Protein AF-A0A958GTN1-F1 (afdb_monomer)

Sequence (452 aa):
MTQLKNGVDLETVLESHPEEADELRPLLAAFAWMQIDIPAPTRRVEGKQALMAAAVRRRREVEITQGYLNELNAGLPFETIYAQAEASMRPLLVAAWRMFSTEAPQPDPEKRAQGKQQLMALAAQKRAERQRQLAASMSPVSHLRAGFAGLLVGLRPRPSVLRRGVSGAAAMTAVLAALMLGSNGIGTAAASSLPGDAFYRVKRLGETARLAFAFDPARRAELGASFDRARLNELIDLALDGRELPDAVLADWADGQRNAYAAIRRLPIAEQQALGHALLKSFGDADAVAELLRSVPGTEGLIAWLGDSDEALPESTETARMQELLPFDLNRGPMPVERPLPPADEIAAVKLATMPPPAAAPVEPAETLLPEAAVQFVQPAAPVEDEDEDDTVRPANAAASDDQPAAEPTDDTQFVQPPMEDPTPEPVDPGASSDPTAPRPPAPSQPGDPNP

Secondary structure (DSSP, 8-state):
-HHHHTT--HHHHHHT-GGGHHHHHHHHHHHHHHTS-----HHHHHHHHHHHHHHHHHHHHHHHHHHHHHHHHTT--HHHHHHHS-TTTHHHHHHHHHHHHSPPPPPPHHHHHHHHHHHHHHHHHHHHHHHHHHHHH--GGGHHHHHHHHHHHTTSPPPP-----S-THHHHHHHHHHHHHGGGTTHHHHHSPPTTSTTHHHHHHHHHHHHHH--SHHHHHHHHHHHHHHHHHHHHHHHHTT----HHHHHHHHHHHHHHHHHHTTS-HHHHHHHHHHHHHHHSSHHHHHHHHTTSTT-HHHHHHHHHHHHH-TTHHHHHHHHHTS---TTSSPPPPPPPPPPTTSGGGS-----PPPPPPP---------------PPPPPP---------------------PPPP-------PPPPPPPPPPPP----------PPPPPPPPPPPPP--

Solvent-accessible surface area (backbone atoms only — not comparable to full-atom values): 29460 Å² total; per-residue (Å²): 108,73,55,52,75,70,69,46,53,70,65,64,57,34,68,76,37,67,95,48,30,83,73,44,46,63,60,52,48,53,51,50,60,72,59,56,75,72,72,75,66,59,69,57,56,53,52,50,51,53,50,51,54,50,52,53,52,53,48,52,53,50,54,53,51,49,50,54,51,50,44,49,74,73,66,50,59,66,68,62,53,55,72,72,44,56,82,86,49,44,66,58,50,54,52,50,50,50,63,70,70,46,77,74,80,76,74,56,66,65,60,52,52,49,52,52,51,53,52,51,53,54,54,50,51,56,48,52,51,50,50,49,51,50,60,72,67,59,52,83,79,54,56,74,63,50,60,67,59,53,68,75,60,71,83,62,91,79,85,77,95,82,87,89,85,58,76,66,62,51,50,51,50,47,49,50,44,46,59,65,57,29,64,79,74,65,27,64,69,38,68,68,34,41,93,90,41,88,44,25,64,58,44,51,51,52,51,53,50,52,49,70,70,37,80,48,69,67,60,27,35,53,51,44,50,53,52,46,41,52,48,50,51,44,50,49,50,36,51,75,71,70,43,85,80,56,66,70,57,55,51,52,46,52,51,46,51,55,50,32,53,61,49,38,74,71,48,60,71,75,57,27,54,57,52,49,51,54,50,53,62,58,57,61,55,62,65,65,46,42,60,59,42,72,78,45,87,93,37,63,72,55,45,52,48,53,55,56,48,61,73,69,48,86,63,55,68,58,60,52,51,54,58,71,69,52,94,74,74,92,83,79,78,84,76,80,78,77,77,80,78,78,68,84,79,70,74,79,75,75,83,86,79,88,80,83,82,82,82,86,77,89,84,77,86,80,81,86,79,85,80,92,75,88,79,81,83,77,78,81,79,80,84,81,81,84,90,81,83,78,90,83,87,83,83,85,87,87,79,89,88,81,88,82,84,88,80,80,87,83,79,88,81,87,78,81,77,81,86,85,81,81,87,81,82,84,85,81,89,86,80,90,78,82,85,87,89,81,87,80,82,86,80,85,82,80,84,83,82,87,81,135

Foldseek 3Di:
DVCVVVVNDPVVVLVVPVVCNVVCVVVVVVVVVVVPPPPDPVVVVVVVVVVVVVVVVVVVVVVVLVVLVVCVVVVDDLVVSLVVDDPVCNVVSVVSVCVVPPDDPDPDVVVVVVVVVVVVVVVVVVVVVVVVVVVVPDDVVCVVVVVVVVVVVVPDDDDDDPDDDDPDVVVVVVVVVCLVVVCPPVVPVLLPDAPPGPSVVVVVVSLVVVLVPPPDLLVSLVSLLVVLLSLVVSQVVCVVVVHDDDPVSVVVSLVSVVVSLVSLVVDPPVSSVVSVVVSLVSCPPLVVVLVVCVVPPPCVVVNVVNVVVVVVPPPVVVVVVVVVVDPDDVDDDDDPDDDDDDPPPPVPPPDPDDDDDDDDDDDDDDDDDDDDDDDDDDDDDDDDDDPDDDDDDDDDDDDDDDDDDDDDDDDDDDDDDDDDDDDDDDDDDDDDDDDDDDDDDDDDDDDDDDDD

Radius of gyration: 39.92 Å; Cα contacts (8 Å, |Δi|>4): 121; chains: 1; bounding box: 125×82×134 Å

Structure (mmCIF, N/CA/C/O backbone):
data_AF-A0A958GTN1-F1
#
_entry.id   AF-A0A958GTN1-F1
#
loop_
_atom_site.group_PDB
_atom_site.id
_atom_site.type_symbol
_atom_site.label_atom_id
_atom_site.label_alt_id
_atom_site.label_comp_id
_atom_site.label_asym_id
_atom_site.label_entity_id
_atom_site.label_seq_id
_atom_site.pdbx_PDB_ins_code
_atom_site.Cartn_x
_atom_site.Cartn_y
_atom_site.Cartn_z
_atom_site.occupancy
_atom_site.B_iso_or_equiv
_atom_site.auth_seq_id
_atom_site.auth_comp_id
_atom_site.auth_asym_id
_atom_site.auth_atom_id
_atom_site.pdbx_PDB_model_num
ATOM 1 N N . MET A 1 1 ? 5.095 4.809 48.242 1.00 84.69 1 MET A N 1
ATOM 2 C CA . MET A 1 1 ? 5.134 4.676 46.759 1.00 84.69 1 MET A CA 1
ATOM 3 C C . MET A 1 1 ? 5.924 5.780 46.049 1.00 84.69 1 MET A C 1
ATOM 5 O O . MET A 1 1 ? 6.774 5.435 45.243 1.00 84.69 1 MET A O 1
ATOM 9 N N . THR A 1 2 ? 5.706 7.080 46.308 1.00 90.12 2 THR A N 1
ATOM 10 C CA . THR A 1 2 ? 6.486 8.164 45.654 1.00 90.12 2 THR A CA 1
ATOM 11 C C . THR A 1 2 ? 7.990 8.077 45.935 1.00 90.12 2 THR A C 1
ATOM 13 O O . THR A 1 2 ? 8.788 8.293 45.036 1.00 90.12 2 THR A O 1
ATOM 16 N N . GLN A 1 3 ? 8.385 7.686 47.151 1.00 91.75 3 GLN A N 1
ATOM 17 C CA . GLN A 1 3 ? 9.795 7.478 47.503 1.00 91.75 3 GLN A CA 1
ATOM 18 C C . GLN A 1 3 ? 10.429 6.304 46.732 1.00 91.75 3 GLN A C 1
ATOM 20 O O . GLN A 1 3 ? 11.501 6.474 46.166 1.00 91.75 3 GLN A O 1
ATOM 25 N N . LEU A 1 4 ? 9.724 5.171 46.597 1.00 89.38 4 LEU A N 1
ATOM 26 C CA . LEU A 1 4 ? 10.150 4.052 45.736 1.00 89.38 4 LEU A CA 1
ATOM 27 C C . LEU A 1 4 ? 10.290 4.482 44.266 1.00 89.38 4 LEU A C 1
ATOM 29 O O . LEU A 1 4 ? 11.288 4.174 43.627 1.00 89.38 4 LEU A O 1
ATOM 33 N N . LYS A 1 5 ? 9.346 5.285 43.743 1.00 85.19 5 LYS A N 1
ATOM 34 C CA . LYS A 1 5 ? 9.449 5.877 42.392 1.00 85.19 5 LYS A CA 1
ATOM 35 C C . LYS A 1 5 ? 10.678 6.774 42.217 1.00 85.19 5 LYS A C 1
ATOM 37 O O . LYS A 1 5 ? 11.169 6.903 41.103 1.00 85.19 5 LYS A O 1
ATOM 42 N N . ASN A 1 6 ? 11.161 7.375 43.300 1.00 91.19 6 ASN A N 1
ATOM 43 C CA . ASN A 1 6 ? 12.358 8.210 43.309 1.00 91.19 6 ASN A CA 1
ATOM 44 C C . ASN A 1 6 ? 13.646 7.398 43.551 1.00 91.19 6 ASN A C 1
ATOM 46 O O . ASN A 1 6 ? 14.700 7.994 43.755 1.00 91.19 6 ASN A O 1
ATOM 50 N N . GLY A 1 7 ? 13.574 6.061 43.538 1.00 90.38 7 GLY A N 1
ATOM 51 C CA . GLY A 1 7 ? 14.726 5.172 43.696 1.00 90.38 7 GLY A CA 1
ATOM 52 C C . GLY A 1 7 ? 15.190 4.968 45.139 1.00 90.38 7 GLY A C 1
ATOM 53 O O . GLY A 1 7 ? 16.294 4.473 45.346 1.00 90.38 7 GLY A O 1
ATOM 54 N N . VAL A 1 8 ? 14.389 5.355 46.138 1.00 93.31 8 VAL A N 1
ATOM 55 C CA . VAL A 1 8 ? 14.676 5.036 47.546 1.00 93.31 8 VAL A CA 1
ATOM 56 C C . VAL A 1 8 ? 14.450 3.541 47.768 1.00 93.31 8 VAL A C 1
ATOM 58 O O . VAL A 1 8 ? 13.449 3.004 47.297 1.00 93.31 8 VAL A O 1
ATOM 61 N N . ASP A 1 9 ? 15.369 2.883 48.475 1.00 94.38 9 ASP A N 1
ATOM 62 C CA . ASP A 1 9 ? 15.298 1.447 48.753 1.00 94.38 9 ASP A CA 1
ATOM 63 C C . ASP A 1 9 ? 14.079 1.073 49.614 1.00 94.38 9 ASP A C 1
ATOM 65 O O . ASP A 1 9 ? 13.634 1.846 50.467 1.00 94.38 9 ASP A O 1
ATOM 69 N N . LEU A 1 10 ? 13.535 -0.127 49.386 1.00 94.31 10 LEU A N 1
ATOM 70 C CA . LEU A 1 10 ? 12.340 -0.621 50.071 1.00 94.31 10 LEU A CA 1
ATOM 71 C C . LEU A 1 10 ? 12.517 -0.658 51.591 1.00 94.31 10 LEU A C 1
ATOM 73 O O . LEU A 1 10 ? 11.609 -0.230 52.303 1.00 94.31 10 LEU A O 1
ATOM 77 N N . GLU A 1 11 ? 13.665 -1.125 52.084 1.00 96.06 11 GLU A N 1
ATOM 78 C CA . GLU A 1 11 ? 13.899 -1.234 53.526 1.00 96.06 11 GLU A CA 1
ATOM 79 C C . GLU A 1 11 ? 14.003 0.154 54.164 1.00 96.06 11 GLU A C 1
ATOM 81 O O . GLU A 1 11 ? 13.420 0.391 55.216 1.00 96.06 11 GLU A O 1
ATOM 86 N N . THR A 1 12 ? 14.603 1.129 53.472 1.00 96.12 12 THR A N 1
ATOM 87 C CA . THR A 1 12 ? 14.642 2.529 53.933 1.00 96.12 12 THR A CA 1
ATOM 88 C C . THR A 1 12 ? 13.245 3.151 54.038 1.00 96.12 12 THR A C 1
ATOM 90 O O . THR A 1 12 ? 12.981 3.942 54.944 1.00 96.12 12 THR A O 1
ATOM 93 N N . VAL A 1 13 ? 12.320 2.797 53.137 1.00 95.81 13 VAL A N 1
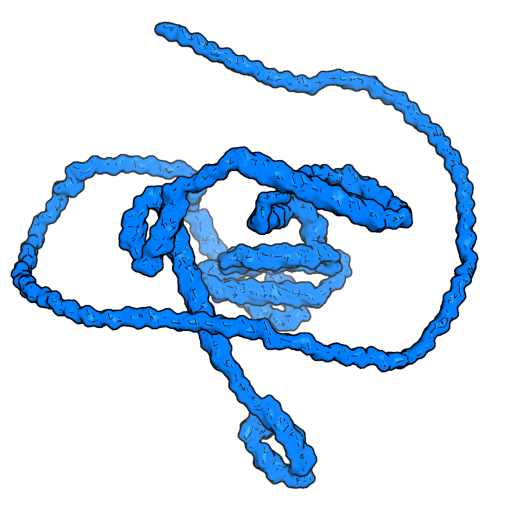ATOM 94 C CA . VAL A 1 13 ? 10.924 3.262 53.223 1.00 95.81 13 VAL A CA 1
ATOM 95 C C . VAL A 1 13 ? 10.199 2.589 54.392 1.00 95.81 13 VAL A C 1
ATOM 97 O O . VAL A 1 13 ? 9.451 3.262 55.101 1.00 95.81 13 VAL A O 1
ATOM 100 N N . LEU A 1 14 ? 10.438 1.297 54.634 1.00 96.44 14 LEU A N 1
ATOM 101 C CA . LEU A 1 14 ? 9.831 0.562 55.750 1.00 96.44 14 LEU A CA 1
ATOM 102 C C . LEU A 1 14 ? 10.360 1.033 57.117 1.00 96.44 14 LEU A C 1
ATOM 104 O O . LEU A 1 14 ? 9.583 1.149 58.059 1.00 96.44 14 LEU A O 1
ATOM 108 N N . GLU A 1 15 ? 11.642 1.387 57.217 1.00 96.69 15 GLU A N 1
ATOM 109 C CA . GLU A 1 15 ? 12.253 1.951 58.433 1.00 96.69 15 GLU A CA 1
ATOM 110 C C . GLU A 1 15 ? 11.639 3.296 58.845 1.00 96.69 15 GLU A C 1
ATOM 112 O O . GLU A 1 15 ? 11.608 3.626 60.030 1.00 96.69 15 GLU A O 1
ATOM 117 N N . SER A 1 16 ? 11.117 4.065 57.883 1.00 96.25 16 SER A N 1
ATOM 118 C CA . SER A 1 16 ? 10.428 5.332 58.162 1.00 96.25 16 SER A CA 1
ATOM 119 C C . SER A 1 16 ? 8.998 5.163 58.700 1.00 96.25 16 SER A C 1
ATOM 121 O O . SER A 1 16 ? 8.433 6.132 59.207 1.00 96.25 16 SER A O 1
ATOM 123 N N . HIS A 1 17 ? 8.446 3.943 58.635 1.00 96.38 17 HIS A N 1
ATOM 124 C CA . HIS A 1 17 ? 7.091 3.583 59.071 1.00 96.38 17 HIS A CA 1
ATOM 125 C C . HIS A 1 17 ? 7.071 2.232 59.822 1.00 96.38 17 HIS A C 1
ATOM 127 O O . HIS A 1 17 ? 6.461 1.267 59.349 1.00 96.38 17 HIS A O 1
ATOM 133 N N . PRO A 1 18 ? 7.745 2.121 60.985 1.00 96.38 18 PRO A N 1
ATOM 134 C CA . PRO A 1 18 ? 7.945 0.841 61.663 1.00 96.38 18 PRO A CA 1
ATOM 135 C C . PRO A 1 18 ? 6.642 0.224 62.191 1.00 96.38 18 PRO A C 1
ATOM 137 O O . PRO A 1 18 ? 6.516 -0.998 62.203 1.00 96.38 18 PRO A O 1
ATOM 140 N N . GLU A 1 19 ? 5.662 1.040 62.590 1.00 96.50 19 GLU A N 1
ATOM 141 C CA . GLU A 1 19 ? 4.347 0.574 63.052 1.00 96.50 19 GLU A CA 1
ATOM 142 C C . GLU A 1 19 ? 3.497 -0.104 61.964 1.00 96.50 19 GLU A C 1
ATOM 144 O O . GLU A 1 19 ? 2.673 -0.957 62.284 1.00 96.50 19 GLU A O 1
ATOM 149 N N . GLU A 1 20 ? 3.714 0.231 60.691 1.00 96.75 20 GLU A N 1
ATOM 150 C CA . GLU A 1 20 ? 2.946 -0.284 59.547 1.00 96.75 20 GLU A CA 1
ATOM 151 C C . GLU A 1 20 ? 3.779 -1.229 58.662 1.00 96.75 20 GLU A C 1
ATOM 153 O O . GLU A 1 20 ? 3.307 -1.713 57.630 1.00 96.75 20 GLU A O 1
ATOM 158 N N . ALA A 1 21 ? 5.028 -1.512 59.046 1.00 96.25 21 ALA A N 1
ATOM 159 C CA . ALA A 1 21 ? 5.987 -2.212 58.199 1.00 96.25 21 ALA A CA 1
ATOM 160 C C . ALA A 1 21 ? 5.498 -3.603 57.761 1.00 96.25 21 ALA A C 1
ATOM 162 O O . ALA A 1 21 ? 5.665 -3.971 56.597 1.00 96.25 21 ALA A O 1
ATOM 163 N N . ASP A 1 22 ? 4.850 -4.358 58.652 1.00 96.00 22 ASP A N 1
ATOM 164 C CA . ASP A 1 22 ? 4.347 -5.702 58.343 1.00 96.00 22 ASP A CA 1
ATOM 165 C C . ASP A 1 22 ? 3.156 -5.685 57.369 1.00 96.00 22 ASP A C 1
ATOM 167 O O . ASP A 1 22 ? 3.033 -6.584 56.532 1.00 96.00 22 ASP A O 1
ATOM 171 N N . GLU A 1 23 ? 2.320 -4.644 57.407 1.00 94.88 23 GLU A N 1
ATOM 172 C CA . GLU A 1 23 ? 1.180 -4.481 56.495 1.00 94.88 23 GLU A CA 1
ATOM 173 C C . GLU A 1 23 ? 1.609 -3.908 55.134 1.00 94.88 23 GLU A C 1
ATOM 175 O O . GLU A 1 23 ? 1.108 -4.321 54.083 1.00 94.88 23 GLU A O 1
ATOM 180 N N . LEU A 1 24 ? 2.578 -2.987 55.128 1.00 94.94 24 LEU A N 1
ATOM 181 C CA . LEU A 1 24 ? 3.052 -2.316 53.916 1.00 94.94 24 LEU A CA 1
ATOM 182 C C . LEU A 1 24 ? 4.045 -3.156 53.108 1.00 94.94 24 LEU A C 1
ATOM 184 O O . LEU A 1 24 ? 4.095 -3.020 51.882 1.00 94.94 24 LEU A O 1
ATOM 188 N N . ARG A 1 25 ? 4.814 -4.043 53.749 1.00 95.56 25 ARG A N 1
ATOM 189 C CA . ARG A 1 25 ? 5.830 -4.875 53.085 1.00 95.56 25 ARG A CA 1
ATOM 190 C C . ARG A 1 25 ? 5.296 -5.655 51.871 1.00 95.56 25 ARG A C 1
ATOM 192 O O . ARG A 1 25 ? 5.909 -5.526 50.811 1.00 95.56 25 ARG A O 1
ATOM 199 N N . PRO A 1 26 ? 4.175 -6.407 51.925 1.00 93.00 26 PRO A N 1
ATOM 200 C CA . PRO A 1 26 ? 3.683 -7.133 50.749 1.00 93.00 26 PRO A CA 1
ATOM 201 C C . PRO A 1 26 ? 3.224 -6.205 49.611 1.00 93.00 26 PRO A C 1
ATOM 203 O O . PRO A 1 26 ? 3.478 -6.497 48.441 1.00 93.00 26 PRO A O 1
ATOM 206 N N . LEU A 1 27 ? 2.603 -5.064 49.930 1.00 93.62 27 LEU A N 1
ATOM 207 C CA . LEU A 1 27 ? 2.130 -4.097 48.932 1.00 93.62 27 LEU A CA 1
ATOM 208 C C . LEU A 1 27 ? 3.291 -3.380 48.234 1.00 93.62 27 LEU A C 1
ATOM 210 O O . LEU A 1 27 ? 3.284 -3.209 47.013 1.00 93.62 27 LEU A O 1
ATOM 214 N N . LEU A 1 28 ? 4.308 -2.980 48.998 1.00 94.06 28 LEU A N 1
ATOM 215 C CA . LEU A 1 28 ? 5.483 -2.297 48.470 1.00 94.06 28 LEU A CA 1
ATOM 216 C C . LEU A 1 28 ? 6.430 -3.261 47.738 1.00 94.06 28 LEU A C 1
ATOM 218 O O . LEU A 1 28 ? 6.995 -2.873 46.718 1.00 94.06 28 LEU A O 1
ATOM 222 N N . ALA A 1 29 ? 6.539 -4.522 48.172 1.00 90.62 29 ALA A N 1
ATOM 223 C CA . ALA A 1 29 ? 7.280 -5.558 47.452 1.00 90.62 29 ALA A CA 1
ATOM 224 C C . ALA A 1 29 ? 6.639 -5.887 46.092 1.00 90.62 29 ALA A C 1
ATOM 226 O O . ALA A 1 29 ? 7.347 -5.990 45.090 1.00 90.62 29 ALA A O 1
ATOM 227 N N . ALA A 1 30 ? 5.305 -5.988 46.026 1.00 87.56 30 ALA A N 1
ATOM 228 C CA . ALA A 1 30 ? 4.587 -6.164 44.762 1.00 87.56 30 ALA A CA 1
ATOM 229 C C . ALA A 1 30 ? 4.792 -4.966 43.818 1.00 87.56 30 ALA A C 1
ATOM 231 O O . ALA A 1 30 ? 5.032 -5.145 42.624 1.00 87.56 30 ALA A O 1
ATOM 232 N N . PHE A 1 31 ? 4.761 -3.744 44.359 1.00 89.81 31 PHE A N 1
ATOM 233 C CA . PHE A 1 31 ? 5.042 -2.530 43.596 1.00 89.81 31 PHE A CA 1
ATOM 234 C C . PHE A 1 31 ? 6.488 -2.488 43.076 1.00 89.81 31 PHE A C 1
ATOM 236 O O . PHE A 1 31 ? 6.705 -2.166 41.910 1.00 89.81 31 PHE A O 1
ATOM 243 N N . ALA A 1 32 ? 7.469 -2.865 43.901 1.00 86.62 32 ALA A N 1
ATOM 244 C CA . ALA A 1 32 ? 8.873 -2.950 43.504 1.00 86.62 32 ALA A CA 1
ATOM 245 C C . ALA A 1 32 ? 9.093 -3.995 42.398 1.00 86.62 32 ALA A C 1
ATOM 247 O O . ALA A 1 32 ? 9.802 -3.719 41.437 1.00 86.62 32 ALA A O 1
ATOM 248 N N . TRP A 1 33 ? 8.417 -5.148 42.469 1.00 83.06 33 TRP A N 1
ATOM 249 C CA . TRP A 1 33 ? 8.433 -6.162 41.408 1.00 83.06 33 TRP A CA 1
ATOM 250 C C . TRP A 1 33 ? 7.866 -5.653 40.080 1.00 83.06 33 TRP A C 1
ATOM 252 O O . TRP A 1 33 ? 8.422 -5.950 39.026 1.00 83.06 33 TRP A O 1
ATOM 262 N N . MET A 1 34 ? 6.792 -4.859 40.113 1.00 79.19 34 MET A N 1
ATOM 263 C CA . MET A 1 34 ? 6.245 -4.217 38.909 1.00 79.19 34 MET A CA 1
ATOM 264 C C . MET A 1 34 ? 7.155 -3.110 38.352 1.00 79.19 34 MET A C 1
ATOM 266 O O . MET A 1 34 ? 7.029 -2.760 37.181 1.00 79.19 34 MET A O 1
ATOM 270 N N . GLN A 1 35 ? 8.053 -2.564 39.177 1.00 74.00 35 GLN A N 1
ATOM 271 C CA . GLN A 1 35 ? 9.047 -1.558 38.793 1.00 74.00 35 GLN A CA 1
ATOM 272 C C . GLN A 1 35 ? 10.409 -2.133 38.411 1.00 74.00 35 GLN A C 1
ATOM 274 O O . GLN A 1 35 ? 11.294 -1.360 38.046 1.00 74.00 35 GLN A O 1
ATOM 279 N N . ILE A 1 36 ? 10.597 -3.456 38.459 1.00 75.56 36 ILE A N 1
ATOM 280 C CA . ILE A 1 36 ? 11.754 -4.075 37.817 1.00 75.56 36 ILE A CA 1
ATOM 281 C C . ILE A 1 36 ? 11.604 -3.777 36.328 1.00 75.56 36 ILE A C 1
ATOM 283 O O . ILE A 1 36 ? 10.816 -4.423 35.636 1.00 75.56 36 ILE A O 1
ATOM 287 N N . ASP A 1 37 ? 12.321 -2.751 35.865 1.00 56.47 37 ASP A N 1
ATOM 288 C CA . ASP A 1 37 ? 12.431 -2.385 34.462 1.00 56.47 37 ASP A CA 1
ATOM 289 C C . ASP A 1 37 ? 12.884 -3.638 33.720 1.00 56.47 37 ASP A C 1
ATOM 291 O O . ASP A 1 37 ? 14.056 -4.012 33.745 1.00 56.47 37 ASP A O 1
ATOM 295 N N . ILE A 1 38 ? 11.934 -4.331 33.090 1.00 55.19 38 ILE A N 1
ATOM 296 C CA . ILE A 1 38 ? 12.242 -5.374 32.124 1.00 55.19 38 ILE A CA 1
ATOM 297 C C . ILE A 1 38 ? 12.958 -4.614 31.011 1.00 55.19 38 ILE A C 1
ATOM 299 O O . ILE A 1 38 ? 12.295 -3.840 30.311 1.00 55.19 38 ILE A O 1
ATOM 303 N N . PRO A 1 39 ? 14.289 -4.759 30.852 1.00 53.66 39 PRO A N 1
ATOM 304 C CA . PRO A 1 39 ? 15.010 -3.971 29.873 1.00 53.66 39 PRO A CA 1
ATOM 305 C C . PRO A 1 39 ? 14.348 -4.218 28.523 1.00 53.66 39 PRO A C 1
ATOM 307 O O . PRO A 1 39 ? 14.180 -5.372 28.108 1.00 53.66 39 PRO A O 1
ATOM 310 N N . ALA A 1 40 ? 13.909 -3.137 27.866 1.00 58.31 40 ALA A N 1
ATOM 311 C CA . ALA A 1 40 ? 13.284 -3.230 26.556 1.00 58.31 40 ALA A CA 1
ATOM 312 C C . ALA A 1 40 ? 14.185 -4.112 25.679 1.00 58.31 40 ALA A C 1
ATOM 314 O O . ALA A 1 40 ? 15.397 -3.891 25.672 1.00 58.31 40 ALA A O 1
ATOM 315 N N . PRO A 1 41 ? 13.654 -5.140 24.994 1.00 57.75 41 PRO A N 1
ATOM 316 C CA . PRO A 1 41 ? 14.479 -6.143 24.335 1.00 57.75 41 PRO A CA 1
ATOM 317 C C . PRO A 1 41 ? 15.306 -5.482 23.227 1.00 57.75 41 PRO A C 1
ATOM 319 O O . PRO A 1 41 ? 14.854 -5.354 22.090 1.00 57.75 41 PRO A O 1
ATOM 322 N N . THR A 1 42 ? 16.531 -5.065 23.545 1.00 65.19 42 THR A N 1
ATOM 323 C CA . THR A 1 42 ? 17.462 -4.361 22.647 1.00 65.19 42 THR A CA 1
ATOM 324 C C . THR A 1 42 ? 17.745 -5.187 21.395 1.00 65.19 42 THR A C 1
ATOM 326 O O . THR A 1 42 ? 17.760 -4.659 20.283 1.00 65.19 42 THR A O 1
ATOM 329 N N . ARG A 1 43 ? 17.768 -6.518 21.545 1.00 68.88 43 ARG A N 1
ATOM 330 C CA . ARG A 1 43 ? 17.854 -7.486 20.440 1.00 68.88 43 ARG A CA 1
ATOM 331 C C . ARG A 1 43 ? 16.738 -7.343 19.397 1.00 68.88 43 ARG A C 1
ATOM 333 O O . ARG A 1 43 ? 16.967 -7.636 18.226 1.00 68.88 43 ARG A O 1
ATOM 340 N N . ARG A 1 44 ? 15.533 -6.883 19.771 1.00 71.75 44 ARG A N 1
ATOM 341 C CA . ARG A 1 44 ? 14.445 -6.646 18.800 1.00 71.75 44 ARG A CA 1
ATOM 342 C C . ARG A 1 44 ? 14.707 -5.416 17.937 1.00 71.75 44 ARG A C 1
ATOM 344 O O . ARG A 1 44 ? 14.347 -5.428 16.762 1.00 71.75 44 ARG A O 1
ATOM 351 N N . VAL A 1 45 ? 15.321 -4.374 18.495 1.00 76.81 45 VAL A N 1
ATOM 352 C CA . VAL A 1 45 ? 15.625 -3.146 17.746 1.00 76.81 45 VAL A CA 1
ATOM 353 C C . VAL A 1 45 ? 16.761 -3.403 16.758 1.00 76.81 45 VAL A C 1
ATOM 355 O O . VAL A 1 45 ? 16.606 -3.099 15.576 1.00 76.81 45 VAL A O 1
ATOM 358 N N . GLU A 1 46 ? 17.838 -4.053 17.200 1.00 77.88 46 GLU A N 1
ATOM 359 C CA . GLU A 1 46 ? 18.967 -4.432 16.339 1.00 77.88 46 GLU A CA 1
ATOM 360 C C . GLU A 1 46 ? 18.538 -5.404 15.232 1.00 77.88 46 GLU A C 1
ATOM 362 O O . GLU A 1 46 ? 18.846 -5.188 14.060 1.00 77.88 46 GLU A O 1
ATOM 367 N N . GLY A 1 47 ? 17.734 -6.422 15.568 1.00 81.69 47 GLY A N 1
ATOM 368 C CA . GLY A 1 47 ? 17.188 -7.357 14.582 1.00 81.69 47 GLY A CA 1
ATOM 369 C C . GLY A 1 47 ? 16.308 -6.666 13.537 1.00 81.69 47 GLY A C 1
ATOM 370 O O . GLY A 1 47 ? 16.421 -6.944 12.342 1.00 81.69 47 GLY A O 1
ATOM 371 N N . LYS A 1 48 ? 15.477 -5.702 13.956 1.00 81.62 48 LYS A N 1
ATOM 372 C CA . LYS A 1 48 ? 14.649 -4.910 13.036 1.00 81.62 48 LYS A CA 1
ATOM 373 C C . LYS A 1 48 ? 15.503 -4.031 12.122 1.00 81.62 48 LYS A C 1
ATOM 375 O O . LYS A 1 48 ? 15.220 -3.956 10.928 1.00 81.62 48 LYS A O 1
ATOM 380 N N . GLN A 1 49 ? 16.538 -3.381 12.650 1.00 87.06 49 GLN A N 1
ATOM 381 C CA . GLN A 1 49 ? 17.447 -2.556 11.851 1.00 87.06 49 GLN A CA 1
ATOM 382 C C . GLN A 1 49 ? 18.238 -3.400 10.844 1.00 87.06 49 GLN A C 1
ATOM 384 O O . GLN A 1 49 ? 18.302 -3.039 9.668 1.00 87.06 49 GLN A O 1
ATOM 389 N N . ALA A 1 50 ? 18.760 -4.555 11.263 1.00 86.00 50 ALA A N 1
ATOM 390 C CA . ALA A 1 50 ? 19.463 -5.487 10.385 1.00 86.00 50 ALA A CA 1
ATOM 391 C C . ALA A 1 50 ? 18.556 -6.014 9.260 1.00 86.00 50 ALA A C 1
ATOM 393 O O . ALA A 1 50 ? 18.968 -6.042 8.098 1.00 86.00 50 ALA A O 1
ATOM 394 N N . LEU A 1 51 ? 17.304 -6.358 9.581 1.00 87.44 51 LEU A N 1
ATOM 395 C CA . LEU A 1 51 ? 16.308 -6.786 8.599 1.00 87.44 51 LEU A CA 1
ATOM 396 C C . LEU A 1 51 ? 15.993 -5.676 7.587 1.00 87.44 51 LEU A C 1
ATOM 398 O O . LEU A 1 51 ? 15.979 -5.928 6.384 1.00 87.44 51 LEU A O 1
ATOM 402 N N . MET A 1 52 ? 15.777 -4.443 8.053 1.00 89.38 52 MET A N 1
ATOM 403 C CA . MET A 1 52 ? 15.503 -3.302 7.171 1.00 89.38 52 MET A CA 1
ATOM 404 C C . MET A 1 52 ? 16.698 -2.994 6.265 1.00 89.38 52 MET A C 1
ATOM 406 O O . MET A 1 52 ? 16.521 -2.780 5.067 1.00 89.38 52 MET A O 1
ATOM 410 N N . ALA A 1 53 ? 17.922 -3.051 6.795 1.00 89.06 53 ALA A N 1
ATOM 411 C CA . ALA A 1 53 ? 19.134 -2.889 6.000 1.00 89.06 53 ALA A CA 1
ATOM 412 C C . ALA A 1 53 ? 19.282 -3.997 4.940 1.00 89.06 53 ALA A C 1
ATOM 414 O O . ALA A 1 53 ? 19.630 -3.710 3.793 1.00 89.06 53 ALA A O 1
ATOM 415 N N . ALA A 1 54 ? 18.975 -5.251 5.286 1.00 88.19 54 ALA A N 1
ATOM 416 C CA . ALA A 1 54 ? 18.972 -6.364 4.338 1.00 88.19 54 ALA A CA 1
ATOM 417 C C . ALA A 1 54 ? 17.901 -6.194 3.246 1.00 88.19 54 ALA A C 1
ATOM 419 O O . ALA A 1 54 ? 18.191 -6.411 2.071 1.00 88.19 54 ALA A O 1
ATOM 420 N N . ALA A 1 55 ? 16.699 -5.738 3.606 1.00 86.38 55 ALA A N 1
ATOM 421 C CA . ALA A 1 55 ? 15.626 -5.466 2.653 1.00 86.38 55 ALA A CA 1
ATOM 422 C C . ALA A 1 55 ? 15.996 -4.342 1.671 1.00 86.38 55 ALA A C 1
ATOM 424 O O . ALA A 1 55 ? 15.766 -4.475 0.470 1.00 86.38 55 ALA A O 1
ATOM 425 N N . VAL A 1 56 ? 16.625 -3.262 2.152 1.00 89.56 56 VAL A N 1
ATOM 426 C CA . VAL A 1 56 ? 17.110 -2.166 1.295 1.00 89.56 56 VAL A CA 1
ATOM 427 C C . VAL A 1 56 ? 18.202 -2.651 0.340 1.00 89.56 56 VAL A C 1
ATOM 429 O O . VAL A 1 56 ? 18.149 -2.319 -0.844 1.00 89.56 56 VAL A O 1
ATOM 432 N N . ARG A 1 57 ? 19.156 -3.470 0.811 1.00 88.25 57 ARG A N 1
ATOM 433 C CA . ARG A 1 57 ? 20.167 -4.091 -0.065 1.00 88.25 57 ARG A CA 1
ATOM 434 C C . ARG A 1 57 ? 19.512 -4.944 -1.147 1.00 88.25 57 ARG A C 1
ATOM 436 O O . ARG A 1 57 ? 19.774 -4.732 -2.326 1.00 88.25 57 ARG A O 1
ATOM 443 N N . ARG A 1 58 ? 18.582 -5.822 -0.759 1.00 86.56 58 ARG A N 1
ATOM 444 C CA . ARG A 1 58 ? 17.887 -6.704 -1.702 1.00 86.56 58 ARG A CA 1
ATOM 445 C C . ARG A 1 58 ? 17.067 -5.932 -2.734 1.00 86.56 58 ARG A C 1
ATOM 447 O O . ARG A 1 58 ? 17.024 -6.322 -3.895 1.00 86.56 58 ARG A O 1
ATOM 454 N N . ARG A 1 59 ? 16.439 -4.824 -2.336 1.00 88.19 59 ARG A N 1
ATOM 455 C CA . ARG A 1 59 ? 15.712 -3.947 -3.259 1.00 88.19 59 ARG A CA 1
ATOM 456 C C . ARG A 1 59 ? 16.642 -3.326 -4.300 1.00 88.19 59 ARG A C 1
ATOM 458 O O . ARG A 1 59 ? 16.319 -3.379 -5.480 1.00 88.19 59 ARG A O 1
ATOM 465 N N . ARG A 1 60 ? 17.794 -2.794 -3.879 1.00 91.75 60 ARG A N 1
ATOM 466 C CA . ARG A 1 60 ? 18.788 -2.225 -4.805 1.00 91.75 60 ARG A CA 1
ATOM 467 C C . ARG A 1 60 ? 19.306 -3.269 -5.790 1.00 91.75 60 ARG A C 1
ATOM 469 O O . ARG A 1 60 ? 19.402 -2.979 -6.973 1.00 91.75 60 ARG A O 1
ATOM 476 N N . GLU A 1 61 ? 19.572 -4.490 -5.327 1.00 89.38 61 GLU A N 1
ATOM 477 C CA . GLU A 1 61 ? 19.961 -5.609 -6.199 1.00 89.38 61 GLU A CA 1
ATOM 478 C C . GLU A 1 61 ? 18.904 -5.898 -7.276 1.00 89.38 61 GLU A C 1
ATOM 480 O O . GLU A 1 61 ? 19.244 -6.078 -8.446 1.00 89.38 61 GLU A O 1
ATOM 485 N N . VAL A 1 62 ? 17.620 -5.911 -6.899 1.00 87.44 62 VAL A N 1
ATOM 486 C CA . VAL A 1 62 ? 16.506 -6.122 -7.838 1.00 87.44 62 VAL A CA 1
ATOM 487 C C . VAL A 1 62 ? 16.384 -4.963 -8.825 1.00 87.44 62 VAL A C 1
ATOM 489 O O . VAL A 1 62 ? 16.228 -5.211 -10.016 1.00 87.44 62 VAL A O 1
ATOM 492 N N . GLU A 1 63 ? 16.485 -3.716 -8.363 1.00 92.00 63 GLU A N 1
ATOM 493 C CA . GLU A 1 63 ? 16.419 -2.524 -9.220 1.00 92.00 63 GLU A CA 1
ATOM 494 C C . GLU A 1 63 ? 17.569 -2.496 -10.240 1.00 92.00 63 GLU A C 1
ATOM 496 O O . GLU A 1 63 ? 17.326 -2.283 -11.427 1.00 92.00 63 GLU A O 1
ATOM 501 N N . ILE A 1 64 ? 18.799 -2.803 -9.811 1.00 93.88 64 ILE A N 1
ATOM 502 C CA . ILE A 1 64 ? 19.972 -2.906 -10.694 1.00 93.88 64 ILE A CA 1
ATOM 503 C C . ILE A 1 64 ? 19.785 -4.035 -11.714 1.00 93.88 64 ILE A C 1
ATOM 505 O O . ILE A 1 64 ? 19.979 -3.828 -12.911 1.00 93.88 64 ILE A O 1
ATOM 509 N N . THR A 1 65 ? 19.352 -5.219 -11.264 1.00 89.94 65 THR A N 1
ATOM 510 C CA . THR A 1 65 ? 19.091 -6.357 -12.161 1.00 89.94 65 THR A CA 1
ATOM 511 C C . THR A 1 65 ? 18.025 -6.001 -13.194 1.00 89.94 65 THR A C 1
ATOM 513 O O . THR A 1 65 ? 18.194 -6.281 -14.377 1.00 89.94 65 THR A O 1
ATOM 516 N N . GLN A 1 66 ? 16.944 -5.341 -12.770 1.00 92.25 66 GLN A N 1
ATOM 517 C CA . GLN A 1 66 ? 15.879 -4.900 -13.664 1.00 92.25 66 GLN A CA 1
ATOM 518 C C . GLN A 1 66 ? 16.380 -3.879 -14.694 1.00 92.25 66 GLN A C 1
ATOM 520 O O . GLN A 1 66 ? 15.962 -3.943 -15.848 1.00 92.25 66 GLN A O 1
ATOM 525 N N . GLY A 1 67 ? 17.287 -2.976 -14.304 1.00 94.56 67 GLY A N 1
ATOM 526 C CA . GLY A 1 67 ? 17.956 -2.046 -15.217 1.00 94.56 67 GLY A CA 1
ATOM 527 C C . GLY A 1 67 ? 18.670 -2.778 -16.352 1.00 94.56 67 GLY A C 1
ATOM 528 O O . GLY A 1 67 ? 18.354 -2.553 -17.519 1.00 94.56 67 GLY A O 1
ATOM 529 N N . TYR A 1 68 ? 19.525 -3.746 -16.015 1.00 95.75 68 TYR A N 1
ATOM 530 C CA . TYR A 1 68 ? 20.216 -4.559 -17.019 1.00 95.75 68 TYR A CA 1
ATOM 531 C C . TYR A 1 68 ? 19.258 -5.372 -17.899 1.00 95.75 68 TYR A C 1
ATOM 533 O O . TYR A 1 68 ? 19.482 -5.485 -19.099 1.00 95.75 68 TYR A O 1
ATOM 541 N N . LEU A 1 69 ? 18.169 -5.919 -17.343 1.00 91.69 69 LEU A N 1
ATOM 542 C CA . LEU A 1 69 ? 17.152 -6.627 -18.135 1.00 91.69 69 LEU A CA 1
ATOM 543 C C . LEU A 1 69 ? 16.439 -5.702 -19.125 1.00 91.69 69 LEU A C 1
ATOM 545 O O . LEU A 1 69 ? 16.116 -6.122 -20.236 1.00 91.69 69 LEU A O 1
ATOM 549 N N . ASN A 1 70 ? 16.187 -4.453 -18.736 1.00 93.69 70 ASN A N 1
ATOM 550 C CA . ASN A 1 70 ? 15.580 -3.465 -19.619 1.00 93.69 70 ASN A CA 1
ATOM 551 C C . ASN A 1 70 ? 16.530 -3.088 -20.766 1.00 93.69 70 ASN A C 1
ATOM 553 O O . ASN A 1 70 ? 16.076 -2.995 -21.902 1.00 93.69 70 ASN A O 1
ATOM 557 N N . GLU A 1 71 ? 17.830 -2.936 -20.499 1.00 95.19 71 GLU A N 1
ATOM 558 C CA . GLU A 1 71 ? 18.850 -2.711 -21.536 1.00 95.19 71 GLU A CA 1
ATOM 559 C C . GLU A 1 71 ? 18.951 -3.897 -22.504 1.00 95.19 71 GLU A C 1
ATOM 561 O O . GLU A 1 71 ? 19.000 -3.714 -23.721 1.00 95.19 71 GLU A O 1
ATOM 566 N N . LEU A 1 72 ? 18.896 -5.121 -21.972 1.00 93.12 72 LEU A N 1
ATOM 567 C CA . LEU A 1 72 ? 18.890 -6.351 -22.764 1.00 93.12 72 LEU A CA 1
ATOM 568 C C . LEU A 1 72 ? 17.661 -6.408 -23.686 1.00 93.12 72 LEU A C 1
ATOM 570 O O . LEU A 1 72 ? 17.786 -6.677 -24.879 1.00 93.12 72 LEU A O 1
ATOM 574 N N . ASN A 1 73 ? 16.478 -6.078 -23.158 1.00 89.94 73 ASN A N 1
ATOM 575 C CA . ASN A 1 73 ? 15.240 -5.986 -23.938 1.00 89.94 73 ASN A CA 1
ATOM 576 C C . ASN A 1 73 ? 15.249 -4.834 -24.955 1.00 89.94 73 ASN A C 1
ATOM 578 O O . ASN A 1 73 ? 14.580 -4.930 -25.982 1.00 89.94 73 ASN A O 1
ATOM 582 N N . ALA A 1 74 ? 15.998 -3.760 -24.693 1.00 93.50 74 ALA A N 1
ATOM 583 C CA . ALA A 1 74 ? 16.203 -2.661 -25.634 1.00 93.50 74 ALA A CA 1
ATOM 584 C C . ALA A 1 74 ? 17.158 -3.028 -26.789 1.00 93.50 74 ALA A C 1
ATOM 586 O O . ALA A 1 74 ? 17.350 -2.224 -27.699 1.00 93.50 74 ALA A O 1
ATOM 587 N N . GLY A 1 75 ? 17.732 -4.237 -26.777 1.00 94.12 75 GLY A N 1
ATOM 588 C CA . GLY A 1 75 ? 18.589 -4.752 -27.841 1.00 94.12 75 GLY A CA 1
ATOM 589 C C . GLY A 1 75 ? 20.069 -4.413 -27.677 1.00 94.12 75 GLY A C 1
ATOM 590 O O . GLY A 1 75 ? 20.823 -4.569 -28.638 1.00 94.12 75 GLY A O 1
ATOM 591 N N . LEU A 1 76 ? 20.511 -3.963 -26.495 1.00 96.56 76 LEU A N 1
ATOM 592 C CA . LEU A 1 76 ? 21.945 -3.824 -26.239 1.00 96.56 76 LEU A CA 1
ATOM 593 C C . LEU A 1 76 ? 22.629 -5.209 -26.279 1.00 96.56 76 LEU A C 1
ATOM 595 O O . LEU A 1 76 ? 22.075 -6.176 -25.745 1.00 96.56 76 LEU A O 1
ATOM 599 N N . PRO A 1 77 ? 23.838 -5.325 -26.869 1.00 97.12 77 PRO A N 1
ATOM 600 C CA . PRO A 1 77 ? 24.585 -6.580 -26.890 1.00 97.12 77 PRO A CA 1
ATOM 601 C C . PRO A 1 77 ? 24.853 -7.113 -25.477 1.00 97.12 77 PRO A C 1
ATOM 603 O O . PRO A 1 77 ? 25.265 -6.370 -24.580 1.00 97.12 77 PRO A O 1
ATOM 606 N N . PHE A 1 78 ? 24.652 -8.419 -25.285 1.00 96.94 78 PHE A N 1
ATOM 607 C CA . PHE A 1 78 ? 24.800 -9.079 -23.986 1.00 96.94 78 PHE A CA 1
ATOM 608 C C . PHE A 1 78 ? 26.209 -8.908 -23.408 1.00 96.94 78 PHE A C 1
ATOM 610 O O . PHE A 1 78 ? 26.374 -8.721 -22.208 1.00 96.94 78 PHE A O 1
ATOM 617 N N . GLU A 1 79 ? 27.223 -8.915 -24.264 1.00 97.50 79 GLU A N 1
ATOM 618 C CA . GLU A 1 79 ? 28.639 -8.790 -23.941 1.00 97.50 79 GLU A CA 1
ATOM 619 C C . GLU A 1 79 ? 28.948 -7.429 -23.309 1.00 97.50 79 GLU A C 1
ATOM 621 O O . GLU A 1 79 ? 29.729 -7.349 -22.360 1.00 97.50 79 GLU A O 1
ATOM 626 N N . THR A 1 80 ? 28.293 -6.366 -23.790 1.00 97.25 80 THR A N 1
ATOM 627 C CA . THR A 1 80 ? 28.430 -5.010 -23.247 1.00 97.25 80 THR A CA 1
ATOM 628 C C . THR A 1 80 ? 27.850 -4.934 -21.839 1.00 97.25 80 THR A C 1
ATOM 630 O O . THR A 1 80 ? 28.526 -4.469 -20.921 1.00 97.25 80 THR A O 1
ATOM 633 N N . ILE A 1 81 ? 26.636 -5.459 -21.651 1.00 97.25 81 ILE A N 1
ATOM 634 C CA . ILE A 1 81 ? 25.960 -5.491 -20.347 1.00 97.25 81 ILE A CA 1
ATOM 635 C C . ILE A 1 81 ? 26.744 -6.378 -19.367 1.00 97.25 81 ILE A C 1
ATOM 637 O O . ILE A 1 81 ? 26.981 -5.999 -18.223 1.00 97.25 81 ILE A O 1
ATOM 641 N N . TYR A 1 82 ? 27.212 -7.543 -19.818 1.00 97.31 82 TYR A N 1
ATOM 642 C CA . TYR A 1 82 ? 27.963 -8.497 -19.004 1.00 97.31 82 TYR A CA 1
ATOM 643 C C . TYR A 1 82 ? 29.311 -7.939 -18.525 1.00 97.31 82 TYR A C 1
ATOM 645 O O . TYR A 1 82 ? 29.712 -8.192 -17.387 1.00 97.31 82 TYR A O 1
ATOM 653 N N . ALA A 1 83 ? 30.007 -7.171 -19.371 1.00 97.38 83 ALA A N 1
ATOM 654 C CA . ALA A 1 83 ? 31.264 -6.521 -19.008 1.00 97.38 83 ALA A CA 1
ATOM 655 C C . ALA A 1 83 ? 31.071 -5.422 -17.949 1.00 97.38 83 ALA A C 1
ATOM 657 O O . ALA A 1 83 ? 31.923 -5.266 -17.074 1.00 97.38 83 ALA A O 1
ATOM 658 N N . GLN A 1 84 ? 29.951 -4.693 -18.010 1.00 97.06 84 GLN A N 1
ATOM 659 C CA . GLN A 1 84 ? 29.605 -3.637 -17.052 1.00 97.06 84 GLN A CA 1
ATOM 660 C C . GLN A 1 84 ? 29.021 -4.181 -15.743 1.00 97.06 84 GLN A C 1
ATOM 662 O O . GLN A 1 84 ? 29.131 -3.534 -14.702 1.00 97.06 84 GLN A O 1
ATOM 667 N N . ALA A 1 85 ? 28.405 -5.361 -15.782 1.00 96.62 85 ALA A N 1
ATOM 668 C CA . ALA A 1 85 ? 27.776 -5.962 -14.622 1.00 96.62 85 ALA A CA 1
ATOM 669 C C . ALA A 1 85 ? 28.786 -6.416 -13.558 1.00 96.62 85 ALA A C 1
ATOM 671 O O . ALA A 1 85 ? 29.812 -7.055 -13.841 1.00 96.62 85 ALA A O 1
ATOM 672 N N . GLU A 1 86 ? 28.431 -6.150 -12.301 1.00 96.75 86 GLU A N 1
ATOM 673 C CA . GLU A 1 86 ? 29.148 -6.643 -11.128 1.00 96.75 86 GLU A CA 1
ATOM 674 C C . GLU A 1 86 ? 29.241 -8.180 -11.145 1.00 96.75 86 GLU A C 1
ATOM 676 O O . GLU A 1 86 ? 28.326 -8.875 -11.597 1.00 96.75 86 GLU A O 1
ATOM 681 N N . ALA A 1 87 ? 30.341 -8.735 -10.624 1.00 96.56 87 ALA A N 1
ATOM 682 C CA . ALA A 1 87 ? 30.597 -10.177 -10.625 1.00 96.56 87 ALA A CA 1
ATOM 683 C C . ALA A 1 87 ? 29.459 -11.002 -9.992 1.00 96.56 87 ALA A C 1
ATOM 685 O O . ALA A 1 87 ? 29.156 -12.096 -10.469 1.00 96.56 87 ALA A O 1
ATOM 686 N N . SER A 1 88 ? 28.800 -10.455 -8.967 1.00 93.62 88 SER A N 1
ATOM 687 C CA . SER A 1 88 ? 27.657 -11.057 -8.271 1.00 93.62 88 SER A CA 1
ATOM 688 C C . SER A 1 88 ? 26.404 -11.198 -9.153 1.00 93.62 88 SER A C 1
ATOM 690 O O . SER A 1 88 ? 25.629 -12.135 -8.968 1.00 93.62 88 SER A O 1
ATOM 692 N N . MET A 1 89 ? 26.226 -10.327 -10.153 1.00 94.38 89 MET A N 1
ATOM 693 C CA . MET A 1 89 ? 25.036 -10.280 -11.018 1.00 94.38 89 MET A CA 1
ATOM 694 C C . MET A 1 89 ? 25.176 -11.097 -12.305 1.00 94.38 89 MET A C 1
ATOM 696 O O . MET A 1 89 ? 24.181 -11.476 -12.925 1.00 94.38 89 MET A O 1
ATOM 700 N N . ARG A 1 90 ? 26.408 -11.421 -12.703 1.00 96.06 90 ARG A N 1
ATOM 701 C CA . ARG A 1 90 ? 26.706 -12.164 -13.938 1.00 96.06 90 ARG A CA 1
ATOM 702 C C . ARG A 1 90 ? 25.948 -13.493 -14.076 1.00 96.06 90 ARG A C 1
ATOM 704 O O . ARG A 1 90 ? 25.431 -13.736 -15.167 1.00 96.06 90 ARG A O 1
ATOM 711 N N . PRO A 1 91 ? 25.809 -14.345 -13.037 1.00 96.19 91 PRO A N 1
ATOM 712 C CA . PRO A 1 91 ? 25.048 -15.591 -13.161 1.00 96.19 91 PRO A CA 1
ATOM 713 C C . PRO A 1 91 ? 23.564 -15.355 -13.468 1.00 96.19 91 PRO A C 1
ATOM 715 O O . PRO A 1 91 ? 22.983 -16.074 -14.281 1.00 96.19 91 PRO A O 1
ATOM 718 N N . LEU A 1 92 ? 22.962 -14.326 -12.860 1.00 92.38 92 LEU A N 1
ATOM 719 C CA . LEU A 1 92 ? 21.566 -13.957 -13.103 1.00 92.38 92 LEU A CA 1
ATOM 720 C C . LEU A 1 92 ? 21.370 -13.425 -14.522 1.00 92.38 92 LEU A C 1
ATOM 722 O O . LEU A 1 92 ? 20.416 -13.820 -15.187 1.00 92.38 92 LEU A O 1
ATOM 726 N N . LEU A 1 93 ? 22.293 -12.595 -15.013 1.00 95.31 93 LEU A N 1
ATOM 727 C CA . LEU A 1 93 ? 22.243 -12.088 -16.385 1.00 95.31 93 LEU A CA 1
ATOM 728 C C . LEU A 1 93 ? 22.395 -13.201 -17.419 1.00 95.31 93 LEU A C 1
ATOM 730 O O . LEU A 1 93 ? 21.654 -13.215 -18.395 1.00 95.31 93 LEU A O 1
ATOM 734 N N . VAL A 1 94 ? 23.288 -14.169 -17.195 1.00 96.19 94 VAL A N 1
ATOM 735 C CA . VAL A 1 94 ? 23.421 -15.345 -18.073 1.00 96.19 94 VAL A CA 1
ATOM 736 C C . VAL A 1 94 ? 22.135 -16.171 -18.077 1.00 96.19 94 VAL A C 1
ATOM 738 O O . VAL A 1 94 ? 21.695 -16.606 -19.139 1.00 96.19 94 VAL A O 1
ATOM 741 N N . ALA A 1 95 ? 21.519 -16.391 -16.912 1.00 94.19 95 ALA A N 1
ATOM 742 C CA . ALA A 1 95 ? 20.265 -17.134 -16.814 1.00 94.19 95 ALA A CA 1
ATOM 743 C C . ALA A 1 95 ? 19.117 -16.407 -17.529 1.00 94.19 95 ALA A C 1
ATOM 745 O O . ALA A 1 95 ? 18.394 -17.025 -18.310 1.00 94.19 95 ALA A O 1
ATOM 746 N N . ALA A 1 96 ? 18.987 -15.098 -17.310 1.00 90.62 96 ALA A N 1
ATOM 747 C CA . ALA A 1 96 ? 17.990 -14.279 -17.980 1.00 90.62 96 ALA A CA 1
ATOM 748 C C . ALA A 1 96 ? 18.216 -14.263 -19.493 1.00 90.62 96 ALA A C 1
ATOM 750 O O . ALA A 1 96 ? 17.296 -14.571 -20.243 1.00 90.62 96 ALA A O 1
ATOM 751 N N . TRP A 1 97 ? 19.443 -14.002 -19.945 1.00 94.81 97 TRP A N 1
ATOM 752 C CA . TRP A 1 97 ? 19.786 -14.024 -21.362 1.00 94.81 97 TRP A CA 1
ATOM 753 C C . TRP A 1 97 ? 19.469 -15.372 -22.002 1.00 94.81 97 TRP A C 1
ATOM 755 O O . TRP A 1 97 ? 18.823 -15.395 -23.040 1.00 94.81 97 TRP A O 1
ATOM 765 N N . ARG A 1 98 ? 19.823 -16.496 -21.360 1.00 94.69 98 ARG A N 1
ATOM 766 C CA . ARG A 1 98 ? 19.444 -17.839 -21.834 1.00 94.69 98 ARG A CA 1
ATOM 767 C C . ARG A 1 98 ? 17.932 -18.007 -21.927 1.00 94.69 98 ARG A C 1
ATOM 769 O O . ARG A 1 98 ? 17.450 -18.588 -22.889 1.00 94.69 98 ARG A O 1
ATOM 776 N N . MET A 1 99 ? 17.177 -17.502 -20.958 1.00 88.94 99 MET A N 1
ATOM 777 C CA . MET A 1 99 ? 15.715 -17.562 -20.987 1.00 88.94 99 MET A CA 1
ATOM 778 C C . MET A 1 99 ? 15.116 -16.715 -22.124 1.00 88.94 99 MET A C 1
ATOM 780 O O . MET A 1 99 ? 14.093 -17.100 -22.676 1.00 88.94 99 MET A O 1
ATOM 784 N N . PHE A 1 100 ? 15.748 -15.595 -22.487 1.00 87.38 100 PHE A N 1
ATOM 785 C CA . PHE A 1 100 ? 15.313 -14.734 -23.593 1.00 87.38 100 PHE A CA 1
ATOM 786 C C . PHE A 1 100 ? 15.778 -15.222 -24.972 1.00 87.38 100 PHE A C 1
ATOM 788 O O . PHE A 1 100 ? 15.076 -15.005 -25.956 1.00 87.38 100 PHE A O 1
ATOM 795 N N . SER A 1 101 ? 16.946 -15.862 -25.059 1.00 90.38 101 SER A N 1
ATOM 796 C CA . SER A 1 101 ? 17.531 -16.330 -26.321 1.00 90.38 101 SER A CA 1
ATOM 797 C C . SER A 1 101 ? 17.111 -17.747 -26.698 1.00 90.38 101 SER A C 1
ATOM 799 O O . SER A 1 101 ? 17.166 -18.109 -27.872 1.00 90.38 101 SER A O 1
ATOM 801 N N . THR A 1 102 ? 16.677 -18.557 -25.730 1.00 91.69 102 THR A N 1
ATOM 802 C CA . THR A 1 102 ? 16.062 -19.850 -26.034 1.00 91.69 102 THR A CA 1
ATOM 803 C C . THR A 1 102 ? 14.680 -19.620 -26.630 1.00 91.69 102 THR A C 1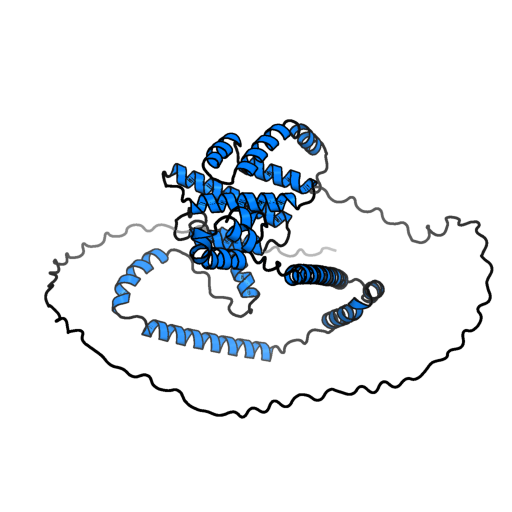
ATOM 805 O O . THR A 1 102 ? 13.819 -18.990 -26.017 1.00 91.69 102 THR A O 1
ATOM 808 N N . GLU A 1 103 ? 14.456 -20.127 -27.844 1.00 90.69 103 GLU A N 1
ATOM 809 C CA . GLU A 1 103 ? 13.121 -20.124 -28.435 1.00 90.69 103 GLU A CA 1
ATOM 810 C C . GLU A 1 103 ? 12.156 -20.821 -27.476 1.00 90.69 103 GLU A C 1
ATOM 812 O O . GLU A 1 103 ? 12.353 -21.982 -27.099 1.00 90.69 103 GLU A O 1
ATOM 817 N N . ALA A 1 104 ? 11.115 -20.099 -27.055 1.00 88.44 104 ALA A N 1
ATOM 818 C CA . ALA A 1 104 ? 10.100 -20.671 -26.190 1.00 88.44 104 ALA A CA 1
ATOM 819 C C . ALA A 1 104 ? 9.521 -21.916 -26.884 1.00 88.44 104 ALA A C 1
ATOM 821 O O . ALA A 1 104 ? 9.110 -21.814 -28.046 1.00 88.44 104 ALA A O 1
ATOM 822 N N . PRO A 1 105 ? 9.472 -23.083 -26.211 1.00 90.94 105 PRO A N 1
ATOM 823 C CA . PRO A 1 105 ? 8.968 -24.300 -26.825 1.00 90.94 105 PRO A CA 1
ATOM 824 C C . PRO A 1 105 ? 7.554 -24.031 -27.328 1.00 90.94 105 PRO A C 1
ATOM 826 O O . PRO A 1 105 ? 6.663 -23.699 -26.539 1.00 90.94 105 PRO A O 1
ATOM 829 N N . GLN A 1 106 ? 7.354 -24.121 -28.645 1.00 91.75 106 GLN A N 1
ATOM 830 C CA . GLN A 1 106 ? 6.044 -23.865 -29.222 1.00 91.75 106 GLN A CA 1
ATOM 831 C C . GLN A 1 106 ? 5.082 -24.941 -28.708 1.00 91.75 106 GLN A C 1
ATOM 833 O O . GLN A 1 106 ? 5.304 -26.131 -28.941 1.00 91.75 106 GLN A O 1
ATOM 838 N N . PRO A 1 107 ? 4.033 -24.562 -27.963 1.00 88.75 107 PRO A N 1
ATOM 839 C CA . PRO A 1 107 ? 3.097 -25.536 -27.439 1.00 88.75 107 PRO A CA 1
ATOM 840 C C . PRO A 1 107 ? 2.345 -26.180 -28.602 1.00 88.75 107 PRO A C 1
ATOM 842 O O . PRO A 1 107 ? 1.710 -25.479 -29.390 1.00 88.75 107 PRO A O 1
ATOM 845 N N . ASP A 1 108 ? 2.399 -27.509 -28.660 1.00 96.38 108 ASP A N 1
ATOM 846 C CA . ASP A 1 108 ? 1.694 -28.333 -29.640 1.00 96.38 108 ASP A CA 1
ATOM 847 C C . ASP A 1 108 ? 0.217 -27.888 -29.757 1.00 96.38 108 ASP A C 1
ATOM 849 O O . ASP A 1 108 ? -0.516 -27.906 -28.751 1.00 96.38 108 ASP A O 1
ATOM 853 N N . PRO A 1 109 ? -0.228 -27.432 -30.947 1.00 95.62 109 PRO A N 1
ATOM 854 C CA . PRO A 1 109 ? -1.566 -26.881 -31.133 1.00 95.62 109 PRO A CA 1
ATOM 855 C C . PRO A 1 109 ? -2.660 -27.895 -30.786 1.00 95.62 109 PRO A C 1
ATOM 857 O O . PRO A 1 109 ? -3.706 -27.499 -30.261 1.00 95.62 109 PRO A O 1
ATOM 860 N N . GLU A 1 110 ? -2.411 -29.190 -30.992 1.00 96.75 110 GLU A N 1
ATOM 861 C CA . GLU A 1 110 ? -3.363 -30.247 -30.658 1.00 96.75 110 GLU A CA 1
ATOM 862 C C . GLU A 1 110 ? -3.515 -30.390 -29.145 1.00 96.75 110 GLU A C 1
ATOM 864 O O . GLU A 1 110 ? -4.636 -30.376 -28.631 1.00 96.75 110 GLU A O 1
ATOM 869 N N . LYS A 1 111 ? -2.405 -30.410 -28.395 1.00 95.38 111 LYS A N 1
ATOM 870 C CA . LYS A 1 111 ? -2.442 -30.452 -26.921 1.00 95.38 111 LYS A CA 1
ATOM 871 C C . LYS A 1 111 ? -3.121 -29.220 -26.331 1.00 95.38 111 LYS A C 1
ATOM 873 O O . LYS A 1 111 ? -3.860 -29.336 -25.352 1.00 95.38 111 LYS A O 1
ATOM 878 N N . ARG A 1 112 ? -2.940 -28.037 -26.934 1.00 96.50 112 ARG A N 1
ATOM 879 C CA . ARG A 1 112 ? -3.671 -26.822 -26.522 1.00 96.50 112 ARG A CA 1
ATOM 880 C C . ARG A 1 112 ? -5.171 -26.952 -26.768 1.00 96.50 112 ARG A C 1
ATOM 882 O O . ARG A 1 112 ? -5.960 -26.566 -25.903 1.00 96.50 112 ARG A O 1
ATOM 889 N N . ALA A 1 113 ? -5.572 -27.486 -27.922 1.00 95.75 113 ALA A N 1
ATOM 890 C CA . ALA A 1 113 ? -6.977 -27.713 -28.244 1.00 95.75 113 ALA A CA 1
ATOM 891 C C . ALA A 1 113 ? -7.613 -28.735 -27.286 1.00 95.75 113 ALA A C 1
ATOM 893 O O . ALA A 1 113 ? -8.678 -28.461 -26.728 1.00 95.75 113 ALA A O 1
ATOM 894 N N . GLN A 1 114 ? -6.924 -29.847 -27.014 1.00 97.31 114 GLN A N 1
ATOM 895 C CA . GLN A 1 114 ? -7.352 -30.870 -26.056 1.00 97.31 114 GLN A CA 1
ATOM 896 C C . GLN A 1 114 ? -7.475 -30.303 -24.637 1.00 97.31 114 GLN A C 1
ATOM 898 O O . GLN A 1 114 ? -8.525 -30.438 -24.009 1.00 97.31 114 GLN A O 1
ATOM 903 N N . GLY A 1 115 ? -6.457 -29.590 -24.146 1.00 95.62 115 GLY A N 1
ATOM 904 C CA . GLY A 1 115 ? -6.494 -28.961 -22.823 1.00 95.62 115 GLY A CA 1
ATOM 905 C C . GLY A 1 115 ? -7.632 -27.943 -22.691 1.00 95.62 115 GLY A C 1
ATOM 906 O O . GLY A 1 115 ? -8.327 -27.900 -21.674 1.00 95.62 115 GLY A O 1
ATOM 907 N N . LYS A 1 116 ? -7.904 -27.166 -23.748 1.00 96.12 116 LYS A N 1
ATOM 908 C CA . LYS A 1 116 ? -9.047 -26.243 -23.794 1.00 96.12 116 LYS A CA 1
ATOM 909 C C . LYS A 1 116 ? -10.384 -26.987 -23.721 1.00 96.12 116 LYS A C 1
ATOM 911 O O . LYS A 1 116 ? -11.274 -26.542 -22.998 1.00 96.12 116 LYS A O 1
ATOM 916 N N . GLN A 1 117 ? -10.534 -28.097 -24.443 1.00 97.50 117 GLN A N 1
ATOM 917 C CA . GLN A 1 117 ? -11.745 -28.924 -24.397 1.00 97.50 117 GLN A CA 1
ATOM 918 C C . GLN A 1 117 ? -11.958 -29.541 -23.008 1.00 97.50 117 GLN A C 1
ATOM 920 O O . GLN A 1 117 ? -13.059 -29.437 -22.467 1.00 97.50 117 GLN A O 1
ATOM 925 N N . GLN A 1 118 ? -10.909 -30.091 -22.388 1.00 97.12 118 GLN A N 1
ATOM 926 C CA . GLN A 1 118 ? -10.965 -30.636 -21.026 1.00 97.12 118 GLN A CA 1
ATOM 927 C C . GLN A 1 118 ? -11.385 -29.573 -20.002 1.00 97.12 118 GLN A C 1
ATOM 929 O O . GLN A 1 118 ? -12.269 -29.807 -19.177 1.00 97.12 118 GLN A O 1
ATOM 934 N N . LEU A 1 119 ? -10.815 -28.368 -20.095 1.00 97.06 119 LEU A N 1
ATOM 935 C CA . LEU A 1 119 ? -11.162 -27.263 -19.203 1.00 97.06 119 LEU A CA 1
ATOM 936 C C . LEU A 1 119 ? -12.618 -26.805 -19.392 1.00 97.06 119 LEU A C 1
ATOM 938 O O . LEU A 1 119 ? -13.301 -26.506 -18.410 1.00 97.06 119 LEU A O 1
ATOM 942 N N . MET A 1 120 ? -13.125 -26.790 -20.630 1.00 96.94 120 MET A N 1
ATOM 943 C CA . MET A 1 120 ? -14.534 -26.479 -20.906 1.00 96.94 120 MET A CA 1
ATOM 944 C C . MET A 1 120 ? -15.485 -27.558 -20.379 1.00 96.94 120 MET A C 1
ATOM 946 O O . MET A 1 120 ? -16.534 -27.214 -19.832 1.00 96.94 120 MET A O 1
ATOM 950 N N . ALA A 1 121 ? -15.109 -28.836 -20.475 1.00 97.62 121 ALA A N 1
ATOM 951 C CA . ALA A 1 121 ? -15.881 -29.943 -19.917 1.00 97.62 121 ALA A CA 1
ATOM 952 C C . ALA A 1 121 ? -15.967 -29.858 -18.382 1.00 97.62 121 ALA A C 1
ATOM 954 O O . ALA A 1 121 ? -17.065 -29.904 -17.828 1.00 97.62 121 ALA A O 1
ATOM 955 N N . LEU A 1 122 ? -14.842 -29.619 -17.697 1.00 97.25 122 LEU A N 1
ATOM 956 C CA . LEU A 1 122 ? -14.811 -29.407 -16.242 1.00 97.25 122 LEU A CA 1
ATOM 957 C C . LEU A 1 122 ? -15.638 -28.185 -15.819 1.00 97.25 122 LEU A C 1
ATOM 959 O O 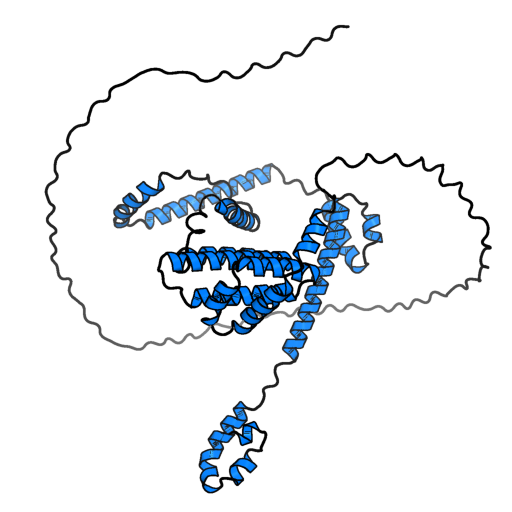. LEU A 1 122 ? -16.389 -28.231 -14.843 1.00 97.25 122 LEU A O 1
ATOM 963 N N . ALA A 1 123 ? -15.547 -27.082 -16.569 1.00 95.19 123 ALA A N 1
ATOM 964 C CA . ALA A 1 123 ? -16.354 -25.896 -16.304 1.00 95.19 123 ALA A CA 1
ATOM 965 C C . ALA A 1 123 ? -17.860 -26.163 -16.484 1.00 95.19 123 ALA A C 1
ATOM 967 O O . ALA A 1 123 ? -18.665 -25.621 -15.724 1.00 95.19 123 ALA A O 1
ATOM 968 N N . ALA A 1 124 ? -18.251 -26.983 -17.464 1.00 96.69 124 ALA A N 1
ATOM 969 C CA . ALA A 1 124 ? -19.638 -27.391 -17.678 1.00 96.69 124 ALA A CA 1
ATOM 970 C C . ALA A 1 124 ? -20.151 -28.285 -16.539 1.00 96.69 124 ALA A C 1
ATOM 972 O O . ALA A 1 124 ? -21.225 -28.015 -16.000 1.00 96.69 124 ALA A O 1
ATOM 973 N N . GLN A 1 125 ? -19.353 -29.265 -16.103 1.00 97.06 125 GLN A N 1
ATOM 974 C CA . GLN A 1 125 ? -19.678 -30.127 -14.960 1.00 97.06 125 GLN A CA 1
ATOM 975 C C . GLN A 1 125 ? -19.897 -29.305 -13.682 1.00 97.06 125 GLN A C 1
ATOM 977 O O . GLN A 1 125 ? -20.959 -29.384 -13.067 1.00 97.06 125 GLN A O 1
ATOM 982 N N . LYS A 1 126 ? -18.964 -28.404 -13.348 1.00 95.31 126 LYS A N 1
ATOM 983 C CA . LYS A 1 126 ? -19.067 -27.550 -12.153 1.00 95.31 126 LYS A CA 1
ATOM 984 C C . LYS A 1 126 ? -20.267 -26.592 -12.192 1.00 95.31 126 LYS A C 1
ATOM 986 O O . LYS A 1 126 ? -20.830 -26.252 -11.150 1.00 95.31 126 LYS A O 1
ATOM 991 N N . ARG A 1 127 ? -20.679 -26.131 -13.382 1.00 94.50 127 ARG A N 1
ATOM 992 C CA . ARG A 1 127 ? -21.918 -25.345 -13.545 1.00 94.50 127 ARG A CA 1
ATOM 993 C C . ARG A 1 127 ? -23.159 -26.200 -13.291 1.00 94.50 127 ARG A C 1
ATOM 995 O O . ARG A 1 127 ? -24.052 -25.729 -12.593 1.00 94.50 127 ARG A O 1
ATOM 1002 N N . ALA A 1 128 ? -23.197 -27.428 -13.807 1.00 95.88 128 ALA A N 1
ATOM 1003 C CA . ALA A 1 128 ? -24.309 -28.352 -13.590 1.00 95.88 128 ALA A CA 1
ATOM 1004 C C . ALA A 1 128 ? -24.468 -28.719 -12.103 1.00 95.88 128 ALA A C 1
ATOM 1006 O O . ALA A 1 128 ? -25.581 -28.694 -11.583 1.00 95.88 128 ALA A O 1
ATOM 1007 N N . GLU A 1 129 ? -23.367 -28.973 -11.391 1.00 95.69 129 GLU A N 1
ATOM 1008 C CA . GLU A 1 129 ? -23.376 -29.213 -9.940 1.00 95.69 129 GLU A CA 1
ATOM 1009 C C . GLU A 1 129 ? -23.932 -28.023 -9.161 1.00 95.69 129 GLU A C 1
ATOM 1011 O O . GLU A 1 129 ? -24.837 -28.185 -8.344 1.00 95.69 129 GLU A O 1
ATOM 1016 N N . ARG A 1 130 ? -23.447 -26.808 -9.450 1.00 94.06 130 ARG A N 1
ATOM 1017 C CA . ARG A 1 130 ? -23.949 -25.594 -8.797 1.00 94.06 130 ARG A CA 1
ATOM 1018 C C . ARG A 1 130 ? -25.436 -25.381 -9.080 1.00 94.06 130 ARG A C 1
ATOM 1020 O O . ARG A 1 130 ? -26.163 -24.965 -8.187 1.00 94.06 130 ARG A O 1
ATOM 1027 N N . GLN A 1 131 ? -25.900 -25.670 -10.295 1.00 93.38 131 GLN A N 1
ATOM 1028 C CA . GLN A 1 131 ? -27.317 -25.555 -10.642 1.00 93.38 131 GLN A CA 1
ATOM 1029 C C . GLN A 1 131 ? -28.175 -26.581 -9.888 1.00 93.38 131 GLN A C 1
ATOM 1031 O O . GLN A 1 131 ? -29.252 -26.226 -9.418 1.00 93.38 131 GLN A O 1
ATOM 1036 N N . ARG A 1 132 ? -27.681 -27.812 -9.694 1.00 92.69 132 ARG A N 1
ATOM 1037 C CA . ARG A 1 132 ? -28.339 -28.826 -8.850 1.00 92.69 132 ARG A CA 1
ATOM 1038 C C . ARG A 1 132 ? -28.375 -28.415 -7.378 1.00 92.69 132 ARG A C 1
ATOM 1040 O O . ARG A 1 132 ? -29.415 -28.553 -6.749 1.00 92.69 132 ARG A O 1
ATOM 1047 N N . GLN A 1 133 ? -27.281 -27.869 -6.846 1.00 91.44 133 GLN A N 1
ATOM 1048 C CA . GLN A 1 133 ? -27.232 -27.351 -5.472 1.00 91.44 133 GLN A CA 1
ATOM 1049 C C . GLN A 1 133 ? -28.213 -26.193 -5.271 1.00 91.44 133 GLN A C 1
ATOM 1051 O O . GLN A 1 133 ? -28.943 -26.174 -4.286 1.00 91.44 133 GLN A O 1
ATOM 1056 N N . LEU A 1 134 ? -28.275 -25.260 -6.226 1.00 88.88 134 LEU A N 1
ATOM 1057 C CA . LEU A 1 134 ? -29.233 -24.157 -6.182 1.00 88.88 134 LEU A CA 1
ATOM 1058 C C . LEU A 1 134 ? -30.675 -24.673 -6.240 1.00 88.88 134 LEU A C 1
ATOM 1060 O O . LEU A 1 134 ? -31.478 -24.274 -5.403 1.00 88.88 134 LEU A O 1
ATOM 1064 N N . ALA A 1 135 ? -30.978 -25.607 -7.146 1.00 87.81 135 ALA A N 1
ATOM 1065 C CA . ALA A 1 135 ? -32.298 -26.230 -7.237 1.00 87.81 135 ALA A CA 1
ATOM 1066 C C . ALA A 1 135 ? -32.691 -26.984 -5.953 1.00 87.81 135 ALA A C 1
ATOM 1068 O O . ALA A 1 135 ? -33.840 -26.908 -5.539 1.00 87.81 135 ALA A O 1
ATOM 1069 N N . ALA A 1 136 ? -31.743 -27.654 -5.289 1.00 86.94 136 ALA A N 1
ATOM 1070 C CA . ALA A 1 136 ? -31.982 -28.324 -4.010 1.00 86.94 136 ALA A CA 1
ATOM 1071 C C . ALA A 1 136 ? -32.158 -27.340 -2.837 1.00 86.94 136 ALA A C 1
ATOM 1073 O O . ALA A 1 136 ? -32.880 -27.633 -1.890 1.00 86.94 136 ALA A O 1
ATOM 1074 N N . SER A 1 137 ? -31.509 -26.171 -2.891 1.00 81.75 137 SER A N 1
ATOM 1075 C CA . SER A 1 137 ? -31.600 -25.132 -1.852 1.00 81.75 137 SER A CA 1
ATOM 1076 C C . SER A 1 137 ? -32.839 -24.235 -1.964 1.00 81.75 137 SER A C 1
ATOM 1078 O O . SER A 1 137 ? -33.194 -23.552 -1.002 1.00 81.75 137 SER A O 1
ATOM 1080 N N . MET A 1 138 ? -33.513 -24.224 -3.117 1.00 67.69 138 MET A N 1
ATOM 1081 C CA . MET A 1 138 ? -34.742 -23.459 -3.313 1.00 67.69 138 MET A CA 1
ATOM 1082 C C . MET A 1 138 ? -35.930 -24.199 -2.691 1.00 67.69 138 MET A C 1
ATOM 1084 O O . MET A 1 138 ? -36.643 -24.953 -3.344 1.00 67.69 138 MET A O 1
ATOM 1088 N N . SER A 1 139 ? -36.140 -23.961 -1.394 1.00 69.19 139 SER A N 1
ATOM 1089 C CA . SER A 1 139 ? -37.393 -24.283 -0.708 1.00 69.19 139 SER A CA 1
ATOM 1090 C C . SER A 1 139 ? -38.564 -23.555 -1.396 1.00 69.19 139 SER A C 1
ATOM 1092 O O . SER A 1 139 ? -38.426 -22.361 -1.701 1.00 69.19 139 SER A O 1
ATOM 1094 N N . PRO A 1 140 ? -39.724 -24.215 -1.599 1.00 68.56 140 PRO A N 1
ATOM 1095 C CA . PRO A 1 140 ? -40.881 -23.646 -2.297 1.00 68.56 140 PRO A CA 1
ATOM 1096 C C . PRO A 1 140 ? -41.383 -22.318 -1.700 1.00 68.56 140 PRO A C 1
ATOM 1098 O O . PRO A 1 140 ? -41.966 -21.501 -2.409 1.00 68.56 140 PRO A O 1
ATOM 1101 N N . VAL A 1 141 ? -41.076 -22.038 -0.429 1.00 63.53 141 VAL A N 1
ATOM 1102 C CA . VAL A 1 141 ? -41.468 -20.803 0.275 1.00 63.53 141 VAL A CA 1
ATOM 1103 C C . VAL A 1 141 ? -40.653 -19.574 -0.179 1.00 63.53 141 VAL A C 1
ATOM 1105 O O . VAL A 1 141 ? -41.085 -18.435 -0.017 1.00 63.53 141 VAL A O 1
ATOM 1108 N N . SER A 1 142 ? -39.493 -19.765 -0.817 1.00 58.81 142 SER A N 1
ATOM 1109 C CA . SER A 1 142 ? -38.620 -18.666 -1.270 1.00 58.81 142 SER A CA 1
ATOM 1110 C C . SER A 1 142 ? -39.004 -18.050 -2.628 1.00 58.81 142 SER A C 1
ATOM 1112 O O . SER A 1 142 ? -38.574 -16.934 -2.939 1.00 58.81 142 SER A O 1
ATOM 1114 N N . HIS A 1 143 ? -39.867 -18.707 -3.416 1.00 54.72 143 HIS A N 1
ATOM 1115 C CA . HIS A 1 143 ? -40.293 -18.205 -4.731 1.00 54.72 143 HIS A CA 1
ATOM 1116 C C . HIS A 1 143 ? -41.164 -16.940 -4.652 1.00 54.72 143 HIS A C 1
ATOM 1118 O O . HIS A 1 143 ? -41.084 -16.092 -5.541 1.00 54.72 143 HIS A O 1
ATOM 1124 N N . LEU A 1 144 ? -41.913 -16.750 -3.560 1.00 59.12 144 LEU A N 1
ATOM 1125 C CA . LEU A 1 144 ? -42.766 -15.570 -3.366 1.00 59.12 144 LEU A CA 1
ATOM 1126 C C . LEU A 1 144 ? -41.969 -14.281 -3.104 1.00 59.12 144 LEU A C 1
ATOM 1128 O O . LEU A 1 144 ? -42.366 -13.212 -3.558 1.00 59.12 144 LEU A O 1
ATOM 1132 N N . ARG A 1 145 ? -40.806 -14.362 -2.442 1.00 56.19 145 ARG A N 1
ATOM 1133 C CA . ARG A 1 145 ? -39.943 -13.186 -2.204 1.00 56.19 145 ARG A CA 1
ATOM 1134 C C . ARG A 1 145 ? -39.013 -12.868 -3.379 1.00 56.19 145 ARG A C 1
ATOM 1136 O O . ARG A 1 145 ? -38.711 -11.700 -3.611 1.00 56.19 145 ARG A O 1
ATOM 1143 N N . ALA A 1 146 ? -38.588 -13.871 -4.150 1.00 55.78 146 ALA A N 1
ATOM 1144 C CA . ALA A 1 146 ? -37.706 -13.666 -5.302 1.00 55.78 146 ALA A CA 1
ATOM 1145 C C . ALA A 1 146 ? -38.419 -13.036 -6.518 1.00 55.78 146 ALA A C 1
ATOM 1147 O O . ALA A 1 146 ? -37.784 -12.299 -7.276 1.00 55.78 146 ALA A O 1
ATOM 1148 N N . GLY A 1 147 ? -39.731 -13.262 -6.678 1.00 57.88 147 GLY A N 1
ATOM 1149 C CA . GLY A 1 147 ? -40.529 -12.668 -7.761 1.00 57.88 147 GLY A CA 1
ATOM 1150 C C . GLY A 1 147 ? -40.566 -11.135 -7.732 1.00 57.88 147 GLY A C 1
ATOM 1151 O O . GLY A 1 147 ? -40.481 -10.500 -8.780 1.00 57.88 147 GLY A O 1
ATOM 1152 N N . PHE A 1 148 ? -40.579 -10.528 -6.541 1.00 57.50 148 PHE A N 1
ATOM 1153 C CA . PHE A 1 148 ? -40.598 -9.067 -6.39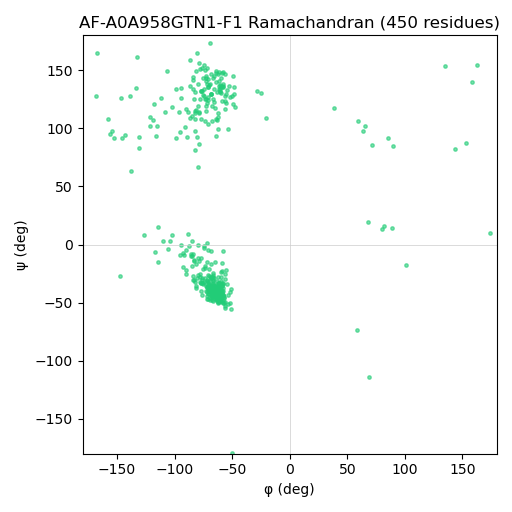4 1.00 57.50 148 PHE A CA 1
ATOM 1154 C C . PHE A 1 148 ? -39.225 -8.410 -6.616 1.00 57.50 148 PHE A C 1
ATOM 1156 O O . PHE A 1 148 ? -39.145 -7.306 -7.151 1.00 57.50 148 PHE A O 1
ATOM 1163 N N . ALA A 1 149 ? -38.127 -9.091 -6.274 1.00 56.53 149 ALA A N 1
ATOM 1164 C CA . ALA A 1 149 ? -36.776 -8.562 -6.481 1.00 56.53 149 ALA A CA 1
ATOM 1165 C C . ALA A 1 149 ? -36.300 -8.671 -7.947 1.00 56.53 149 ALA A C 1
ATOM 1167 O O . ALA A 1 149 ? -35.505 -7.850 -8.406 1.00 56.53 149 ALA A O 1
ATOM 1168 N N . GLY A 1 150 ? -36.794 -9.661 -8.703 1.00 53.72 150 GLY A N 1
ATOM 1169 C CA . GLY A 1 150 ? -36.421 -9.877 -10.107 1.00 53.72 150 GLY A CA 1
ATOM 1170 C C . GLY A 1 150 ? -36.951 -8.816 -11.080 1.00 53.72 150 GLY A C 1
ATOM 1171 O O . GLY A 1 150 ? -36.302 -8.549 -12.092 1.00 53.72 150 GLY A O 1
ATOM 1172 N N . LEU A 1 151 ? -38.078 -8.172 -10.756 1.00 56.69 151 LEU A N 1
ATOM 1173 C CA . LEU A 1 151 ? -38.711 -7.161 -11.609 1.00 56.69 151 LEU A CA 1
ATOM 1174 C C . LEU A 1 151 ? -37.907 -5.846 -11.662 1.00 56.69 151 LEU A C 1
ATOM 1176 O O . LEU A 1 151 ? -37.831 -5.213 -12.709 1.00 56.69 151 LEU A O 1
ATOM 1180 N N . LEU A 1 152 ? -37.236 -5.462 -10.569 1.00 55.16 152 LEU A N 1
ATOM 1181 C CA . LEU A 1 152 ? -36.462 -4.211 -10.505 1.00 55.16 152 LEU A CA 1
ATOM 1182 C C . LEU A 1 152 ? -35.028 -4.334 -11.053 1.00 55.16 152 LEU A C 1
ATOM 1184 O O . LEU A 1 152 ? -34.414 -3.334 -11.415 1.00 55.16 152 LEU A O 1
ATOM 1188 N N . VAL A 1 153 ? -34.484 -5.550 -11.171 1.00 53.50 153 VAL A N 1
ATOM 1189 C CA . VAL A 1 153 ? -33.107 -5.782 -11.661 1.00 53.50 153 VAL A CA 1
ATOM 1190 C C . VAL A 1 153 ? -33.055 -6.028 -13.184 1.00 53.50 153 VAL A C 1
ATOM 1192 O O . VAL A 1 153 ? -31.977 -6.035 -13.779 1.00 53.50 153 VAL A O 1
ATOM 1195 N N . GLY A 1 154 ? -34.209 -6.158 -13.852 1.00 51.03 154 GLY A N 1
ATOM 1196 C CA . GLY A 1 154 ? -34.335 -6.435 -15.292 1.00 51.03 154 GLY A CA 1
ATOM 1197 C C . GLY A 1 154 ? -33.890 -5.321 -16.254 1.00 51.03 154 GLY A C 1
ATOM 1198 O O . GLY A 1 154 ? -33.839 -5.557 -17.456 1.00 51.03 154 GLY A O 1
ATOM 1199 N N . LEU A 1 155 ? -33.523 -4.136 -15.755 1.00 50.72 155 LEU A N 1
ATOM 1200 C CA . LEU A 1 155 ? -33.169 -2.965 -16.574 1.00 50.72 155 LEU A CA 1
ATOM 1201 C C . LEU A 1 155 ? -31.659 -2.683 -16.690 1.00 50.72 155 LEU A C 1
ATOM 1203 O O . LEU A 1 155 ? -31.276 -1.651 -17.236 1.00 50.72 155 LEU A O 1
ATOM 1207 N N . ARG A 1 156 ? -30.771 -3.572 -16.217 1.00 47.31 156 ARG A N 1
ATOM 1208 C CA . ARG A 1 156 ? -29.313 -3.401 -16.398 1.00 47.31 156 ARG A CA 1
ATOM 1209 C C . ARG A 1 156 ? -28.715 -4.453 -17.348 1.00 47.31 156 ARG A C 1
ATOM 1211 O O . ARG A 1 156 ? -28.896 -5.650 -17.110 1.00 47.31 156 ARG A O 1
ATOM 1218 N N . PRO A 1 157 ? -27.984 -4.044 -18.408 1.00 46.91 157 PRO A N 1
ATOM 1219 C CA . PRO A 1 157 ? -27.388 -4.967 -19.370 1.00 46.91 157 PRO A CA 1
ATOM 1220 C C . PRO A 1 157 ? -26.353 -5.872 -18.689 1.00 46.91 157 PRO A C 1
ATOM 1222 O O . PRO A 1 157 ? -25.482 -5.419 -17.947 1.00 46.91 157 PRO A O 1
ATOM 1225 N N . ARG A 1 158 ? -26.470 -7.180 -18.937 1.00 44.06 158 ARG A N 1
ATOM 1226 C CA . ARG A 1 158 ? -25.609 -8.231 -18.377 1.00 44.06 158 ARG A CA 1
ATOM 1227 C C . ARG A 1 158 ? -24.276 -8.302 -19.143 1.00 44.06 158 ARG A C 1
ATOM 1229 O O . ARG A 1 158 ? -24.311 -8.638 -20.326 1.00 44.06 158 ARG A O 1
ATOM 1236 N N . PRO A 1 159 ? -23.102 -8.085 -18.516 1.00 49.38 159 PRO A N 1
ATOM 1237 C CA . PRO A 1 159 ? -21.827 -8.372 -19.164 1.00 49.38 159 PRO A CA 1
ATOM 1238 C C . PRO A 1 159 ? -21.589 -9.890 -19.228 1.00 49.38 159 PRO A C 1
ATOM 1240 O O . PRO A 1 159 ? -21.656 -10.609 -18.229 1.00 49.38 159 PRO A O 1
ATOM 1243 N N . SER A 1 160 ? -21.346 -10.375 -20.445 1.00 56.06 160 SER A N 1
ATOM 1244 C CA . SER A 1 160 ? -21.170 -11.779 -20.813 1.00 56.06 160 SER A CA 1
ATOM 1245 C C . SER A 1 160 ? -19.911 -12.424 -20.221 1.00 56.06 160 SER A C 1
ATOM 1247 O O . SER A 1 160 ? -18.836 -11.833 -20.141 1.00 56.06 160 SER A O 1
ATOM 1249 N N . VAL A 1 161 ? -20.066 -13.697 -19.865 1.00 48.47 161 VAL A N 1
ATOM 1250 C CA . VAL A 1 161 ? -19.193 -14.543 -19.043 1.00 48.47 161 VAL A CA 1
ATOM 1251 C C . VAL A 1 161 ? -17.987 -15.087 -19.829 1.00 48.47 161 VAL A C 1
ATOM 1253 O O . VAL A 1 161 ? -17.863 -16.293 -20.044 1.00 48.47 161 VAL A O 1
ATOM 1256 N N . LEU A 1 162 ? -17.069 -14.208 -20.237 1.00 50.44 162 LEU A N 1
ATOM 1257 C CA . LEU A 1 162 ? -15.791 -14.588 -20.847 1.00 50.44 162 LEU A CA 1
ATOM 1258 C C . LEU A 1 162 ? -14.622 -14.137 -19.954 1.00 50.44 162 LEU A C 1
ATOM 1260 O O . LEU A 1 162 ? -14.191 -12.996 -20.052 1.00 50.44 162 LEU A O 1
ATOM 1264 N N . ARG A 1 163 ? -14.144 -15.034 -19.070 1.00 47.62 163 ARG A N 1
ATOM 1265 C CA . ARG A 1 163 ? -12.768 -15.147 -18.503 1.00 47.62 163 ARG A CA 1
ATOM 1266 C C . ARG A 1 163 ? -12.790 -15.818 -17.119 1.00 47.62 163 ARG A C 1
ATOM 1268 O O . ARG A 1 163 ? -12.806 -15.170 -16.080 1.00 47.62 163 ARG A O 1
ATOM 1275 N N . ARG A 1 164 ? -12.724 -17.150 -17.098 1.00 50.06 164 ARG A N 1
ATOM 1276 C CA . ARG A 1 164 ? -12.189 -17.920 -15.960 1.00 50.06 164 ARG A CA 1
ATOM 1277 C C . ARG A 1 164 ? -11.190 -18.919 -16.520 1.00 50.06 164 ARG A C 1
ATOM 1279 O O . ARG A 1 164 ? -11.577 -19.980 -16.988 1.00 50.06 164 ARG A O 1
ATOM 1286 N N . GLY A 1 165 ? -9.927 -18.512 -16.549 1.00 52.81 165 GLY A N 1
ATOM 1287 C CA . GLY A 1 165 ? -8.835 -19.328 -17.080 1.00 52.81 165 GLY A CA 1
ATOM 1288 C C . GLY A 1 165 ? -7.475 -18.635 -17.154 1.00 52.81 165 GLY A C 1
ATOM 1289 O O . GLY A 1 165 ? -6.571 -19.192 -17.756 1.00 52.81 165 GLY A O 1
ATOM 1290 N N . VAL A 1 166 ? -7.304 -17.448 -16.561 1.00 46.16 166 VAL A N 1
ATOM 1291 C CA . VAL A 1 166 ? -5.974 -16.869 -16.334 1.00 46.16 166 VAL A CA 1
ATOM 1292 C C . VAL A 1 166 ? -5.849 -16.645 -14.827 1.00 46.16 166 VAL A C 1
ATOM 1294 O O . VAL A 1 166 ? -6.601 -15.888 -14.215 1.00 46.16 166 VAL A O 1
ATOM 1297 N N . SER A 1 167 ? -4.990 -17.466 -14.241 1.00 58.16 167 SER A N 1
ATOM 1298 C CA . SER A 1 167 ? -4.734 -17.711 -12.826 1.00 58.16 167 SER A CA 1
ATOM 1299 C C . SER A 1 167 ? -4.240 -16.470 -12.097 1.00 58.16 167 SER A C 1
ATOM 1301 O O . SER A 1 167 ? -3.324 -15.822 -12.591 1.00 58.16 167 SER A O 1
ATOM 1303 N N . GLY A 1 168 ? -4.809 -16.181 -10.921 1.00 57.09 168 GLY A N 1
ATOM 1304 C CA . GLY A 1 168 ? -4.274 -15.264 -9.902 1.00 57.09 168 GLY A CA 1
ATOM 1305 C C . GLY A 1 168 ? -4.048 -13.828 -10.371 1.00 57.09 168 GLY A C 1
ATOM 1306 O O . GLY A 1 168 ? -4.845 -12.952 -10.059 1.00 57.09 168 GLY A O 1
ATOM 1307 N N . ALA A 1 169 ? -3.006 -13.610 -11.172 1.00 55.03 169 ALA A N 1
ATOM 1308 C CA . ALA A 1 169 ? -2.664 -12.352 -11.811 1.00 55.03 169 ALA A CA 1
ATOM 1309 C C . ALA A 1 169 ? -3.855 -11.753 -12.557 1.00 55.03 169 ALA A C 1
ATOM 1311 O O . ALA A 1 169 ? -4.261 -10.667 -12.195 1.00 55.03 169 ALA A O 1
ATOM 1312 N N . ALA A 1 170 ? -4.509 -12.456 -13.489 1.00 55.34 170 ALA A N 1
ATOM 1313 C CA . ALA A 1 170 ? -5.638 -11.864 -14.218 1.00 55.34 170 ALA A CA 1
ATOM 1314 C C . ALA A 1 170 ? -6.921 -11.734 -13.390 1.00 55.34 170 ALA A C 1
ATOM 1316 O O . ALA A 1 170 ? -7.764 -10.920 -13.744 1.00 55.34 170 ALA A O 1
ATOM 1317 N N . ALA A 1 171 ? -7.086 -12.487 -12.297 1.00 61.00 171 ALA A N 1
ATOM 1318 C CA . ALA A 1 171 ? -8.155 -12.222 -11.334 1.00 61.00 171 ALA A CA 1
ATOM 1319 C C . ALA A 1 171 ? -7.852 -10.942 -10.547 1.00 61.00 171 ALA A C 1
ATOM 1321 O O . ALA A 1 171 ? -8.744 -10.131 -10.348 1.00 61.00 171 ALA A O 1
ATOM 1322 N N . MET A 1 172 ? -6.590 -10.710 -10.190 1.00 67.50 172 MET A N 1
ATOM 1323 C CA . MET A 1 172 ? -6.135 -9.484 -9.545 1.00 67.50 172 MET A CA 1
ATOM 1324 C C . MET A 1 172 ? -6.178 -8.296 -10.511 1.00 67.50 172 MET A C 1
ATOM 1326 O O . MET A 1 172 ? -6.672 -7.245 -10.132 1.00 67.50 172 MET A O 1
ATOM 1330 N N . THR A 1 173 ? -5.795 -8.471 -11.781 1.00 65.88 173 THR A N 1
ATOM 1331 C CA . THR A 1 173 ? -5.953 -7.475 -12.847 1.00 65.88 173 THR A CA 1
ATOM 1332 C C . THR A 1 173 ? -7.421 -7.255 -13.178 1.00 65.88 173 THR A C 1
ATOM 1334 O O . THR A 1 173 ? -7.780 -6.136 -13.486 1.00 65.88 173 THR A O 1
ATOM 1337 N N . ALA A 1 174 ? -8.289 -8.268 -13.099 1.00 62.62 174 ALA A N 1
ATOM 1338 C CA . ALA A 1 174 ? -9.728 -8.106 -13.303 1.00 62.62 174 ALA A CA 1
ATOM 1339 C C . ALA A 1 174 ? -10.418 -7.472 -12.094 1.00 62.62 174 ALA A C 1
ATOM 1341 O O . ALA A 1 174 ? -11.381 -6.752 -12.292 1.00 62.62 174 ALA A O 1
ATOM 1342 N N . VAL A 1 175 ? -9.938 -7.688 -10.867 1.00 69.56 175 VAL A N 1
ATOM 1343 C CA . VAL A 1 175 ? -10.401 -6.975 -9.667 1.00 69.56 175 VAL A CA 1
ATOM 1344 C C . VAL A 1 175 ? -9.901 -5.534 -9.698 1.00 69.56 175 VAL A C 1
ATOM 1346 O O . VAL A 1 175 ? -10.698 -4.633 -9.492 1.00 69.56 175 VAL A O 1
ATOM 1349 N N . LEU A 1 176 ? -8.636 -5.291 -10.050 1.00 67.75 176 LEU A N 1
ATOM 1350 C CA . LEU A 1 176 ? -8.086 -3.950 -10.274 1.00 67.75 176 LEU A CA 1
ATOM 1351 C C . LEU A 1 176 ? -8.790 -3.245 -11.433 1.00 67.75 176 LEU A C 1
ATOM 1353 O O . LEU A 1 176 ? -9.170 -2.094 -11.285 1.00 67.75 176 LEU A O 1
ATOM 1357 N N . ALA A 1 177 ? -9.036 -3.930 -12.549 1.00 63.31 177 ALA A N 1
ATOM 1358 C CA . ALA A 1 177 ? -9.786 -3.399 -13.681 1.00 63.31 177 ALA A CA 1
ATOM 1359 C C . ALA A 1 177 ? -11.268 -3.230 -13.336 1.00 63.31 177 ALA A C 1
ATOM 1361 O O . ALA A 1 177 ? -11.857 -2.256 -13.758 1.00 63.31 177 ALA A O 1
ATOM 1362 N N . ALA A 1 178 ? -11.886 -4.089 -12.526 1.00 59.41 178 ALA A N 1
ATOM 1363 C CA . ALA A 1 178 ? -13.255 -3.886 -12.050 1.00 59.41 178 ALA A CA 1
ATOM 1364 C C . ALA A 1 178 ? -13.346 -2.755 -11.014 1.00 59.41 178 ALA A C 1
ATOM 1366 O O . ALA A 1 178 ? -14.347 -2.050 -10.997 1.00 59.41 178 ALA A O 1
ATOM 1367 N N . LEU A 1 179 ? -12.310 -2.516 -10.204 1.00 59.66 179 LEU A N 1
ATOM 1368 C CA . LEU A 1 179 ? -12.193 -1.326 -9.352 1.00 59.66 179 LEU A CA 1
ATOM 1369 C C . LEU A 1 179 ? -11.928 -0.056 -10.179 1.00 59.66 179 LEU A C 1
ATOM 1371 O O . LEU A 1 179 ? -12.429 1.009 -9.827 1.00 59.66 179 LEU A O 1
ATOM 1375 N N . MET A 1 180 ? -11.158 -0.160 -11.267 1.00 60.78 180 MET A N 1
ATOM 1376 C CA . MET A 1 180 ? -10.786 0.955 -12.151 1.00 60.78 180 MET A CA 1
ATOM 1377 C C . MET A 1 180 ? -11.853 1.289 -13.201 1.00 60.78 180 MET A C 1
ATOM 1379 O O . MET A 1 180 ? -11.968 2.450 -13.563 1.00 60.78 180 MET A O 1
ATOM 1383 N N . LEU A 1 181 ? -12.638 0.316 -13.676 1.00 54.22 181 LEU A N 1
ATOM 1384 C CA . LEU A 1 181 ? -13.811 0.511 -14.543 1.00 54.22 181 LEU A CA 1
ATOM 1385 C C . LEU A 1 181 ? -15.099 0.702 -13.725 1.00 54.22 181 LEU A C 1
ATOM 1387 O O . LEU A 1 181 ? -16.047 1.324 -14.197 1.00 54.22 181 LEU A O 1
ATOM 1391 N N . GLY A 1 182 ? -15.150 0.192 -12.490 1.00 47.00 182 GLY A N 1
ATOM 1392 C CA . GLY A 1 182 ? -16.279 0.359 -11.570 1.00 47.00 182 GLY A CA 1
ATOM 1393 C C . GLY A 1 182 ? -16.455 1.788 -11.061 1.00 47.00 182 GLY A C 1
ATOM 1394 O O . GLY A 1 182 ? -17.553 2.131 -10.621 1.00 47.00 182 GLY A O 1
ATOM 1395 N N . SER A 1 183 ? -15.431 2.632 -11.205 1.00 52.88 183 SER A N 1
ATOM 1396 C CA . SER A 1 183 ? -15.496 4.083 -10.990 1.00 52.88 183 SER A CA 1
ATOM 1397 C C . SER A 1 183 ? -16.576 4.768 -11.839 1.00 52.88 183 SER A C 1
ATOM 1399 O O . SER A 1 183 ? -17.119 5.771 -11.394 1.00 52.88 183 SER A O 1
ATOM 1401 N N . ASN A 1 184 ? -16.966 4.194 -12.987 1.00 45.25 184 ASN A N 1
ATOM 1402 C CA . ASN A 1 184 ? -17.893 4.843 -13.920 1.00 45.25 184 ASN A CA 1
ATOM 1403 C C . ASN A 1 184 ? -19.330 4.276 -13.942 1.00 45.25 184 ASN A C 1
ATOM 1405 O O . ASN A 1 184 ? -20.161 4.830 -14.653 1.00 45.25 184 ASN A O 1
ATOM 1409 N N . GLY A 1 185 ? -19.673 3.203 -13.208 1.00 44.09 185 GLY A N 1
ATOM 1410 C CA . GLY A 1 185 ? -21.012 2.580 -13.364 1.00 44.09 185 GLY A CA 1
ATOM 1411 C C . GLY A 1 185 ? -21.673 1.941 -12.138 1.00 44.09 185 GLY A C 1
ATOM 1412 O O . GLY A 1 185 ? -22.898 1.898 -12.061 1.00 44.09 185 GLY A O 1
ATOM 1413 N N . ILE A 1 186 ? -20.898 1.463 -11.163 1.00 47.69 186 ILE A N 1
ATOM 1414 C CA . ILE A 1 186 ? -21.410 0.984 -9.856 1.00 47.69 186 ILE A CA 1
ATOM 1415 C C . ILE A 1 186 ? -20.912 1.900 -8.725 1.00 47.69 186 ILE A C 1
ATOM 1417 O O . ILE A 1 186 ? -21.477 1.928 -7.634 1.00 47.69 186 ILE A O 1
ATOM 1421 N N . GLY A 1 187 ? -19.903 2.722 -9.020 1.00 49.12 187 GLY A N 1
ATOM 1422 C CA . GLY A 1 187 ? -19.314 3.687 -8.113 1.00 49.12 187 GLY A CA 1
ATOM 1423 C C . GLY A 1 187 ? -20.236 4.815 -7.677 1.00 49.12 187 GLY A C 1
ATOM 1424 O O . GLY A 1 187 ? -19.902 5.430 -6.687 1.00 49.12 187 GLY A O 1
ATOM 1425 N N . THR A 1 188 ? -21.386 5.090 -8.299 1.00 57.00 188 THR A N 1
ATOM 1426 C CA . THR A 1 188 ? -22.181 6.262 -7.882 1.00 57.00 188 THR A CA 1
ATOM 1427 C C . THR A 1 188 ? -22.777 6.097 -6.484 1.00 57.00 188 THR A C 1
ATOM 1429 O O . THR A 1 188 ? -22.610 6.989 -5.664 1.00 57.00 188 THR A O 1
ATOM 1432 N N . ALA A 1 189 ? -23.361 4.937 -6.165 1.00 59.34 189 ALA A N 1
ATOM 1433 C CA . ALA A 1 189 ? -23.979 4.707 -4.853 1.00 59.34 189 ALA A CA 1
ATOM 1434 C C . ALA A 1 189 ? -22.956 4.498 -3.720 1.00 59.34 189 ALA A C 1
ATOM 1436 O O . ALA A 1 189 ? -23.213 4.860 -2.578 1.00 59.34 189 ALA A O 1
ATOM 1437 N N . ALA A 1 190 ? -21.795 3.906 -4.024 1.00 63.06 190 ALA A N 1
ATOM 1438 C CA . ALA A 1 190 ? -20.715 3.743 -3.047 1.00 63.06 190 ALA A CA 1
ATOM 1439 C C . ALA A 1 190 ? -19.826 4.994 -2.936 1.00 63.06 190 ALA A C 1
ATOM 1441 O O . ALA A 1 190 ? -19.234 5.227 -1.891 1.00 63.06 190 ALA A O 1
ATOM 1442 N N . ALA A 1 191 ? -19.713 5.812 -3.987 1.00 73.50 191 ALA A N 1
ATOM 1443 C CA . ALA A 1 191 ? -19.000 7.087 -3.913 1.00 73.50 191 ALA A CA 1
ATOM 1444 C C . ALA A 1 191 ? -19.793 8.105 -3.094 1.00 73.50 191 ALA A C 1
ATOM 1446 O O . ALA A 1 191 ? -19.177 8.844 -2.328 1.00 73.50 191 ALA A O 1
ATOM 1447 N N . SER A 1 192 ? -21.126 8.086 -3.210 1.00 83.12 192 SER A N 1
ATOM 1448 C CA . SER A 1 192 ? -22.034 8.936 -2.438 1.00 83.12 192 SER A CA 1
ATOM 1449 C C . SER A 1 192 ? -22.397 8.375 -1.061 1.00 83.12 192 SER A C 1
ATOM 1451 O O . SER A 1 192 ? -23.242 8.959 -0.394 1.00 83.12 192 SER A O 1
ATOM 1453 N N . SER A 1 193 ? -21.846 7.229 -0.640 1.00 89.56 193 SER A N 1
ATOM 1454 C CA . SER A 1 193 ? -22.126 6.716 0.704 1.00 89.56 193 SER A CA 1
ATOM 1455 C C . SER A 1 193 ? -21.407 7.577 1.734 1.00 89.56 193 SER A C 1
ATOM 1457 O O . SER A 1 193 ? -20.180 7.720 1.650 1.00 89.56 193 SER A O 1
ATOM 1459 N N . LEU A 1 194 ? -22.159 8.095 2.698 1.00 92.81 194 LEU A N 1
ATOM 1460 C CA . LEU A 1 194 ? -21.644 8.895 3.797 1.00 92.81 194 LEU A CA 1
ATOM 1461 C C . LEU A 1 194 ? -21.193 7.998 4.959 1.00 92.81 194 LEU A C 1
ATOM 1463 O O . LEU A 1 194 ? -21.618 6.838 5.070 1.00 92.81 194 LEU A O 1
ATOM 1467 N N . PRO A 1 195 ? -20.325 8.504 5.848 1.00 91.38 195 PRO A N 1
ATOM 1468 C CA . PRO A 1 195 ? -19.979 7.801 7.071 1.00 91.38 195 PRO A CA 1
ATOM 1469 C C . PRO A 1 195 ? -21.227 7.379 7.866 1.00 91.38 195 PRO A C 1
ATOM 1471 O O . PRO A 1 195 ? -22.116 8.177 8.148 1.00 91.38 195 PRO A O 1
ATOM 1474 N N . GLY A 1 196 ? -21.301 6.089 8.208 1.00 87.69 196 GLY A N 1
ATOM 1475 C CA . GLY A 1 196 ? -22.474 5.462 8.835 1.00 87.69 196 GLY A CA 1
ATOM 1476 C C . GLY A 1 196 ? -23.352 4.655 7.871 1.00 87.69 196 GLY A C 1
ATOM 1477 O O . GLY A 1 196 ? -24.090 3.777 8.317 1.00 87.69 196 GLY A O 1
ATOM 1478 N N . ASP A 1 197 ? -23.221 4.859 6.560 1.00 91.12 197 ASP A N 1
ATOM 1479 C CA . ASP A 1 197 ? -23.961 4.086 5.563 1.00 91.12 197 ASP A CA 1
ATOM 1480 C C . ASP A 1 197 ? -23.342 2.688 5.354 1.00 91.12 197 ASP A C 1
ATOM 1482 O O . ASP A 1 197 ? -22.130 2.482 5.473 1.00 91.12 197 ASP A O 1
ATOM 1486 N N . ALA A 1 198 ? -24.162 1.700 4.972 1.00 86.00 198 ALA A N 1
ATOM 1487 C CA . ALA A 1 198 ? -23.731 0.301 4.831 1.00 86.00 198 ALA A CA 1
ATOM 1488 C C . ALA A 1 198 ? -22.564 0.107 3.838 1.00 86.00 198 ALA A C 1
ATOM 1490 O O . ALA A 1 198 ? -21.702 -0.752 4.039 1.00 86.00 198 ALA A O 1
ATOM 1491 N N . PHE A 1 199 ? -22.512 0.921 2.779 1.00 88.69 199 PHE A N 1
ATOM 1492 C CA . PHE A 1 199 ? -21.472 0.848 1.749 1.00 88.69 199 PHE A CA 1
ATOM 1493 C C . PHE A 1 199 ? -20.200 1.635 2.090 1.00 88.69 199 PHE A C 1
ATOM 1495 O O . PHE A 1 199 ? -19.180 1.447 1.423 1.00 88.69 199 PHE A O 1
ATOM 1502 N N . TYR A 1 200 ? -20.197 2.425 3.168 1.00 88.94 200 TYR A N 1
ATOM 1503 C CA . TYR A 1 200 ? -19.041 3.238 3.547 1.00 88.94 200 TYR A CA 1
ATOM 1504 C C . TYR A 1 200 ? -17.804 2.385 3.868 1.00 88.94 200 TYR A C 1
ATOM 1506 O O . TYR A 1 200 ? -16.686 2.700 3.461 1.00 88.94 200 TYR A O 1
ATOM 1514 N N . ARG A 1 201 ? -17.991 1.215 4.498 1.00 87.62 201 ARG A N 1
ATOM 1515 C CA . ARG A 1 201 ? -16.890 0.261 4.748 1.00 87.62 201 ARG A CA 1
ATOM 1516 C C . ARG A 1 201 ? -16.213 -0.205 3.455 1.00 87.62 201 ARG A C 1
ATOM 1518 O O . ARG A 1 201 ? -15.004 -0.422 3.439 1.00 87.62 201 ARG A O 1
ATOM 1525 N N . VAL A 1 202 ? -16.978 -0.347 2.371 1.00 86.56 202 VAL A N 1
ATOM 1526 C CA . VAL A 1 202 ? -16.454 -0.760 1.060 1.00 86.56 202 VAL A CA 1
ATOM 1527 C C . VAL A 1 202 ? -15.636 0.368 0.430 1.00 86.56 202 VAL A C 1
ATOM 1529 O O . VAL A 1 202 ? -14.551 0.105 -0.091 1.00 86.56 202 VAL A O 1
ATOM 1532 N N . LYS A 1 203 ? -16.103 1.620 0.537 1.00 90.50 203 LYS A N 1
ATOM 1533 C CA . LYS A 1 203 ? -15.354 2.815 0.114 1.00 90.50 203 LYS A CA 1
ATOM 1534 C C . LYS A 1 203 ? -13.994 2.885 0.814 1.00 90.50 203 LYS A C 1
ATOM 1536 O O . LYS A 1 203 ? -12.961 2.928 0.147 1.00 90.50 203 LYS A O 1
ATOM 1541 N N . ARG A 1 204 ? -13.987 2.731 2.142 1.00 92.56 204 ARG A N 1
ATOM 1542 C CA . ARG A 1 204 ? -12.766 2.706 2.963 1.00 92.56 204 ARG A CA 1
ATOM 1543 C C . ARG A 1 204 ? -11.804 1.585 2.586 1.00 92.56 204 ARG A C 1
ATOM 1545 O O . ARG A 1 204 ? -10.610 1.833 2.459 1.00 92.56 204 ARG A O 1
ATOM 1552 N N . LEU A 1 205 ? -12.305 0.375 2.332 1.00 88.31 205 LEU A N 1
ATOM 1553 C CA . LEU A 1 205 ? -11.470 -0.734 1.861 1.00 88.31 205 LEU A CA 1
ATOM 1554 C C . LEU A 1 205 ? -10.775 -0.393 0.529 1.00 88.31 205 LEU A C 1
ATOM 1556 O O . LEU A 1 205 ? -9.598 -0.703 0.341 1.00 88.31 205 LEU A O 1
ATOM 1560 N N . GLY A 1 206 ? -11.494 0.267 -0.386 1.00 90.06 206 GLY A N 1
ATOM 1561 C CA . GLY A 1 206 ? -10.955 0.730 -1.665 1.00 90.06 206 GLY A CA 1
ATOM 1562 C C . GLY A 1 206 ? -9.851 1.777 -1.504 1.00 90.06 206 GLY A C 1
ATOM 1563 O O . GLY A 1 206 ? -8.821 1.691 -2.175 1.00 90.06 206 GLY A O 1
ATOM 1564 N N . GLU A 1 207 ? -10.028 2.729 -0.590 1.00 92.69 207 GLU A N 1
ATOM 1565 C CA . GLU A 1 207 ? -9.014 3.733 -0.244 1.00 92.69 207 GLU A CA 1
ATOM 1566 C C . GLU A 1 207 ? -7.757 3.089 0.355 1.00 92.69 207 GLU A C 1
ATOM 1568 O O . GLU A 1 207 ? -6.647 3.339 -0.120 1.00 92.69 207 GLU A O 1
ATOM 1573 N N . THR A 1 208 ? -7.918 2.195 1.337 1.00 91.50 208 THR A N 1
ATOM 1574 C CA . THR A 1 208 ? -6.800 1.465 1.956 1.00 91.50 208 THR A CA 1
ATOM 1575 C C . THR A 1 208 ? -6.037 0.633 0.929 1.00 91.50 208 THR A C 1
ATOM 1577 O O . THR A 1 208 ? -4.807 0.650 0.922 1.00 91.50 208 THR A O 1
ATOM 1580 N N . ALA A 1 209 ? -6.739 -0.052 0.020 1.00 89.31 209 ALA A N 1
ATOM 1581 C CA . ALA A 1 209 ? -6.099 -0.799 -1.057 1.00 89.31 209 ALA A CA 1
ATOM 1582 C C . ALA A 1 209 ? -5.283 0.126 -1.974 1.00 89.31 209 ALA A C 1
ATOM 1584 O O . ALA A 1 209 ? -4.127 -0.170 -2.271 1.00 89.31 209 ALA A O 1
ATOM 1585 N N . ARG A 1 210 ? -5.837 1.277 -2.381 1.00 90.81 210 ARG A N 1
ATOM 1586 C CA . ARG A 1 210 ? -5.118 2.261 -3.211 1.00 90.81 210 ARG A CA 1
ATOM 1587 C C . ARG A 1 210 ? -3.864 2.794 -2.515 1.00 90.81 210 ARG A C 1
ATOM 1589 O O . ARG A 1 210 ? -2.820 2.863 -3.156 1.00 90.81 210 ARG A O 1
ATOM 1596 N N . LEU A 1 211 ? -3.933 3.101 -1.218 1.00 92.12 211 LEU A N 1
ATOM 1597 C CA . LEU A 1 211 ? -2.758 3.508 -0.436 1.00 92.12 211 LEU A CA 1
ATOM 1598 C C . LEU A 1 211 ? -1.707 2.395 -0.339 1.00 92.12 211 LEU A C 1
ATOM 1600 O O . LEU A 1 211 ? -0.510 2.669 -0.458 1.00 92.12 211 LEU A O 1
ATOM 1604 N N . ALA A 1 212 ? -2.139 1.144 -0.157 1.00 89.12 212 ALA A N 1
ATOM 1605 C CA . ALA A 1 212 ? -1.246 -0.009 -0.073 1.00 89.12 212 ALA A CA 1
ATOM 1606 C C . ALA A 1 212 ? -0.488 -0.259 -1.389 1.00 89.12 212 ALA A C 1
ATOM 1608 O O . ALA A 1 212 ? 0.698 -0.583 -1.357 1.00 89.12 212 ALA A O 1
ATOM 1609 N N . PHE A 1 213 ? -1.145 -0.055 -2.536 1.00 92.31 213 PHE A N 1
ATOM 1610 C CA . PHE A 1 213 ? -0.532 -0.194 -3.863 1.00 92.31 213 PHE A CA 1
ATOM 1611 C C . PHE A 1 213 ? 0.229 1.054 -4.343 1.00 92.31 213 PHE A C 1
ATOM 1613 O O . PHE A 1 213 ? 0.928 0.989 -5.353 1.00 92.31 213 PHE A O 1
ATOM 1620 N N . ALA A 1 214 ? 0.140 2.184 -3.639 1.00 92.12 214 ALA A N 1
ATOM 1621 C CA . ALA A 1 214 ? 0.963 3.357 -3.915 1.00 92.12 214 ALA A CA 1
ATOM 1622 C C . ALA A 1 214 ? 2.352 3.164 -3.293 1.00 92.12 214 ALA A C 1
ATOM 1624 O O . ALA A 1 214 ? 2.547 3.430 -2.109 1.00 92.12 214 ALA A O 1
ATOM 1625 N N . PHE A 1 215 ? 3.301 2.626 -4.061 1.00 90.44 215 PHE A N 1
ATOM 1626 C CA . PHE A 1 215 ? 4.653 2.315 -3.572 1.00 90.44 215 PHE A CA 1
ATOM 1627 C C . PHE A 1 215 ? 5.566 3.539 -3.455 1.00 90.44 215 PHE A C 1
ATOM 1629 O O . PHE A 1 215 ? 6.502 3.524 -2.656 1.00 90.44 215 PHE A O 1
ATOM 1636 N N . ASP A 1 216 ? 5.289 4.577 -4.239 1.00 89.19 216 ASP A N 1
ATOM 1637 C CA . ASP A 1 216 ? 6.001 5.847 -4.183 1.00 89.19 216 ASP A CA 1
ATOM 1638 C C . ASP A 1 216 ? 5.517 6.693 -2.983 1.00 89.19 216 ASP A C 1
ATOM 1640 O O . ASP A 1 216 ? 4.306 6.911 -2.851 1.00 89.19 216 ASP A O 1
ATOM 1644 N N . PRO A 1 217 ? 6.417 7.153 -2.089 1.00 84.88 217 PRO A N 1
ATOM 1645 C CA . PRO A 1 217 ? 6.047 7.964 -0.932 1.00 84.88 217 PRO A CA 1
ATOM 1646 C C . PRO A 1 217 ? 5.312 9.257 -1.291 1.00 84.88 217 PRO A C 1
ATOM 1648 O O . PRO A 1 217 ? 4.337 9.584 -0.612 1.00 84.88 217 PRO A O 1
ATOM 1651 N N . ALA A 1 218 ? 5.729 9.954 -2.354 1.00 84.50 218 ALA A N 1
ATOM 1652 C CA . ALA A 1 218 ? 5.090 11.195 -2.786 1.00 84.50 218 ALA A CA 1
ATOM 1653 C C . ALA A 1 218 ? 3.664 10.919 -3.284 1.00 84.50 218 ALA A C 1
ATOM 1655 O O . ALA A 1 218 ? 2.703 11.515 -2.792 1.00 84.50 218 ALA A O 1
ATOM 1656 N N . ARG A 1 219 ? 3.489 9.914 -4.153 1.00 88.50 219 ARG A N 1
ATOM 1657 C CA . ARG A 1 219 ? 2.166 9.484 -4.624 1.00 88.50 219 ARG A CA 1
ATOM 1658 C C . ARG A 1 219 ? 1.257 8.991 -3.500 1.00 88.50 219 ARG A C 1
ATOM 1660 O O . ARG A 1 219 ? 0.047 9.213 -3.541 1.00 88.50 219 ARG A O 1
ATOM 1667 N N . ARG A 1 220 ? 1.805 8.299 -2.497 1.00 90.88 220 ARG A N 1
ATOM 1668 C CA . ARG A 1 220 ? 1.037 7.854 -1.325 1.00 90.88 220 ARG A CA 1
ATOM 1669 C C . ARG A 1 220 ? 0.579 9.041 -0.478 1.00 90.88 220 ARG A C 1
ATOM 1671 O O . ARG A 1 220 ? -0.568 9.033 -0.038 1.00 90.88 220 ARG A O 1
ATOM 1678 N N . ALA A 1 221 ? 1.438 10.040 -0.270 1.00 85.19 221 ALA A N 1
ATOM 1679 C CA . ALA A 1 221 ? 1.080 11.270 0.436 1.00 85.19 221 ALA A CA 1
ATOM 1680 C C . ALA A 1 221 ? -0.013 12.051 -0.313 1.00 85.19 221 ALA A C 1
ATOM 1682 O O . ALA A 1 221 ? -1.000 12.453 0.297 1.00 85.19 221 ALA A O 1
ATOM 1683 N N . GLU A 1 222 ? 0.106 12.175 -1.638 1.00 86.25 222 GLU A N 1
ATOM 1684 C CA . GLU A 1 222 ? -0.905 12.804 -2.497 1.00 86.25 222 GLU A CA 1
ATOM 1685 C C . GLU A 1 222 ? -2.262 12.082 -2.415 1.00 86.25 222 GLU A C 1
ATOM 1687 O O . GLU A 1 222 ? -3.299 12.715 -2.215 1.00 86.25 222 GLU A O 1
ATOM 1692 N N . LEU A 1 223 ? -2.267 10.745 -2.514 1.00 91.81 223 LEU A N 1
ATOM 1693 C CA . LEU A 1 223 ? -3.488 9.948 -2.365 1.00 91.81 223 LEU A CA 1
ATOM 1694 C C . LEU A 1 223 ? -4.105 10.102 -0.972 1.00 91.81 223 LEU A C 1
ATOM 1696 O O . LEU A 1 223 ? -5.320 10.260 -0.877 1.00 91.81 223 LEU A O 1
ATOM 1700 N N . GLY A 1 224 ? -3.285 10.096 0.083 1.00 89.50 224 GLY A N 1
ATOM 1701 C CA . GLY A 1 224 ? -3.728 10.352 1.455 1.00 89.50 224 GLY A CA 1
ATOM 1702 C C . GLY A 1 224 ? -4.442 11.697 1.569 1.00 89.50 224 GLY A C 1
ATOM 1703 O O . GLY A 1 224 ? -5.618 11.729 1.920 1.00 89.50 224 GLY A O 1
ATOM 1704 N N . ALA A 1 225 ? -3.788 12.776 1.129 1.00 85.88 225 ALA A N 1
ATOM 1705 C CA . ALA A 1 225 ? -4.367 14.119 1.121 1.00 85.88 225 ALA A CA 1
ATOM 1706 C C . ALA A 1 225 ? -5.676 14.194 0.308 1.00 85.88 225 ALA A C 1
ATOM 1708 O O . ALA A 1 225 ? -6.622 14.873 0.706 1.00 85.88 225 ALA A O 1
ATOM 1709 N N . SER A 1 226 ? -5.770 13.469 -0.815 1.00 88.44 226 SER A N 1
ATOM 1710 C CA . SER A 1 226 ? -7.001 13.410 -1.614 1.00 88.44 226 SER A CA 1
ATOM 1711 C C . SER A 1 226 ? -8.158 12.709 -0.889 1.00 88.44 226 SER A C 1
ATOM 1713 O O . SER A 1 226 ? -9.296 13.171 -0.976 1.00 88.44 226 SER A O 1
ATOM 1715 N N . PHE A 1 227 ? -7.882 11.629 -0.147 1.00 92.44 227 PHE A N 1
ATOM 1716 C CA . PHE A 1 227 ? -8.892 10.916 0.638 1.00 92.44 227 PHE A CA 1
ATOM 1717 C C . PHE A 1 227 ? -9.322 11.714 1.864 1.00 92.44 227 PHE A C 1
ATOM 1719 O O . PHE A 1 227 ? -10.508 11.738 2.183 1.00 92.44 227 PHE A O 1
ATOM 1726 N N . ASP A 1 228 ? -8.400 12.423 2.507 1.00 88.25 228 ASP A N 1
ATOM 1727 C CA . ASP A 1 228 ? -8.744 13.262 3.651 1.00 88.25 228 ASP A CA 1
ATOM 1728 C C . ASP A 1 228 ? -9.566 14.492 3.237 1.00 88.25 228 ASP A C 1
ATOM 1730 O O . ASP A 1 228 ? -10.499 14.866 3.948 1.00 88.25 228 ASP A O 1
ATOM 1734 N N . ARG A 1 229 ? -9.308 15.063 2.049 1.00 86.50 229 ARG A N 1
ATOM 1735 C CA . ARG A 1 229 ? -10.175 16.094 1.452 1.00 86.50 229 ARG A CA 1
ATOM 1736 C C . ARG A 1 229 ? -11.574 15.554 1.150 1.00 86.50 229 ARG A C 1
ATOM 1738 O O . ARG A 1 229 ? -12.558 16.220 1.449 1.00 86.50 229 ARG A O 1
A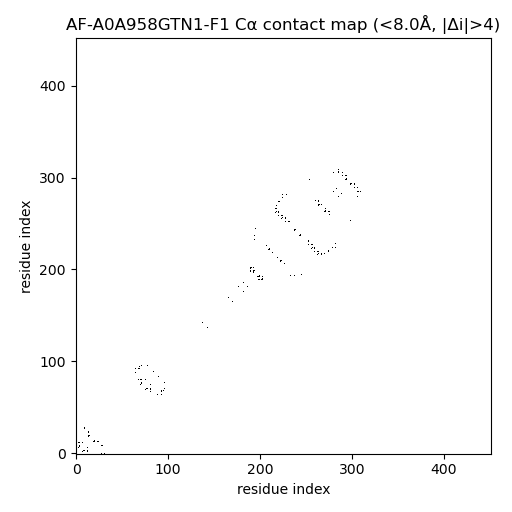TOM 1745 N N . ALA A 1 230 ? -11.674 14.354 0.572 1.00 90.50 230 ALA A N 1
ATOM 1746 C CA . ALA A 1 230 ? -12.969 13.723 0.314 1.00 90.50 230 ALA A CA 1
ATOM 1747 C C . ALA A 1 230 ? -13.757 13.502 1.617 1.00 90.50 230 ALA A C 1
ATOM 1749 O O . ALA A 1 230 ? -14.929 13.852 1.680 1.00 90.50 230 ALA A O 1
ATOM 1750 N N . ARG A 1 231 ? -13.095 13.035 2.684 1.00 91.44 231 ARG A N 1
ATOM 1751 C CA . ARG A 1 231 ? -13.713 12.870 4.010 1.00 91.44 231 ARG A CA 1
ATOM 1752 C C . ARG A 1 231 ? -14.147 14.182 4.640 1.00 91.44 231 ARG A C 1
ATOM 1754 O O . ARG A 1 231 ? -15.200 14.210 5.260 1.00 91.44 231 ARG A O 1
ATOM 1761 N N . LEU A 1 232 ? -13.367 15.253 4.493 1.00 87.94 232 LEU A N 1
ATOM 1762 C CA . LEU A 1 232 ? -13.783 16.574 4.965 1.00 87.94 232 LEU A CA 1
ATOM 1763 C C . LEU A 1 232 ? -15.084 17.003 4.278 1.00 87.94 232 LEU A C 1
ATOM 1765 O O . LEU A 1 232 ? -16.016 17.418 4.957 1.00 87.94 232 LEU A O 1
ATOM 1769 N N . ASN A 1 233 ? -15.177 16.825 2.958 1.00 88.31 233 ASN A N 1
ATOM 1770 C CA . ASN A 1 233 ? -16.411 17.109 2.225 1.00 88.31 233 ASN A CA 1
ATOM 1771 C C . ASN A 1 233 ? -17.572 16.224 2.702 1.00 88.31 233 ASN A C 1
ATOM 1773 O O . ASN A 1 233 ? -18.662 16.730 2.911 1.00 88.31 233 ASN A O 1
ATOM 1777 N N . GLU A 1 234 ? -17.338 14.935 2.961 1.00 90.50 234 GLU A N 1
ATOM 1778 C CA . GLU A 1 234 ? -18.368 14.030 3.494 1.00 90.50 234 GLU A CA 1
ATOM 1779 C C . GLU A 1 234 ? -18.837 14.416 4.905 1.00 90.50 234 GLU A C 1
ATOM 1781 O O . GLU A 1 234 ? -20.008 14.247 5.235 1.00 90.50 234 GLU A O 1
ATOM 1786 N N . LEU A 1 235 ? -17.936 14.926 5.748 1.00 89.31 235 LEU A N 1
ATOM 1787 C CA . LEU A 1 235 ? -18.277 15.468 7.065 1.00 89.31 235 LEU A CA 1
ATOM 1788 C C . LEU A 1 235 ? -19.102 16.755 6.931 1.00 89.31 235 LEU A C 1
ATOM 1790 O O . LEU A 1 235 ? -20.072 16.931 7.662 1.00 89.31 235 LEU A O 1
ATOM 1794 N N . ILE A 1 236 ? -18.754 17.629 5.982 1.00 85.69 236 ILE A N 1
ATOM 1795 C CA . ILE A 1 236 ? -19.542 18.827 5.667 1.00 85.69 236 ILE A CA 1
ATOM 1796 C C . ILE A 1 236 ? -20.935 18.426 5.166 1.00 85.69 236 ILE A C 1
ATOM 1798 O O . ILE A 1 236 ? -21.920 18.967 5.657 1.00 85.69 236 ILE A O 1
ATOM 1802 N N . ASP A 1 237 ? -21.031 17.450 4.262 1.00 87.94 237 ASP A N 1
ATOM 1803 C CA . ASP A 1 237 ? -22.306 16.944 3.743 1.00 87.94 237 ASP A CA 1
ATOM 1804 C C . ASP A 1 237 ? -23.176 16.370 4.875 1.00 87.94 237 ASP A C 1
ATOM 1806 O O . ASP A 1 237 ? -24.350 16.715 4.983 1.00 87.94 237 ASP A O 1
ATOM 1810 N N . LEU A 1 238 ? -22.596 15.578 5.788 1.00 89.00 238 LEU A N 1
ATOM 1811 C CA . LEU A 1 238 ? -23.299 15.089 6.983 1.00 89.00 238 LEU A CA 1
ATOM 1812 C C . LEU A 1 238 ? -23.827 16.234 7.858 1.00 89.00 238 LEU A C 1
ATOM 1814 O O . LEU A 1 238 ? -24.966 16.170 8.325 1.00 89.00 238 LEU A O 1
ATOM 1818 N N . ALA A 1 239 ? -23.014 17.270 8.072 1.00 84.00 239 ALA A N 1
ATOM 1819 C CA . ALA A 1 239 ? -23.404 18.428 8.867 1.00 84.00 239 ALA A CA 1
ATOM 1820 C C . ALA A 1 239 ? -24.527 19.237 8.192 1.00 84.00 239 ALA A C 1
ATOM 1822 O O . ALA A 1 239 ? -25.468 19.655 8.867 1.00 84.00 239 ALA A O 1
ATOM 1823 N N . LEU A 1 240 ? -24.463 19.424 6.869 1.00 82.50 240 LEU A N 1
ATOM 1824 C CA . LEU A 1 240 ? -25.502 20.097 6.081 1.00 82.50 240 LEU A CA 1
ATOM 1825 C C . LEU A 1 240 ? -26.817 19.307 6.062 1.00 82.50 240 LEU A C 1
ATOM 1827 O O . LEU A 1 240 ? -27.889 19.908 6.126 1.00 82.50 240 LEU A O 1
ATOM 1831 N N . ASP A 1 241 ? -26.739 17.976 6.057 1.00 90.62 241 ASP A N 1
ATOM 1832 C CA . ASP A 1 241 ? -27.889 17.073 6.170 1.00 90.62 241 ASP A CA 1
ATOM 1833 C C . ASP A 1 241 ? -28.469 17.007 7.600 1.00 90.62 241 ASP A C 1
ATOM 1835 O O . ASP A 1 241 ? -29.450 16.299 7.846 1.00 90.62 241 ASP A O 1
ATOM 1839 N N . GLY A 1 242 ? -27.874 17.720 8.565 1.00 90.94 242 GLY A N 1
ATOM 1840 C CA . GLY A 1 242 ? -28.297 17.722 9.967 1.00 90.94 242 GLY A CA 1
ATOM 1841 C C . GLY A 1 242 ? -28.060 16.389 10.682 1.00 90.94 242 GLY A C 1
ATOM 1842 O O . GLY A 1 242 ? -28.697 16.115 11.701 1.00 90.94 242 GLY A O 1
ATOM 1843 N N . ARG A 1 243 ? -27.176 15.537 10.149 1.00 92.06 243 ARG A N 1
ATOM 1844 C CA . ARG A 1 243 ? -26.780 14.273 10.776 1.00 92.06 243 ARG A CA 1
ATOM 1845 C C . ARG A 1 243 ? -25.669 14.531 11.793 1.00 92.06 243 ARG A C 1
ATOM 1847 O O . ARG A 1 243 ? -24.764 15.327 11.557 1.00 92.06 243 ARG A O 1
ATOM 1854 N N . GLU A 1 244 ? -25.716 13.823 12.920 1.00 88.00 244 GLU A N 1
ATOM 1855 C CA . GLU A 1 244 ? -24.626 13.853 13.898 1.00 88.00 244 GLU A CA 1
ATOM 1856 C C . GLU A 1 244 ? -23.329 13.327 13.270 1.00 88.00 244 GLU A C 1
ATOM 1858 O O . GLU A 1 244 ? -23.329 12.309 12.572 1.00 88.00 244 GLU A O 1
ATOM 1863 N N . LEU A 1 245 ? -22.221 14.025 13.534 1.00 86.81 245 LEU A N 1
ATOM 1864 C CA . LEU A 1 245 ? -20.885 13.628 13.102 1.00 86.81 245 LEU A CA 1
ATOM 1865 C C . LEU A 1 245 ? -20.379 12.527 14.040 1.00 86.81 245 LEU A C 1
ATOM 1867 O O . LEU A 1 245 ? -20.146 12.808 15.214 1.00 86.81 245 LEU A O 1
ATOM 1871 N N . PRO A 1 246 ? -20.192 11.279 13.576 1.00 88.38 246 PRO A N 1
ATOM 1872 C CA . PRO A 1 246 ? -19.744 10.225 14.473 1.00 88.38 246 PRO A CA 1
ATOM 1873 C C . PRO A 1 246 ? -18.295 10.479 14.910 1.00 88.38 246 PRO A C 1
ATOM 1875 O O . PRO A 1 246 ? -17.418 10.626 14.055 1.00 88.38 246 PRO A O 1
ATOM 1878 N N . ASP A 1 247 ? -18.022 10.438 16.217 1.00 83.06 247 ASP A N 1
ATOM 1879 C CA . ASP A 1 247 ? -16.684 10.674 16.794 1.00 83.06 247 ASP A CA 1
ATOM 1880 C C . ASP A 1 247 ? -15.588 9.834 16.127 1.00 83.06 247 ASP A C 1
ATOM 1882 O O . ASP A 1 247 ? -14.486 10.310 15.865 1.00 83.06 247 ASP A O 1
ATOM 1886 N N . ALA A 1 248 ? -15.905 8.581 15.788 1.00 81.88 248 ALA A N 1
ATOM 1887 C CA . ALA A 1 248 ? -14.976 7.680 15.114 1.00 81.88 248 ALA A CA 1
ATOM 1888 C C . ALA A 1 248 ? -14.529 8.205 13.738 1.00 81.88 248 ALA A C 1
ATOM 1890 O O . ALA A 1 248 ? -13.397 7.973 13.333 1.00 81.88 248 ALA A O 1
ATOM 1891 N N . VAL A 1 249 ? -15.399 8.914 13.014 1.00 85.31 249 VAL A N 1
ATOM 1892 C CA . VAL A 1 249 ? -15.098 9.455 11.681 1.00 85.31 249 VAL A CA 1
ATOM 1893 C C . VAL A 1 249 ? -14.229 10.704 11.800 1.00 85.31 249 VAL A C 1
ATOM 1895 O O . VAL A 1 249 ? -13.283 10.859 11.029 1.00 85.31 249 VAL A O 1
ATOM 1898 N N . LEU A 1 250 ? -14.515 11.557 12.788 1.00 84.25 250 LEU A N 1
ATOM 1899 C CA . LEU A 1 250 ? -13.684 12.714 13.118 1.00 84.25 250 LEU A CA 1
ATOM 1900 C C . LEU A 1 250 ? -12.282 12.280 13.562 1.00 84.25 250 LEU A C 1
ATOM 1902 O O . LEU A 1 250 ? -11.291 12.817 13.066 1.00 84.25 250 LEU A O 1
ATOM 1906 N N . ALA A 1 251 ? -12.192 11.267 14.428 1.00 82.50 251 ALA A N 1
ATOM 1907 C CA . ALA A 1 251 ? -10.924 10.684 14.859 1.00 82.50 251 ALA A CA 1
ATOM 1908 C C . ALA A 1 251 ? -10.140 10.086 13.678 1.00 82.50 251 ALA A C 1
ATOM 1910 O O . ALA A 1 251 ? -8.963 10.400 13.507 1.00 82.50 251 ALA A O 1
ATOM 1911 N N . ASP A 1 252 ? -10.802 9.306 12.817 1.00 84.25 252 ASP A N 1
ATOM 1912 C CA . ASP A 1 252 ? -10.207 8.727 11.606 1.00 84.25 252 ASP A CA 1
ATOM 1913 C C . ASP A 1 252 ? -9.655 9.793 10.650 1.00 84.25 252 ASP A C 1
ATOM 1915 O O . ASP A 1 252 ? -8.586 9.616 10.059 1.00 84.25 252 ASP A O 1
ATOM 1919 N N . TRP A 1 253 ? -10.395 10.887 10.452 1.00 88.62 253 TRP A N 1
ATOM 1920 C CA . TRP A 1 253 ? -9.953 12.001 9.617 1.00 88.62 253 TRP A CA 1
ATOM 1921 C C . TRP A 1 253 ? -8.760 12.726 10.249 1.00 88.62 253 TRP A C 1
ATOM 1923 O O . TRP A 1 253 ? -7.761 12.952 9.567 1.00 88.62 253 TRP A O 1
ATOM 1933 N N . ALA A 1 254 ? -8.802 13.003 11.556 1.00 84.38 254 ALA A N 1
ATOM 1934 C CA . ALA A 1 254 ? -7.687 13.611 12.279 1.00 84.38 254 ALA A CA 1
ATOM 1935 C C . ALA A 1 254 ? -6.419 12.733 12.233 1.00 84.38 254 ALA A C 1
ATOM 1937 O O . ALA A 1 254 ? -5.312 13.237 12.028 1.00 84.38 254 ALA A O 1
ATOM 1938 N N . ASP A 1 255 ? -6.565 11.411 12.356 1.00 84.31 255 ASP A N 1
ATOM 1939 C CA . ASP A 1 255 ? -5.471 10.453 12.178 1.00 84.31 255 ASP A CA 1
ATOM 1940 C C . ASP A 1 255 ? -4.932 10.440 10.745 1.00 84.31 255 ASP A C 1
ATOM 1942 O O . ASP A 1 255 ? -3.715 10.376 10.547 1.00 84.31 255 ASP A O 1
ATOM 1946 N N . GLY A 1 256 ? -5.811 10.534 9.744 1.00 86.00 256 GLY A N 1
ATOM 1947 C CA . GLY A 1 256 ? -5.434 10.720 8.340 1.00 86.00 256 GLY A CA 1
ATOM 1948 C C . GLY A 1 256 ? -4.506 11.921 8.162 1.00 86.00 256 GLY A C 1
ATOM 1949 O O . GLY A 1 256 ? -3.383 11.762 7.678 1.00 86.00 256 GLY A O 1
ATOM 1950 N N . GLN A 1 257 ? -4.903 13.075 8.704 1.00 83.38 257 GLN A N 1
ATOM 1951 C CA . GLN A 1 257 ? -4.125 14.315 8.643 1.00 83.38 257 GLN A CA 1
ATOM 1952 C C . GLN A 1 257 ? -2.767 14.200 9.341 1.00 83.38 257 GLN A C 1
ATOM 1954 O O . GLN A 1 257 ? -1.737 14.576 8.772 1.00 83.38 257 GLN A O 1
ATOM 1959 N N . ARG A 1 258 ? -2.725 13.617 10.549 1.00 82.88 258 ARG A N 1
ATOM 1960 C CA . ARG A 1 258 ? -1.463 13.362 11.268 1.00 82.88 258 ARG A CA 1
ATOM 1961 C C . ARG A 1 258 ? -0.515 12.490 10.445 1.00 82.88 258 ARG A C 1
ATOM 1963 O O . ARG A 1 258 ? 0.680 12.778 10.356 1.00 82.88 258 ARG A O 1
ATOM 1970 N N . ASN A 1 259 ? -1.045 11.442 9.819 1.00 84.06 259 ASN A N 1
ATOM 1971 C CA . ASN A 1 259 ? -0.268 10.536 8.979 1.00 84.06 259 ASN A CA 1
ATOM 1972 C C . ASN A 1 259 ? 0.213 11.210 7.687 1.00 84.06 259 ASN A C 1
ATOM 1974 O O . ASN A 1 259 ? 1.372 11.023 7.310 1.00 84.06 259 ASN A O 1
ATOM 1978 N N . ALA A 1 260 ? -0.637 12.006 7.033 1.00 82.81 260 ALA A N 1
ATOM 1979 C CA . ALA A 1 260 ? -0.284 12.769 5.841 1.00 82.81 260 ALA A CA 1
ATOM 1980 C C . ALA A 1 260 ? 0.844 13.763 6.146 1.00 82.81 260 ALA A C 1
ATOM 1982 O O . ALA A 1 260 ? 1.870 13.761 5.466 1.00 82.81 260 ALA A O 1
ATOM 1983 N N . TYR A 1 261 ? 0.725 14.525 7.234 1.00 82.75 261 TYR A N 1
ATOM 1984 C CA . TYR A 1 261 ? 1.759 15.454 7.688 1.00 82.75 261 TYR A CA 1
ATOM 1985 C C . TYR A 1 261 ? 3.084 14.745 8.010 1.00 82.75 261 TYR A C 1
ATOM 1987 O O . TYR A 1 261 ? 4.153 15.149 7.544 1.00 82.75 261 TYR A O 1
ATOM 1995 N N . ALA A 1 262 ? 3.028 13.636 8.756 1.00 84.19 262 ALA A N 1
ATOM 1996 C CA . ALA A 1 262 ? 4.210 12.836 9.068 1.00 84.19 262 ALA A CA 1
ATOM 1997 C C . ALA A 1 262 ? 4.871 12.245 7.810 1.00 84.19 262 ALA A C 1
ATOM 1999 O O . ALA A 1 262 ? 6.094 12.087 7.780 1.00 84.19 262 ALA A O 1
ATOM 2000 N N . ALA A 1 263 ? 4.087 11.913 6.779 1.00 84.88 263 ALA A N 1
ATOM 2001 C CA . ALA A 1 263 ? 4.598 11.461 5.491 1.00 84.88 263 ALA A CA 1
ATOM 2002 C C . ALA A 1 263 ? 5.266 12.606 4.719 1.00 84.88 263 ALA A C 1
ATOM 2004 O O . ALA A 1 263 ? 6.396 12.431 4.268 1.00 84.88 263 ALA A O 1
ATOM 2005 N N . ILE A 1 264 ? 4.622 13.776 4.641 1.00 84.88 264 ILE A N 1
ATOM 2006 C CA . ILE A 1 264 ? 5.161 14.965 3.968 1.00 84.88 264 ILE A CA 1
ATOM 2007 C C . ILE A 1 264 ? 6.506 15.349 4.586 1.00 84.88 264 ILE A C 1
ATOM 2009 O O . ILE A 1 264 ? 7.484 15.454 3.858 1.00 84.88 264 ILE A O 1
ATOM 2013 N N . ARG A 1 265 ? 6.630 15.419 5.919 1.00 87.25 265 ARG A N 1
ATOM 2014 C CA . ARG A 1 265 ? 7.899 15.761 6.601 1.00 87.25 265 ARG A CA 1
ATOM 2015 C C . ARG A 1 265 ? 9.083 14.838 6.299 1.00 87.25 265 ARG A C 1
ATOM 2017 O O . ARG A 1 265 ? 10.215 15.184 6.630 1.00 87.25 265 ARG A O 1
ATOM 2024 N N . ARG A 1 266 ? 8.844 13.654 5.731 1.00 88.31 266 ARG A N 1
ATOM 2025 C CA . ARG A 1 266 ? 9.899 12.703 5.345 1.00 88.31 266 ARG A CA 1
ATOM 2026 C C . ARG A 1 266 ? 10.368 12.882 3.898 1.00 88.31 266 ARG A C 1
ATOM 2028 O O . ARG A 1 266 ? 11.344 12.239 3.521 1.00 88.31 266 ARG A O 1
ATOM 2035 N N . LEU A 1 267 ? 9.687 13.703 3.099 1.00 89.06 267 LEU A N 1
ATOM 2036 C CA . LEU A 1 267 ? 10.024 13.961 1.697 1.00 89.06 267 LEU A CA 1
ATOM 2037 C C . LEU A 1 267 ? 11.163 14.991 1.563 1.00 89.06 267 LEU A C 1
ATOM 2039 O O . LEU A 1 267 ? 11.471 15.687 2.531 1.00 89.06 267 LEU A O 1
ATOM 2043 N N . PRO A 1 268 ? 11.811 15.123 0.394 1.00 91.38 268 PRO A N 1
ATOM 2044 C CA . PRO A 1 268 ? 12.733 16.225 0.110 1.00 91.38 268 PRO A CA 1
ATOM 2045 C C . PRO A 1 268 ? 12.060 17.601 0.253 1.00 91.38 268 PRO A C 1
ATOM 2047 O O . PRO A 1 268 ? 10.880 17.743 -0.050 1.00 91.38 268 PRO A O 1
ATOM 2050 N N . ILE A 1 269 ? 12.810 18.636 0.659 1.00 87.38 269 ILE A N 1
ATOM 2051 C CA . ILE A 1 269 ? 12.273 19.981 0.979 1.00 87.38 269 ILE A CA 1
ATOM 2052 C C . ILE A 1 269 ? 11.401 20.563 -0.150 1.00 87.38 269 ILE A C 1
ATOM 2054 O O . ILE A 1 269 ? 10.337 21.112 0.124 1.00 87.38 269 ILE A O 1
ATOM 2058 N N . ALA A 1 270 ? 11.806 20.399 -1.413 1.00 82.50 270 ALA A N 1
ATOM 2059 C CA . ALA A 1 270 ? 11.034 20.887 -2.558 1.00 82.50 270 ALA A CA 1
ATOM 2060 C C . ALA A 1 270 ? 9.639 20.230 -2.660 1.00 82.50 270 ALA A C 1
ATOM 2062 O O . ALA A 1 270 ? 8.647 20.900 -2.938 1.00 82.50 270 ALA A O 1
ATOM 2063 N N . GLU A 1 271 ? 9.540 18.927 -2.376 1.00 86.69 271 GLU A N 1
ATOM 2064 C CA . GLU A 1 271 ? 8.268 18.193 -2.361 1.00 86.69 271 GLU A CA 1
ATOM 2065 C C . GLU A 1 271 ? 7.444 18.503 -1.107 1.00 86.69 271 GLU A C 1
ATOM 2067 O O . GLU A 1 271 ? 6.216 18.570 -1.182 1.00 86.69 271 GLU A O 1
ATOM 2072 N N . GLN A 1 272 ? 8.108 18.745 0.032 1.00 88.19 272 GLN A N 1
ATOM 2073 C CA . GLN A 1 272 ? 7.445 19.173 1.267 1.00 88.19 272 GLN A CA 1
ATOM 2074 C C . GLN A 1 272 ? 6.644 20.454 1.056 1.00 88.19 272 GLN A C 1
ATOM 2076 O O . GLN A 1 272 ? 5.494 20.526 1.478 1.00 88.19 272 GLN A O 1
ATOM 2081 N N . GLN A 1 273 ? 7.237 21.448 0.388 1.00 86.56 273 GLN A N 1
ATOM 2082 C CA . GLN A 1 273 ? 6.583 22.729 0.120 1.00 86.56 273 GLN A CA 1
ATOM 2083 C C . GLN A 1 273 ? 5.375 22.558 -0.807 1.00 86.56 273 GLN A C 1
ATOM 2085 O O . GLN A 1 273 ? 4.288 23.046 -0.497 1.00 86.56 273 GLN A O 1
ATOM 2090 N N . ALA A 1 274 ? 5.531 21.807 -1.903 1.00 83.19 274 ALA A N 1
ATOM 2091 C CA . ALA A 1 274 ? 4.451 21.574 -2.860 1.00 83.19 274 ALA A CA 1
ATOM 2092 C C . ALA A 1 274 ? 3.260 20.826 -2.232 1.00 83.19 274 ALA A C 1
ATOM 2094 O O . ALA A 1 274 ? 2.108 21.247 -2.369 1.00 83.19 274 ALA A O 1
ATOM 2095 N N . LEU A 1 275 ? 3.523 19.733 -1.507 1.00 82.75 275 LEU A N 1
ATOM 2096 C CA . LEU A 1 275 ? 2.472 18.926 -0.880 1.00 82.75 275 LEU A CA 1
ATOM 2097 C C . LEU A 1 275 ? 1.909 19.572 0.388 1.00 82.75 275 LEU A C 1
ATOM 2099 O O . LEU A 1 275 ? 0.712 19.456 0.637 1.00 82.75 275 LEU A O 1
ATOM 2103 N N . GLY A 1 276 ? 2.731 20.291 1.153 1.00 81.38 276 GLY A N 1
ATOM 2104 C CA . GLY A 1 276 ? 2.288 21.091 2.294 1.00 81.38 276 GLY A CA 1
ATOM 2105 C C . GLY A 1 276 ? 1.309 22.181 1.865 1.00 81.38 276 GLY A C 1
ATOM 2106 O O . GLY A 1 276 ? 0.232 22.296 2.444 1.00 81.38 276 GLY A O 1
ATOM 2107 N N . HIS A 1 277 ? 1.610 22.901 0.779 1.00 80.06 277 HIS A N 1
ATOM 2108 C CA . HIS A 1 277 ? 0.689 23.888 0.217 1.00 80.06 277 HIS A CA 1
ATOM 2109 C C . HIS A 1 277 ? -0.608 23.244 -0.304 1.00 80.06 277 HIS A C 1
ATOM 2111 O O . HIS A 1 277 ? -1.700 23.761 -0.068 1.00 80.06 277 HIS A O 1
ATOM 2117 N N . ALA A 1 278 ? -0.524 22.080 -0.958 1.00 79.25 278 ALA A N 1
ATOM 2118 C CA . ALA A 1 278 ? -1.708 21.344 -1.406 1.00 79.25 278 ALA A CA 1
ATOM 2119 C C . ALA A 1 278 ? -2.593 20.853 -0.241 1.00 79.25 278 ALA A C 1
ATOM 2121 O O . ALA A 1 278 ? -3.823 20.822 -0.381 1.00 79.25 278 ALA A O 1
ATOM 2122 N N . LEU A 1 279 ? -1.978 20.485 0.890 1.00 80.31 279 LEU A N 1
ATOM 2123 C CA . LEU A 1 279 ? -2.660 20.109 2.127 1.00 80.31 279 LEU A CA 1
ATOM 2124 C C . LEU A 1 279 ? -3.339 21.324 2.767 1.00 80.31 279 LEU A C 1
ATOM 2126 O O . LEU A 1 279 ? -4.528 21.256 3.053 1.00 80.31 279 LEU A O 1
ATOM 2130 N N . LEU A 1 280 ? -2.644 22.457 2.889 1.00 79.31 280 LEU A N 1
ATOM 2131 C CA . LEU A 1 280 ? -3.219 23.715 3.389 1.00 79.31 280 LEU A CA 1
ATOM 2132 C C . LEU A 1 280 ? -4.424 24.149 2.559 1.00 79.31 280 LEU A C 1
ATOM 2134 O O . LEU A 1 280 ? -5.520 24.326 3.079 1.00 79.31 280 LEU A O 1
ATOM 2138 N N . LYS A 1 281 ? -4.263 24.171 1.235 1.00 78.94 281 LYS A N 1
ATOM 2139 C CA . LYS A 1 281 ? -5.348 24.477 0.298 1.00 78.94 281 LYS A CA 1
ATOM 2140 C C . LYS A 1 281 ? -6.522 23.496 0.400 1.00 78.94 281 LYS A C 1
ATOM 2142 O O . LYS A 1 281 ? -7.630 23.835 -0.003 1.00 78.94 281 LYS A O 1
ATOM 2147 N N . SER A 1 282 ? -6.303 22.274 0.902 1.00 74.88 282 SER A N 1
ATOM 2148 C CA . SER A 1 282 ? -7.378 21.292 1.098 1.00 74.88 282 SER A CA 1
ATOM 2149 C C . SER A 1 282 ? -8.328 21.646 2.237 1.00 74.88 282 SER A C 1
ATOM 2151 O O . SER A 1 282 ? -9.483 21.237 2.177 1.00 74.88 282 SER A O 1
ATOM 2153 N N . PHE A 1 283 ? -7.856 22.411 3.221 1.00 73.06 283 PHE A N 1
ATOM 2154 C CA . PHE A 1 283 ? -8.661 22.875 4.345 1.00 73.06 283 PHE A CA 1
ATOM 2155 C C . PHE A 1 283 ? -9.550 24.070 3.973 1.00 73.06 283 PHE A C 1
ATOM 2157 O O . PHE A 1 283 ? -10.506 24.359 4.681 1.00 73.06 283 PHE A O 1
ATOM 2164 N N . GLY A 1 284 ? -9.300 24.717 2.829 1.00 79.25 284 GLY A N 1
ATOM 2165 C CA . GLY A 1 284 ? -10.049 25.899 2.416 1.00 79.25 284 GLY A CA 1
ATOM 2166 C C . GLY A 1 284 ? -9.726 27.077 3.328 1.00 79.25 284 GLY A C 1
ATOM 2167 O O . GLY A 1 284 ? -8.594 27.552 3.318 1.00 79.25 284 GLY A O 1
ATOM 2168 N N . ASP A 1 285 ? -10.719 27.536 4.086 1.00 77.81 285 ASP A N 1
ATOM 2169 C CA . ASP A 1 285 ? -10.553 28.572 5.105 1.00 77.81 285 ASP A CA 1
ATOM 2170 C C . ASP A 1 285 ? -9.908 27.964 6.363 1.00 77.81 285 ASP A C 1
ATOM 2172 O O . ASP A 1 285 ? -10.528 27.176 7.086 1.00 77.81 285 ASP A O 1
ATOM 2176 N N . ALA A 1 286 ? -8.637 28.301 6.589 1.00 70.75 286 ALA A N 1
ATOM 2177 C CA . ALA A 1 286 ? -7.852 27.784 7.703 1.00 70.75 286 ALA A CA 1
ATOM 2178 C C . ALA A 1 286 ? -8.482 28.127 9.064 1.00 70.75 286 ALA A C 1
ATOM 2180 O O . ALA A 1 286 ? -8.427 27.296 9.974 1.00 70.75 286 ALA A O 1
ATOM 2181 N N . ASP A 1 287 ? -9.148 29.281 9.185 1.00 75.12 287 ASP A N 1
ATOM 2182 C CA . ASP A 1 287 ? -9.792 29.715 10.426 1.00 75.12 287 ASP A CA 1
ATOM 2183 C C . ASP A 1 287 ? -11.029 28.870 10.740 1.00 75.12 287 ASP A C 1
ATOM 2185 O O . ASP A 1 287 ? -11.217 28.423 11.876 1.00 75.12 287 ASP A O 1
ATOM 2189 N N . ALA A 1 288 ? -11.841 28.573 9.721 1.00 72.00 288 ALA A N 1
ATOM 2190 C CA . ALA A 1 288 ? -13.019 27.721 9.865 1.00 72.00 288 ALA A CA 1
ATOM 2191 C C . ALA A 1 288 ? -12.639 26.294 10.297 1.00 72.00 288 ALA A C 1
ATOM 2193 O O . ALA A 1 288 ? -13.299 25.688 11.146 1.00 72.00 288 ALA A O 1
ATOM 2194 N N . VAL A 1 289 ? -11.542 25.760 9.752 1.00 71.06 289 VAL A N 1
ATOM 2195 C CA . VAL A 1 289 ? -11.031 24.439 10.135 1.00 71.06 289 VAL A CA 1
ATOM 2196 C C . VAL A 1 289 ? -10.393 24.460 11.520 1.00 71.06 289 VAL A C 1
ATOM 2198 O O . VAL A 1 289 ? -10.603 23.524 12.292 1.00 71.06 289 VAL A O 1
ATOM 2201 N N . ALA A 1 290 ? -9.651 25.510 11.872 1.00 75.81 290 ALA A N 1
ATOM 2202 C CA . ALA A 1 290 ? -9.082 25.658 13.206 1.00 75.81 290 ALA A CA 1
ATOM 2203 C C . ALA A 1 290 ? -10.177 25.724 14.283 1.00 75.81 290 ALA A C 1
ATOM 2205 O O . ALA A 1 290 ? -10.032 25.101 15.334 1.00 75.81 290 ALA A O 1
ATOM 2206 N N . GLU A 1 291 ? -11.288 26.418 14.020 1.00 77.44 291 GLU A N 1
ATOM 2207 C CA . GLU A 1 291 ? -12.457 26.447 14.909 1.00 77.44 291 GLU A CA 1
ATOM 2208 C C . GLU A 1 291 ? -13.058 25.047 15.102 1.00 77.44 291 GLU A C 1
ATOM 2210 O O . GLU A 1 291 ? -13.296 24.624 16.233 1.00 77.44 291 GLU A O 1
ATOM 2215 N N . LEU A 1 292 ? -13.230 24.290 14.013 1.00 69.81 292 LEU A N 1
ATOM 2216 C CA . LEU A 1 292 ? -13.751 22.923 14.065 1.00 69.81 292 LEU A CA 1
ATOM 2217 C C . LEU A 1 292 ? -12.810 21.988 14.848 1.00 69.81 292 LEU A C 1
ATOM 2219 O O . LEU A 1 292 ? -13.254 21.220 15.705 1.00 69.81 292 LEU A O 1
ATOM 2223 N N . LEU A 1 293 ? -11.500 22.090 14.602 1.00 73.50 293 LEU A N 1
ATOM 2224 C CA . LEU A 1 293 ? -10.469 21.272 15.243 1.00 73.50 293 LEU A CA 1
ATOM 2225 C C . LEU A 1 293 ? -10.306 21.557 16.737 1.00 73.50 293 LEU A C 1
ATOM 2227 O O . LEU A 1 293 ? -9.959 20.637 17.472 1.00 73.50 293 LEU A O 1
ATOM 2231 N N . ARG A 1 294 ? -10.602 22.772 17.223 1.00 81.31 294 ARG A N 1
ATOM 2232 C CA . ARG A 1 294 ? -10.527 23.089 18.665 1.00 81.31 294 ARG A CA 1
ATOM 2233 C C . ARG A 1 294 ? -11.437 22.214 19.526 1.00 81.31 294 ARG A C 1
ATOM 2235 O O . ARG A 1 294 ? -11.171 22.054 20.715 1.00 81.31 294 ARG A O 1
ATOM 2242 N N . SER A 1 295 ? -12.483 21.633 18.939 1.00 73.88 295 SER A N 1
ATOM 2243 C CA . SER A 1 295 ? -13.361 20.680 19.624 1.00 73.88 295 SER A CA 1
ATOM 2244 C C . SER A 1 295 ? -12.790 19.253 19.707 1.00 73.88 295 SER A C 1
ATOM 2246 O O . SER A 1 295 ? -13.306 18.434 20.465 1.00 73.88 295 SER A O 1
ATOM 2248 N N . VAL A 1 296 ? -11.713 18.949 18.969 1.00 70.94 296 VAL A N 1
ATOM 2249 C CA . VAL A 1 296 ? -11.129 17.607 18.838 1.00 70.94 296 VAL A CA 1
ATOM 2250 C C . VAL A 1 296 ? -9.789 17.530 19.592 1.00 70.94 296 VAL A C 1
ATOM 2252 O O . VAL A 1 296 ? -8.819 18.166 19.173 1.00 70.94 296 VAL A O 1
ATOM 2255 N N . PRO A 1 297 ? -9.678 16.726 20.668 1.00 72.38 297 PRO A N 1
ATOM 2256 C CA . PRO A 1 297 ? -8.442 16.588 21.442 1.00 72.38 297 PRO A CA 1
ATOM 2257 C C . PRO A 1 297 ? -7.256 16.077 20.607 1.00 72.38 297 PRO A C 1
ATOM 2259 O O . PRO A 1 297 ? -7.415 15.185 19.767 1.00 72.38 297 PRO A O 1
ATOM 2262 N N . GLY A 1 298 ? -6.041 16.573 20.871 1.00 68.88 298 GLY A N 1
ATOM 2263 C CA . GLY A 1 298 ? -4.825 16.077 20.212 1.00 68.88 298 GLY A CA 1
ATOM 2264 C C . GLY A 1 298 ? -4.567 16.664 18.817 1.00 68.88 298 GLY A C 1
ATOM 2265 O O . GLY A 1 298 ? -3.810 16.082 18.029 1.00 68.88 298 GLY A O 1
ATOM 2266 N N . THR A 1 299 ? -5.234 17.768 18.473 1.00 70.56 299 THR A N 1
ATOM 2267 C CA . THR A 1 299 ? -5.088 18.499 17.200 1.00 70.56 299 THR A CA 1
ATOM 2268 C C . THR A 1 299 ? -4.283 19.793 17.346 1.00 70.56 299 THR A C 1
ATOM 2270 O O . THR A 1 299 ? -4.066 20.503 16.367 1.00 70.56 299 THR A O 1
ATOM 2273 N N . GLU A 1 300 ? -3.758 20.079 18.537 1.00 81.44 300 GLU A N 1
ATOM 2274 C CA . GLU A 1 300 ? -3.123 21.351 18.894 1.00 81.44 300 GLU A CA 1
ATOM 2275 C C . GLU A 1 300 ? -1.895 21.637 18.021 1.00 81.44 300 GLU A C 1
ATOM 2277 O O . GLU A 1 300 ? -1.695 22.760 17.566 1.00 81.44 300 GLU A O 1
ATOM 2282 N N . GLY A 1 301 ? -1.102 20.604 17.719 1.00 71.06 301 GLY A N 1
ATOM 2283 C CA . GLY A 1 301 ? 0.060 20.726 16.834 1.00 71.06 301 GLY A CA 1
ATOM 2284 C C . GLY A 1 301 ? -0.302 20.994 15.369 1.00 71.06 301 GLY A C 1
ATOM 2285 O O . GLY A 1 301 ? 0.468 21.637 14.661 1.00 71.06 301 GLY A O 1
ATOM 2286 N N . LEU A 1 302 ? -1.473 20.531 14.916 1.00 67.19 302 LEU A N 1
ATOM 2287 C CA . LEU A 1 302 ? -1.982 20.830 13.577 1.00 67.19 302 LEU A CA 1
ATOM 2288 C C . LEU A 1 302 ? -2.522 22.262 13.520 1.00 67.19 302 LEU A C 1
ATOM 2290 O O . LEU A 1 302 ? -2.209 22.973 12.575 1.00 67.19 302 LEU A O 1
ATOM 2294 N N . ILE A 1 303 ? -3.265 22.696 14.544 1.00 74.50 303 ILE A N 1
ATOM 2295 C CA . ILE A 1 303 ? -3.764 24.076 14.664 1.00 74.50 303 ILE A CA 1
ATOM 2296 C C . ILE A 1 303 ? -2.594 25.069 14.693 1.00 74.50 303 ILE A C 1
ATOM 2298 O O . ILE A 1 303 ? -2.615 26.048 13.954 1.00 74.50 303 ILE A O 1
ATOM 2302 N N . ALA A 1 304 ? -1.551 24.794 15.484 1.00 76.44 304 ALA A N 1
ATOM 2303 C CA . ALA A 1 304 ? -0.349 25.627 15.524 1.00 76.44 304 ALA A CA 1
ATOM 2304 C C . ALA A 1 304 ? 0.331 25.716 14.147 1.00 76.44 304 ALA A C 1
ATOM 2306 O O . ALA A 1 304 ? 0.679 26.800 13.698 1.00 76.44 304 ALA A O 1
ATOM 2307 N N . TRP A 1 305 ? 0.452 24.589 13.437 1.00 69.12 305 TRP A N 1
ATOM 2308 C CA . TRP A 1 305 ? 1.028 24.573 12.093 1.00 69.12 305 TRP A CA 1
ATOM 2309 C C . TRP A 1 305 ? 0.172 25.310 11.054 1.00 69.12 305 TRP A C 1
ATOM 2311 O O . TRP A 1 305 ? 0.733 25.961 10.176 1.00 69.12 305 TRP A O 1
ATOM 2321 N N . LEU A 1 306 ? -1.161 25.212 11.133 1.00 69.25 306 LEU A N 1
ATOM 2322 C CA . LEU A 1 306 ? -2.072 25.968 10.268 1.00 69.25 306 LEU A CA 1
ATOM 2323 C C . LEU A 1 306 ? -1.879 27.478 10.471 1.00 69.25 306 LEU A C 1
ATOM 2325 O O . LEU A 1 306 ? -1.758 28.194 9.482 1.00 69.25 306 LEU A O 1
ATOM 2329 N N . GLY A 1 307 ? -1.759 27.928 11.726 1.00 74.94 307 GLY A N 1
ATOM 2330 C CA . GLY A 1 307 ? -1.454 29.323 12.061 1.00 74.94 307 GLY A CA 1
ATOM 2331 C C . GLY A 1 307 ? -0.089 29.783 11.537 1.00 74.94 307 GLY A C 1
ATOM 2332 O O . GLY A 1 307 ? -0.014 30.782 10.827 1.00 74.94 307 GLY A O 1
ATOM 2333 N N . ASP A 1 308 ? 0.974 29.012 11.797 1.00 72.56 308 ASP A N 1
ATOM 2334 C CA . ASP A 1 308 ? 2.336 29.326 11.326 1.00 72.56 308 ASP A CA 1
ATOM 2335 C C . ASP A 1 308 ? 2.432 29.357 9.788 1.00 72.56 308 ASP A C 1
ATOM 2337 O O . ASP A 1 308 ? 3.226 30.100 9.209 1.00 72.56 308 ASP A O 1
ATOM 2341 N N . SER A 1 309 ? 1.652 28.515 9.105 1.00 62.47 309 SER A N 1
ATOM 2342 C CA . SER A 1 309 ? 1.696 28.402 7.646 1.00 62.47 309 SER A CA 1
ATOM 2343 C C . SER A 1 309 ? 0.986 29.552 6.940 1.00 62.47 309 SER A C 1
ATOM 2345 O O . SER A 1 309 ? 1.428 29.939 5.860 1.00 62.47 309 SER A O 1
ATOM 2347 N N . ASP A 1 310 ? -0.087 30.092 7.522 1.00 63.47 310 ASP A N 1
ATOM 2348 C CA . ASP A 1 310 ? -0.789 31.255 6.969 1.00 63.47 310 ASP A CA 1
ATOM 2349 C C . ASP A 1 310 ? 0.085 32.517 7.065 1.00 63.47 310 ASP A C 1
ATOM 2351 O O . ASP A 1 310 ? 0.228 33.268 6.099 1.00 63.47 310 ASP A O 1
ATOM 2355 N N . GLU A 1 311 ? 0.808 32.669 8.180 1.00 65.12 311 GLU A N 1
ATOM 2356 C CA . GLU A 1 311 ? 1.764 33.763 8.383 1.00 65.12 311 GLU A CA 1
ATOM 2357 C C . GLU A 1 311 ? 3.000 33.653 7.465 1.00 65.12 311 GLU A C 1
ATOM 2359 O O . GLU A 1 311 ? 3.578 34.664 7.062 1.00 65.12 311 GLU A O 1
ATOM 2364 N N . ALA A 1 312 ? 3.383 32.434 7.063 1.00 55.81 312 ALA A N 1
ATOM 2365 C CA . ALA A 1 312 ? 4.512 32.174 6.164 1.00 55.81 312 ALA A CA 1
ATOM 2366 C C . ALA A 1 312 ? 4.179 32.280 4.659 1.00 55.81 312 ALA A C 1
ATOM 2368 O O . ALA A 1 312 ? 5.091 32.259 3.826 1.00 55.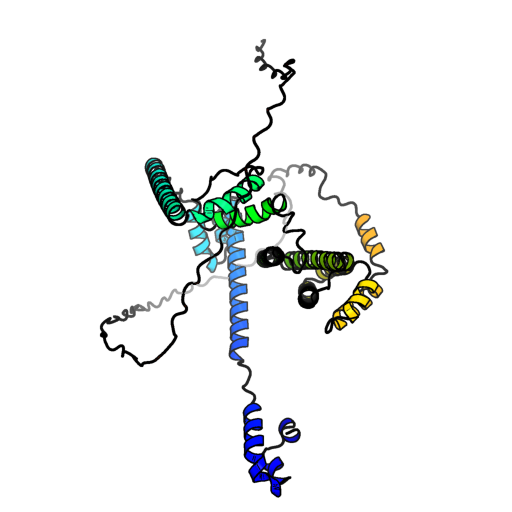81 312 ALA A O 1
ATOM 2369 N N . LEU A 1 313 ? 2.900 32.393 4.277 1.00 51.50 313 LEU A N 1
ATOM 2370 C CA . LEU A 1 313 ? 2.459 32.412 2.876 1.00 51.50 313 LEU A CA 1
ATOM 2371 C C . LEU A 1 313 ? 2.351 33.775 2.143 1.00 51.50 313 LEU A C 1
ATOM 2373 O O . LEU A 1 313 ? 2.127 33.713 0.925 1.00 51.50 313 LEU A O 1
ATOM 2377 N N . PRO A 1 314 ? 2.556 34.981 2.726 1.00 48.69 314 PRO A N 1
ATOM 2378 C CA . PRO A 1 314 ? 2.234 36.228 2.023 1.00 48.69 314 PRO A CA 1
ATOM 2379 C C . PRO A 1 314 ? 3.147 36.609 0.833 1.00 48.69 314 PRO A C 1
ATOM 2381 O O . PRO A 1 314 ? 2.815 37.549 0.118 1.00 48.69 314 PRO A O 1
ATOM 2384 N N . GLU A 1 315 ? 4.233 35.881 0.529 1.00 50.19 315 GLU A N 1
ATOM 2385 C CA . GLU A 1 315 ? 5.139 36.208 -0.603 1.00 50.19 315 GLU A CA 1
ATOM 2386 C C . GLU A 1 315 ? 5.221 35.150 -1.727 1.00 50.19 315 GLU A C 1
ATOM 2388 O O . GLU A 1 315 ? 5.802 35.394 -2.788 1.00 50.19 315 GLU A O 1
ATOM 2393 N N . SER A 1 316 ? 4.596 33.979 -1.576 1.00 50.12 316 SER A N 1
ATOM 2394 C CA . SER A 1 316 ? 4.734 32.884 -2.562 1.00 50.12 316 SER A CA 1
ATOM 2395 C C . SER A 1 316 ? 4.019 33.129 -3.904 1.00 50.12 316 SER A C 1
ATOM 2397 O O . SER A 1 316 ? 4.320 32.484 -4.913 1.00 50.12 316 SER A O 1
ATOM 2399 N N . THR A 1 317 ? 3.116 34.114 -3.972 1.00 52.12 317 THR A N 1
ATOM 2400 C CA . THR A 1 317 ? 2.479 34.541 -5.229 1.00 52.12 317 THR A CA 1
ATOM 2401 C C . THR A 1 317 ? 3.454 35.180 -6.217 1.00 52.12 317 THR A C 1
ATOM 2403 O O . THR A 1 317 ? 3.200 35.139 -7.421 1.00 52.12 317 THR A O 1
ATOM 2406 N N . GLU A 1 318 ? 4.572 35.748 -5.756 1.00 50.06 318 GLU A N 1
ATOM 2407 C CA . GLU A 1 318 ? 5.566 36.362 -6.645 1.00 50.06 318 GLU A CA 1
ATOM 2408 C C . GLU A 1 318 ? 6.497 35.308 -7.264 1.00 50.06 318 GLU A C 1
ATOM 2410 O O . GLU A 1 318 ? 6.791 35.360 -8.458 1.00 50.06 318 GLU A O 1
ATOM 2415 N N . THR A 1 319 ? 6.844 34.262 -6.509 1.00 51.69 319 THR A N 1
ATOM 2416 C CA . THR A 1 319 ? 7.594 33.101 -7.015 1.00 51.69 319 THR A CA 1
ATOM 2417 C C . THR A 1 319 ? 6.757 32.251 -7.975 1.00 51.69 319 THR A C 1
ATOM 2419 O O . THR A 1 319 ? 7.269 31.836 -9.015 1.00 51.69 319 THR A O 1
ATOM 2422 N N . ALA A 1 320 ? 5.458 32.066 -7.706 1.00 49.19 320 ALA A N 1
ATOM 2423 C CA . ALA A 1 320 ? 4.539 31.410 -8.640 1.00 49.19 320 ALA A CA 1
ATOM 2424 C C . ALA A 1 320 ? 4.336 32.225 -9.937 1.00 49.19 320 ALA A C 1
ATOM 2426 O O . ALA A 1 320 ? 4.355 31.654 -11.027 1.00 49.19 320 ALA A O 1
ATOM 2427 N N . ARG A 1 321 ? 4.242 33.564 -9.849 1.00 53.81 321 ARG A N 1
ATOM 2428 C CA . ARG A 1 321 ? 4.213 34.455 -11.029 1.00 53.81 321 ARG A CA 1
ATOM 2429 C C . ARG A 1 321 ? 5.519 34.440 -11.823 1.00 53.81 321 ARG A C 1
ATOM 2431 O O . ARG A 1 321 ? 5.476 34.491 -13.049 1.00 53.81 321 ARG A O 1
ATOM 2438 N N . MET A 1 322 ? 6.677 34.338 -11.168 1.00 45.66 322 MET A N 1
ATOM 2439 C CA . MET A 1 322 ? 7.960 34.175 -11.866 1.00 45.66 322 MET A CA 1
ATOM 2440 C C . MET A 1 322 ? 8.060 32.831 -12.597 1.00 45.66 322 MET A C 1
ATOM 2442 O O . MET A 1 322 ? 8.692 32.758 -13.648 1.00 45.66 322 MET A O 1
ATOM 2446 N N . GLN A 1 323 ? 7.412 31.784 -12.085 1.00 51.44 323 GLN A N 1
ATOM 2447 C CA . GLN A 1 323 ? 7.372 30.470 -12.727 1.00 51.44 323 GLN A CA 1
ATOM 2448 C C . GLN A 1 323 ? 6.409 30.434 -13.928 1.00 51.44 323 GLN A C 1
ATOM 2450 O O . GLN A 1 323 ? 6.672 29.728 -14.897 1.00 51.44 323 GLN A O 1
ATOM 2455 N N . GLU A 1 324 ? 5.354 31.254 -13.908 1.00 45.91 324 GLU A N 1
ATOM 2456 C CA . GLU A 1 324 ? 4.429 31.466 -15.033 1.00 45.91 324 GLU A CA 1
ATOM 2457 C C . GLU A 1 324 ? 5.030 32.357 -16.147 1.00 45.91 324 GLU A C 1
ATOM 2459 O O . GLU A 1 324 ? 4.617 32.283 -17.303 1.00 45.91 324 GLU A O 1
ATOM 2464 N N . LEU A 1 325 ? 6.051 33.163 -15.825 1.00 46.16 325 LEU A N 1
ATOM 2465 C CA . LEU A 1 325 ? 6.792 34.013 -16.770 1.00 46.16 325 LEU A CA 1
ATOM 2466 C C . LEU A 1 325 ? 7.982 33.314 -17.457 1.00 46.16 325 LEU A C 1
ATOM 2468 O O . LEU A 1 325 ? 8.640 33.930 -18.299 1.00 46.16 325 LEU A O 1
ATOM 2472 N N . LEU A 1 326 ? 8.266 32.045 -17.145 1.00 46.69 326 LEU A N 1
ATOM 2473 C CA . LEU A 1 326 ? 9.265 31.247 -17.862 1.00 46.69 326 LEU A CA 1
ATOM 2474 C C . LEU A 1 326 ? 8.609 30.529 -19.059 1.00 46.69 326 LEU A C 1
ATOM 2476 O O . LEU A 1 326 ? 7.791 29.632 -18.859 1.00 46.69 326 LEU A O 1
ATOM 2480 N N . PRO A 1 327 ? 8.967 30.860 -20.316 1.00 38.69 327 PRO A N 1
ATOM 2481 C CA . PRO A 1 327 ? 8.382 30.229 -21.489 1.00 38.69 327 PRO A CA 1
ATOM 2482 C C . PRO A 1 327 ? 9.094 28.897 -21.747 1.00 38.69 327 PRO A C 1
ATOM 2484 O O . PRO A 1 327 ? 10.008 28.819 -22.565 1.00 38.69 327 PRO A O 1
ATOM 2487 N N . PHE A 1 328 ? 8.712 27.841 -21.035 1.00 44.31 328 PHE A N 1
ATOM 2488 C CA . PHE A 1 328 ? 9.152 26.484 -21.364 1.00 44.31 328 PHE A CA 1
ATOM 2489 C C . PHE A 1 328 ? 7.952 25.535 -21.399 1.00 44.31 328 PHE A C 1
ATOM 2491 O O . PHE A 1 328 ? 7.626 24.847 -20.435 1.00 44.31 328 PHE A O 1
ATOM 2498 N N . ASP A 1 329 ? 7.275 25.524 -22.547 1.00 38.56 329 ASP A N 1
ATOM 2499 C CA . ASP A 1 329 ? 6.255 24.536 -22.890 1.00 38.56 329 ASP A CA 1
ATOM 2500 C C . ASP A 1 329 ? 6.956 23.269 -23.415 1.00 38.56 329 ASP A C 1
ATOM 2502 O O . ASP A 1 329 ? 7.370 23.200 -24.572 1.00 38.56 329 ASP A O 1
ATOM 2506 N N . LEU A 1 330 ? 7.133 22.263 -22.550 1.00 48.84 330 LEU A N 1
ATOM 2507 C CA . LEU A 1 330 ? 7.743 20.970 -22.904 1.00 48.84 330 LEU A CA 1
ATOM 2508 C C . LEU A 1 330 ? 6.838 20.078 -23.777 1.00 48.84 330 LEU A C 1
ATOM 2510 O O . LEU A 1 330 ? 7.235 18.957 -24.087 1.00 48.84 330 LEU A O 1
ATOM 2514 N N . ASN A 1 331 ? 5.634 20.523 -24.168 1.00 45.75 331 ASN A N 1
ATOM 2515 C CA . ASN A 1 331 ? 4.634 19.633 -24.767 1.00 45.75 331 ASN A CA 1
ATOM 2516 C C . ASN A 1 331 ? 4.053 20.061 -26.123 1.00 45.75 331 ASN A C 1
ATOM 2518 O O . ASN A 1 331 ? 3.149 19.383 -26.621 1.00 45.75 331 ASN A O 1
ATOM 2522 N N . ARG A 1 332 ? 4.563 21.110 -26.787 1.00 41.03 332 ARG A N 1
ATOM 2523 C CA . ARG A 1 332 ? 4.120 21.464 -28.153 1.00 41.03 332 ARG A CA 1
ATOM 2524 C C . ARG A 1 332 ? 5.238 21.990 -29.062 1.00 41.03 332 ARG A C 1
ATOM 2526 O O . ARG A 1 332 ? 5.471 23.188 -29.147 1.00 41.03 332 ARG A O 1
ATOM 2533 N N . GLY A 1 333 ? 5.841 21.095 -29.848 1.00 39.97 333 GLY A N 1
ATOM 2534 C CA . GLY A 1 333 ? 6.615 21.442 -31.051 1.00 39.97 333 GLY A CA 1
ATOM 2535 C C . GLY A 1 333 ? 7.612 20.349 -31.458 1.00 39.97 333 GLY A C 1
ATOM 2536 O O . GLY A 1 333 ? 8.215 19.746 -30.573 1.00 39.97 333 GLY A O 1
ATOM 2537 N N . PRO A 1 334 ? 7.782 20.042 -32.761 1.00 40.31 334 PRO A N 1
ATOM 2538 C CA . PRO A 1 334 ? 8.684 18.984 -33.201 1.00 40.31 334 PRO A CA 1
ATOM 2539 C C . PRO A 1 334 ? 10.130 19.363 -32.873 1.00 40.31 334 PRO A C 1
ATOM 2541 O O . PRO A 1 334 ? 10.562 20.487 -33.133 1.00 40.31 334 PRO A O 1
ATOM 2544 N N . MET A 1 335 ? 10.865 18.408 -32.301 1.00 42.53 335 MET A N 1
ATOM 2545 C CA . MET A 1 335 ? 12.300 18.513 -32.041 1.00 42.53 335 MET A CA 1
ATOM 2546 C C . MET A 1 335 ? 13.028 19.012 -33.302 1.00 42.53 335 MET A C 1
ATOM 2548 O O . MET A 1 335 ? 12.729 18.523 -34.398 1.00 42.53 335 MET A O 1
ATOM 2552 N N . PRO A 1 336 ? 13.973 19.964 -33.188 1.00 41.81 336 PRO A N 1
ATOM 2553 C CA . PRO A 1 336 ? 14.790 20.357 -34.323 1.00 41.81 336 PRO A CA 1
ATOM 2554 C C . PRO A 1 336 ? 15.538 19.125 -34.832 1.00 41.81 336 PRO A C 1
ATOM 2556 O O . PRO A 1 336 ? 16.246 18.459 -34.079 1.00 41.81 336 PRO A O 1
ATOM 2559 N N . VAL A 1 337 ? 15.333 18.823 -36.114 1.00 46.84 337 VAL A N 1
ATOM 2560 C CA . VAL A 1 337 ? 16.030 17.769 -36.851 1.00 46.84 337 VAL A CA 1
ATOM 2561 C C . VAL A 1 337 ? 17.530 17.925 -36.616 1.00 46.84 337 VAL A C 1
ATOM 2563 O O . VAL A 1 337 ? 18.106 18.981 -36.893 1.00 46.84 337 VAL A O 1
ATOM 2566 N N . GLU A 1 338 ? 18.135 16.873 -36.072 1.00 42.97 338 GLU A N 1
ATOM 2567 C CA . GLU A 1 338 ? 19.571 16.756 -35.861 1.00 42.97 338 GLU A CA 1
ATOM 2568 C C . GLU A 1 338 ? 20.314 17.101 -37.157 1.00 42.97 338 GLU A C 1
ATOM 2570 O O . GLU A 1 338 ? 20.036 16.560 -38.230 1.00 42.97 338 GLU A O 1
ATOM 2575 N N . ARG A 1 339 ? 21.278 18.022 -37.066 1.00 54.19 339 ARG A N 1
ATOM 2576 C CA . ARG A 1 339 ? 22.278 18.173 -38.125 1.00 54.19 339 ARG A CA 1
ATOM 2577 C C . ARG A 1 339 ? 23.037 16.846 -38.240 1.00 54.19 339 ARG A C 1
ATOM 2579 O O . ARG A 1 339 ? 23.463 16.332 -37.206 1.00 54.19 339 ARG A O 1
ATOM 2586 N N . PRO A 1 340 ? 23.249 16.313 -39.454 1.00 50.00 340 PRO A N 1
ATOM 2587 C CA . PRO A 1 340 ? 24.036 15.104 -39.627 1.00 50.00 340 PRO A CA 1
ATOM 2588 C C . PRO A 1 340 ? 25.457 15.336 -39.105 1.00 50.00 340 PRO A C 1
ATOM 2590 O O . PRO A 1 340 ? 26.094 16.343 -39.425 1.00 50.00 340 PRO A O 1
ATOM 2593 N N . LEU A 1 341 ? 25.925 14.399 -38.279 1.00 58.44 341 LEU A N 1
ATOM 2594 C CA . LEU A 1 341 ? 27.317 14.299 -37.851 1.00 58.44 341 LEU A CA 1
ATOM 2595 C C . LEU A 1 341 ? 28.235 14.292 -39.089 1.00 58.44 341 LEU A C 1
ATOM 2597 O O . LEU A 1 341 ? 27.920 13.599 -40.062 1.00 58.44 341 LEU A O 1
ATOM 2601 N N . PRO A 1 342 ? 29.354 15.039 -39.081 1.00 65.25 342 PRO A N 1
ATOM 2602 C CA . PRO A 1 342 ? 30.339 14.942 -40.149 1.00 65.25 342 PRO A CA 1
ATOM 2603 C C . PRO A 1 342 ? 30.914 13.514 -40.212 1.00 65.25 342 PRO A C 1
ATOM 2605 O O . PRO A 1 342 ? 30.990 12.834 -39.183 1.00 65.25 342 PRO A O 1
ATOM 2608 N N . PRO A 1 343 ? 31.301 13.034 -41.408 1.00 60.31 343 PRO A N 1
ATOM 2609 C CA . PRO A 1 343 ? 31.901 11.715 -41.571 1.00 60.31 343 PRO A CA 1
ATOM 2610 C C . PRO A 1 343 ? 33.185 11.585 -40.738 1.00 60.31 343 PRO A C 1
ATOM 2612 O O . PRO A 1 343 ? 33.921 12.552 -40.538 1.00 60.31 343 PRO A O 1
ATOM 2615 N N . ALA A 1 344 ? 33.447 10.364 -40.267 1.00 50.84 344 ALA A N 1
ATOM 2616 C CA . ALA A 1 344 ? 34.496 10.007 -39.305 1.00 50.84 344 ALA A CA 1
ATOM 2617 C C . ALA A 1 344 ? 35.941 10.361 -39.727 1.00 50.84 344 ALA A C 1
ATOM 2619 O O . ALA A 1 344 ? 36.864 10.236 -38.922 1.00 50.84 344 ALA A O 1
ATOM 2620 N N . ASP A 1 345 ? 36.141 10.850 -40.947 1.00 50.69 345 ASP A N 1
ATOM 2621 C CA . ASP A 1 345 ? 37.455 11.128 -41.520 1.00 50.69 345 ASP A CA 1
ATOM 2622 C C . ASP A 1 345 ? 38.016 12.503 -41.098 1.00 50.69 345 ASP A C 1
ATOM 2624 O O . ASP A 1 345 ? 39.212 12.755 -41.237 1.00 50.69 345 ASP A O 1
ATOM 2628 N N . GLU A 1 346 ? 37.192 13.387 -40.519 1.00 47.41 346 GLU A N 1
ATOM 2629 C CA . GLU A 1 346 ? 37.591 14.765 -40.174 1.00 47.41 346 GLU A CA 1
ATOM 2630 C C . GLU A 1 346 ? 38.072 14.952 -38.718 1.00 47.41 346 GLU A C 1
ATOM 2632 O O . GLU A 1 346 ? 38.641 15.988 -38.374 1.00 47.41 346 GLU A O 1
ATOM 2637 N N . ILE A 1 347 ? 37.929 13.936 -37.856 1.00 48.09 347 ILE A N 1
ATOM 2638 C CA . ILE A 1 347 ? 38.378 13.993 -36.446 1.00 48.09 347 ILE A CA 1
ATOM 2639 C C . ILE A 1 347 ? 39.868 13.604 -36.303 1.00 48.09 347 ILE A C 1
ATOM 2641 O O . ILE A 1 347 ? 40.492 13.855 -35.272 1.00 48.09 347 ILE A O 1
ATOM 2645 N N . ALA A 1 348 ? 40.501 13.081 -37.358 1.00 47.91 348 ALA A N 1
ATOM 2646 C CA . ALA A 1 348 ? 41.890 12.615 -37.314 1.00 47.91 348 ALA A CA 1
ATOM 2647 C C . ALA A 1 348 ? 42.967 13.722 -37.418 1.00 47.91 348 ALA A C 1
ATOM 2649 O O . ALA A 1 348 ? 44.157 13.414 -37.361 1.00 47.91 348 ALA A O 1
ATOM 2650 N N . ALA A 1 349 ? 42.602 15.004 -37.551 1.00 50.09 349 ALA A N 1
ATOM 2651 C CA . ALA A 1 349 ? 43.562 16.077 -37.855 1.00 50.09 349 ALA A CA 1
ATOM 2652 C C . ALA A 1 349 ? 43.759 17.141 -36.755 1.00 50.09 349 ALA A C 1
ATOM 2654 O O . ALA A 1 349 ? 44.366 18.184 -37.013 1.00 50.09 349 ALA A O 1
ATOM 2655 N N . VAL A 1 350 ? 43.325 16.898 -35.513 1.00 43.09 350 VAL A N 1
ATOM 2656 C CA . VAL A 1 350 ? 43.658 17.788 -34.385 1.00 43.09 350 VAL A CA 1
ATOM 2657 C C . VAL A 1 350 ? 44.884 17.257 -33.639 1.00 43.09 350 VAL A C 1
ATOM 2659 O O . VAL A 1 350 ? 44.810 16.374 -32.792 1.00 43.09 350 VAL A O 1
ATOM 2662 N N . LYS A 1 351 ? 46.034 17.830 -34.015 1.00 45.00 351 LYS A N 1
ATOM 2663 C CA . LYS A 1 351 ? 47.357 17.790 -33.370 1.00 45.00 351 LYS A CA 1
ATOM 2664 C C . LYS A 1 351 ? 47.342 17.427 -31.872 1.00 45.00 351 LYS A C 1
ATOM 2666 O O . LYS A 1 351 ? 47.089 18.289 -31.034 1.00 45.00 351 LYS A O 1
ATOM 2671 N N . LEU A 1 352 ? 47.819 16.225 -31.541 1.00 40.41 352 LEU A N 1
ATOM 2672 C CA . LEU A 1 352 ? 48.542 15.974 -30.291 1.00 40.41 352 LEU A CA 1
ATOM 2673 C C . LEU A 1 352 ? 50.044 15.993 -30.600 1.00 40.41 352 LEU A C 1
ATOM 2675 O O . LEU A 1 352 ? 50.638 14.994 -30.999 1.00 40.41 352 LEU A O 1
ATOM 2679 N N . ALA A 1 353 ? 50.653 17.168 -30.466 1.00 45.19 353 ALA A N 1
ATOM 2680 C CA . ALA A 1 353 ? 52.099 17.297 -30.409 1.00 45.19 353 ALA A CA 1
ATOM 2681 C C . ALA A 1 353 ? 52.544 17.312 -28.939 1.00 45.19 353 ALA A C 1
ATOM 2683 O O . ALA A 1 353 ? 51.998 18.051 -28.123 1.00 45.19 353 ALA A O 1
ATOM 2684 N N . THR A 1 354 ? 53.592 16.529 -28.665 1.00 49.22 354 THR A N 1
ATOM 2685 C CA . THR A 1 354 ? 54.507 16.578 -27.508 1.00 49.22 354 THR A CA 1
ATOM 2686 C C . THR A 1 354 ? 53.996 16.133 -26.130 1.00 49.22 354 THR A C 1
ATOM 2688 O O . THR A 1 354 ? 53.721 16.950 -25.261 1.00 49.22 354 THR A O 1
ATOM 2691 N N . MET A 1 355 ? 54.080 14.822 -25.870 1.00 45.78 355 MET A N 1
ATOM 2692 C CA . MET A 1 355 ? 54.564 14.298 -24.583 1.00 45.78 355 MET A CA 1
ATOM 2693 C C . MET A 1 355 ? 55.586 13.173 -24.838 1.00 45.78 355 MET A C 1
ATOM 2695 O O . MET A 1 355 ? 55.344 12.338 -25.712 1.00 45.78 355 MET A O 1
ATOM 2699 N N . PRO A 1 356 ? 56.737 13.150 -24.139 1.00 58.88 356 PRO A N 1
ATOM 2700 C CA . PRO A 1 356 ? 57.731 12.090 -24.279 1.00 58.88 356 PRO A CA 1
ATOM 2701 C C . PRO A 1 356 ? 57.283 10.803 -23.556 1.00 58.88 356 PRO A C 1
ATOM 2703 O O . PRO A 1 356 ? 56.553 10.883 -22.564 1.00 58.88 356 PRO A O 1
ATOM 2706 N N . PRO A 1 357 ? 57.716 9.617 -24.020 1.00 53.69 357 PRO A N 1
ATOM 2707 C CA . PRO A 1 357 ? 57.333 8.345 -23.415 1.00 53.69 357 PRO A CA 1
ATOM 2708 C C . PRO A 1 357 ? 58.039 8.124 -22.063 1.00 53.69 357 PRO A C 1
ATOM 2710 O O . PRO A 1 357 ? 59.230 8.428 -21.945 1.00 53.69 357 PRO A O 1
ATOM 2713 N N . PRO A 1 358 ? 57.358 7.565 -21.045 1.00 49.72 358 PRO A N 1
ATOM 2714 C CA . PRO A 1 358 ? 58.018 7.115 -19.828 1.00 49.72 358 PRO A CA 1
ATOM 2715 C C . PRO A 1 358 ? 58.830 5.841 -20.095 1.00 49.72 358 PRO A C 1
ATOM 2717 O O . PRO A 1 358 ? 58.399 4.931 -20.805 1.00 49.72 358 PRO A O 1
ATOM 2720 N N . ALA A 1 359 ? 60.030 5.809 -19.518 1.00 47.25 359 ALA A N 1
ATOM 2721 C CA . ALA A 1 359 ? 60.988 4.720 -19.611 1.00 47.25 359 ALA A CA 1
ATOM 2722 C C . ALA A 1 359 ? 60.415 3.396 -19.077 1.00 47.25 359 ALA A C 1
ATOM 2724 O O . ALA A 1 359 ? 59.805 3.348 -18.009 1.00 47.25 359 ALA A O 1
ATOM 2725 N N . ALA A 1 360 ? 60.655 2.322 -19.828 1.00 43.09 360 ALA A N 1
ATOM 2726 C CA . ALA A 1 360 ? 60.315 0.959 -19.455 1.00 43.09 360 ALA A CA 1
ATOM 2727 C C . ALA A 1 360 ? 61.145 0.504 -18.241 1.00 43.09 360 ALA A C 1
ATOM 2729 O O . ALA A 1 360 ? 62.375 0.496 -18.290 1.00 43.09 360 ALA A O 1
ATOM 2730 N N . ALA A 1 361 ? 60.463 0.102 -17.170 1.00 51.41 361 ALA A N 1
ATOM 2731 C CA . ALA A 1 361 ? 61.054 -0.664 -16.079 1.00 51.41 361 ALA A CA 1
ATOM 2732 C C . ALA A 1 361 ? 61.053 -2.167 -16.436 1.00 51.41 361 ALA A C 1
ATOM 2734 O O . ALA A 1 361 ? 60.111 -2.631 -17.087 1.00 51.41 361 ALA A O 1
ATOM 2735 N N . PRO A 1 362 ? 62.084 -2.936 -16.041 1.00 54.66 362 PRO A N 1
ATOM 2736 C CA . PRO A 1 362 ? 62.176 -4.357 -16.347 1.00 54.66 362 PRO A CA 1
ATOM 2737 C C . PRO A 1 362 ? 61.218 -5.166 -15.463 1.00 54.66 362 PRO A C 1
ATOM 2739 O O . PRO A 1 362 ? 61.207 -5.028 -14.242 1.00 54.66 362 PRO A O 1
ATOM 2742 N N . VAL A 1 363 ? 60.411 -6.011 -16.104 1.00 51.47 363 VAL A N 1
ATOM 2743 C CA . VAL A 1 363 ? 59.537 -6.993 -15.455 1.00 51.47 363 VAL A CA 1
ATOM 2744 C C . VAL A 1 363 ? 60.378 -8.223 -15.113 1.00 51.47 363 VAL A C 1
ATOM 2746 O O . VAL A 1 363 ? 60.851 -8.916 -16.013 1.00 51.47 363 VAL A O 1
ATOM 2749 N N . GLU A 1 364 ? 60.577 -8.482 -13.821 1.00 50.59 364 GLU A N 1
ATOM 2750 C CA . GLU A 1 364 ? 61.082 -9.767 -13.328 1.00 50.59 364 GLU A CA 1
ATOM 2751 C C . GLU A 1 364 ? 59.979 -10.844 -13.388 1.00 50.59 364 GLU A C 1
ATOM 2753 O O . GLU A 1 364 ? 58.808 -10.540 -13.135 1.00 50.59 364 GLU A O 1
ATOM 2758 N N . PRO A 1 365 ? 60.314 -12.105 -13.717 1.00 54.34 365 PRO A N 1
ATOM 2759 C CA . PRO A 1 365 ? 59.344 -13.191 -13.760 1.00 54.34 365 PRO A CA 1
ATOM 2760 C C . PRO A 1 365 ? 59.034 -13.700 -12.345 1.00 54.34 365 PRO A C 1
ATOM 2762 O O . PRO A 1 365 ? 59.885 -14.289 -11.684 1.00 54.34 365 PRO A O 1
ATOM 2765 N N . ALA A 1 366 ? 57.794 -13.504 -11.895 1.00 42.75 366 ALA A N 1
ATOM 2766 C CA . ALA A 1 366 ? 57.290 -14.107 -10.667 1.00 42.75 366 ALA A CA 1
ATOM 2767 C C . ALA A 1 366 ? 57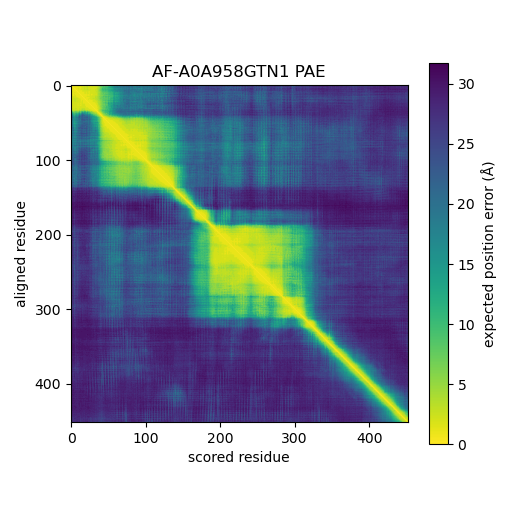.052 -15.614 -10.866 1.00 42.75 366 ALA A C 1
ATOM 2769 O O . ALA A 1 366 ? 56.247 -16.035 -11.702 1.00 42.75 366 ALA A O 1
ATOM 2770 N N . GLU A 1 367 ? 57.769 -16.412 -10.078 1.00 43.09 367 GLU A N 1
ATOM 2771 C CA . GLU A 1 367 ? 57.600 -17.853 -9.933 1.00 43.09 367 GLU A CA 1
ATOM 2772 C C . GLU A 1 367 ? 56.167 -18.214 -9.528 1.00 43.09 367 GLU A C 1
ATOM 2774 O O . GLU A 1 367 ? 55.594 -17.701 -8.567 1.00 43.09 367 GLU A O 1
ATOM 2779 N N . THR A 1 368 ? 55.595 -19.153 -10.276 1.00 44.78 368 THR A N 1
ATOM 2780 C CA . THR A 1 368 ? 54.330 -19.808 -9.959 1.00 44.78 368 THR A CA 1
ATOM 2781 C C . THR A 1 368 ? 54.602 -20.930 -8.958 1.00 44.78 368 THR A C 1
ATOM 2783 O O . THR A 1 368 ? 55.145 -21.966 -9.331 1.00 44.78 368 THR A O 1
ATOM 2786 N N . LEU A 1 369 ? 54.204 -20.745 -7.699 1.00 43.84 369 LEU A N 1
ATOM 2787 C CA . LEU A 1 369 ? 54.080 -21.824 -6.717 1.00 43.84 369 LEU A CA 1
ATOM 2788 C C . LEU A 1 369 ? 52.605 -21.977 -6.329 1.00 43.84 369 LEU A C 1
ATOM 2790 O O . LEU A 1 369 ? 52.055 -21.193 -5.558 1.00 43.84 369 LEU A O 1
ATOM 2794 N N . LEU A 1 370 ? 51.968 -23.000 -6.896 1.00 49.78 370 LEU A N 1
ATOM 2795 C CA . LEU A 1 370 ? 50.701 -23.557 -6.424 1.00 49.78 370 LEU A CA 1
ATOM 2796 C C . LEU A 1 370 ? 50.977 -24.490 -5.236 1.00 49.78 370 LEU A C 1
ATOM 2798 O O . LEU A 1 370 ? 51.874 -25.328 -5.341 1.00 49.78 370 LEU A O 1
ATOM 2802 N N . PRO A 1 371 ? 50.163 -24.461 -4.172 1.00 54.78 371 PRO A N 1
ATOM 2803 C CA . PRO A 1 371 ? 49.942 -25.640 -3.354 1.00 54.78 371 PRO A CA 1
ATOM 2804 C C . PRO A 1 371 ? 48.588 -26.274 -3.701 1.00 54.78 371 PRO A C 1
ATOM 2806 O O . PRO A 1 371 ? 47.528 -25.674 -3.515 1.00 54.78 371 PRO A O 1
ATOM 2809 N N . GLU A 1 372 ? 48.634 -27.517 -4.183 1.00 48.41 372 GLU A N 1
ATOM 2810 C CA . GLU A 1 372 ? 47.509 -28.452 -4.128 1.00 48.41 372 GLU A CA 1
ATOM 2811 C C . GLU A 1 372 ? 47.163 -28.725 -2.658 1.00 48.41 372 GLU A C 1
ATOM 2813 O O . GLU A 1 372 ? 47.929 -29.355 -1.931 1.00 48.41 372 GLU A O 1
ATOM 2818 N N . ALA A 1 373 ? 45.986 -28.282 -2.221 1.00 42.44 373 ALA A N 1
ATOM 2819 C CA . ALA A 1 373 ? 45.352 -28.779 -1.009 1.00 42.44 373 ALA A CA 1
ATOM 2820 C C . ALA A 1 373 ? 43.983 -29.348 -1.387 1.00 42.44 373 ALA A C 1
ATOM 2822 O O . ALA A 1 373 ? 43.022 -28.621 -1.642 1.00 42.44 373 ALA A O 1
ATOM 2823 N N . ALA A 1 374 ? 43.923 -30.676 -1.457 1.00 43.94 374 ALA A N 1
ATOM 2824 C CA . ALA A 1 374 ? 42.704 -31.442 -1.631 1.00 43.94 374 ALA A CA 1
ATOM 2825 C C . ALA A 1 374 ? 41.783 -31.237 -0.418 1.00 43.94 374 ALA A C 1
ATOM 2827 O O . ALA A 1 374 ? 42.040 -31.751 0.669 1.00 43.94 374 ALA A O 1
ATOM 2828 N N . VAL A 1 375 ? 40.689 -30.501 -0.610 1.00 42.38 375 VAL A N 1
ATOM 2829 C CA . VAL A 1 375 ? 39.583 -30.446 0.349 1.00 42.38 375 VAL A CA 1
ATOM 2830 C C . VAL A 1 375 ? 38.585 -31.534 -0.040 1.00 42.38 375 VAL A C 1
ATOM 2832 O O . VAL A 1 375 ? 37.806 -31.384 -0.980 1.00 42.38 375 VAL A O 1
ATOM 2835 N N . GLN A 1 376 ? 38.638 -32.657 0.678 1.00 40.91 376 GLN A N 1
ATOM 2836 C CA . GLN A 1 376 ? 37.592 -33.676 0.667 1.00 40.91 376 GLN A CA 1
ATOM 2837 C C . GLN A 1 376 ? 36.290 -33.065 1.200 1.00 40.91 376 GLN A C 1
ATOM 2839 O O . GLN A 1 376 ? 36.160 -32.772 2.387 1.00 40.91 376 GLN A O 1
ATOM 2844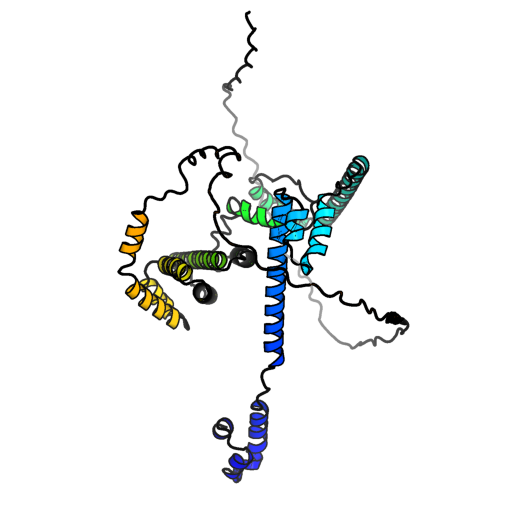 N N . PHE A 1 377 ? 35.317 -32.883 0.309 1.00 38.75 377 PHE A N 1
ATOM 2845 C CA . PHE A 1 377 ? 33.935 -32.585 0.673 1.00 38.75 377 PHE A CA 1
ATOM 2846 C C . PHE A 1 377 ? 33.295 -33.843 1.278 1.00 38.75 377 PHE A C 1
ATOM 2848 O O . PHE A 1 377 ? 32.945 -34.781 0.564 1.00 38.75 377 PHE A O 1
ATOM 2855 N N . VAL A 1 378 ? 33.147 -33.861 2.603 1.00 41.81 378 VAL A N 1
ATOM 2856 C CA . VAL A 1 378 ? 32.304 -34.824 3.322 1.00 41.81 378 VAL A CA 1
ATOM 2857 C C . VAL A 1 378 ? 30.861 -34.319 3.253 1.00 41.81 378 VAL A C 1
ATOM 2859 O O . VAL A 1 378 ? 30.553 -33.241 3.760 1.00 41.81 378 VAL A O 1
ATOM 2862 N N . GLN A 1 379 ? 29.977 -35.077 2.598 1.00 50.50 379 GLN A N 1
ATOM 2863 C CA . GLN A 1 379 ? 28.531 -34.842 2.640 1.00 50.50 379 GLN A CA 1
ATOM 2864 C C . GLN A 1 379 ? 28.003 -35.157 4.051 1.00 50.50 379 GLN A C 1
ATOM 2866 O O . GLN A 1 379 ? 28.283 -36.247 4.554 1.00 50.50 379 GLN A O 1
ATOM 2871 N N . PRO A 1 380 ? 27.227 -34.270 4.698 1.00 43.47 380 PRO A N 1
ATOM 2872 C CA . PRO A 1 380 ? 26.485 -34.649 5.890 1.00 43.47 380 PRO A CA 1
ATOM 2873 C C . PRO A 1 380 ? 25.337 -35.583 5.492 1.00 43.47 380 PRO A C 1
ATOM 2875 O O . PRO A 1 380 ? 24.522 -35.258 4.627 1.00 43.47 380 PRO A O 1
ATOM 2878 N N . ALA A 1 381 ? 25.310 -36.759 6.117 1.00 39.75 381 ALA A N 1
ATOM 2879 C CA . ALA A 1 381 ? 24.228 -37.723 6.008 1.00 39.75 381 ALA A CA 1
ATOM 2880 C C . ALA A 1 381 ? 22.896 -37.091 6.445 1.00 39.75 381 ALA A C 1
ATOM 2882 O O . ALA A 1 381 ? 22.833 -36.374 7.445 1.00 39.75 381 ALA A O 1
ATOM 2883 N N . ALA A 1 382 ? 21.847 -37.361 5.671 1.00 44.06 382 ALA A N 1
ATOM 2884 C CA . ALA A 1 382 ? 20.476 -36.996 5.993 1.00 44.06 382 ALA A CA 1
ATOM 2885 C C . ALA A 1 382 ? 20.025 -37.682 7.299 1.00 44.06 382 ALA A C 1
ATOM 2887 O O . ALA A 1 382 ? 20.358 -38.855 7.497 1.00 44.06 382 ALA A O 1
ATOM 2888 N N . PRO A 1 383 ? 19.265 -37.002 8.175 1.00 50.22 383 PRO A N 1
ATOM 2889 C CA . PRO A 1 383 ? 18.588 -37.677 9.268 1.00 50.22 383 PRO A CA 1
ATOM 2890 C C . PRO A 1 383 ? 17.435 -38.516 8.704 1.00 50.22 383 PRO A C 1
ATOM 2892 O O . PRO A 1 383 ? 16.603 -38.031 7.939 1.00 50.22 383 PRO A O 1
ATOM 2895 N N . VAL A 1 384 ? 17.447 -39.795 9.067 1.00 47.31 384 VAL A N 1
ATOM 2896 C CA . VAL A 1 384 ? 16.325 -40.725 8.945 1.00 47.31 384 VAL A CA 1
ATOM 2897 C C . VAL A 1 384 ? 15.317 -40.316 10.018 1.00 47.31 384 VAL A C 1
ATOM 2899 O O . VAL A 1 384 ? 15.647 -40.345 11.201 1.00 47.31 384 VAL A O 1
ATOM 2902 N N . GLU A 1 385 ? 14.140 -39.854 9.604 1.00 46.03 385 GLU A N 1
ATOM 2903 C CA . GLU A 1 385 ? 12.994 -39.682 10.497 1.00 46.03 385 GLU A CA 1
ATOM 2904 C C . GLU A 1 385 ? 12.248 -41.019 10.547 1.00 46.03 385 GLU A C 1
ATOM 2906 O O . GLU A 1 385 ? 11.662 -41.455 9.555 1.00 46.03 385 GLU A O 1
ATOM 2911 N N . ASP A 1 386 ? 12.354 -41.685 11.696 1.00 42.47 386 ASP A N 1
ATOM 2912 C CA . ASP A 1 386 ? 11.534 -42.828 12.081 1.00 42.47 386 ASP A CA 1
ATOM 2913 C C . ASP A 1 386 ? 10.128 -42.307 12.437 1.00 42.47 386 ASP A C 1
ATOM 2915 O O . ASP A 1 386 ? 9.933 -41.657 13.466 1.00 42.47 386 ASP A O 1
ATOM 2919 N N . GLU A 1 387 ? 9.150 -42.551 11.562 1.00 46.75 387 GLU A N 1
ATOM 2920 C CA . GLU A 1 387 ? 7.723 -42.405 11.862 1.00 46.75 387 GLU A CA 1
ATOM 2921 C C . GLU A 1 387 ? 7.202 -43.737 12.413 1.00 46.75 387 GLU A C 1
ATOM 2923 O O . GLU A 1 387 ? 6.803 -44.598 11.641 1.00 46.75 387 GLU A O 1
ATOM 2928 N N . ASP A 1 388 ? 7.204 -43.901 13.735 1.00 54.88 388 ASP A N 1
ATOM 2929 C CA . ASP A 1 388 ? 6.422 -44.927 14.434 1.00 54.88 388 ASP A CA 1
ATOM 2930 C C . ASP A 1 388 ? 6.185 -44.458 15.880 1.00 54.88 388 ASP A C 1
ATOM 2932 O O . ASP A 1 388 ? 7.031 -44.657 16.747 1.00 54.88 388 ASP A O 1
ATOM 2936 N N . GLU A 1 389 ? 5.042 -43.821 16.157 1.00 47.75 389 GLU A N 1
ATOM 2937 C CA . GLU A 1 389 ? 4.518 -43.724 17.528 1.00 47.75 389 GLU A CA 1
ATOM 2938 C C . GLU A 1 389 ? 2.983 -43.594 17.532 1.00 47.75 389 GLU A C 1
ATOM 2940 O O . GLU A 1 389 ? 2.391 -42.525 17.386 1.00 47.75 389 GLU A O 1
ATOM 2945 N N . ASP A 1 390 ? 2.373 -44.775 17.608 1.00 47.16 390 ASP A N 1
ATOM 2946 C CA . ASP A 1 390 ? 1.242 -45.184 18.441 1.00 47.16 390 ASP A CA 1
ATOM 2947 C C . ASP A 1 390 ? 0.058 -44.233 18.716 1.00 47.16 390 ASP A C 1
ATOM 2949 O O . ASP A 1 390 ? 0.100 -43.247 19.456 1.00 47.16 390 ASP A O 1
ATOM 2953 N N . ASP A 1 391 ? -1.088 -44.726 18.238 1.00 46.12 391 ASP A N 1
ATOM 2954 C CA . ASP A 1 391 ? -2.378 -44.740 18.921 1.00 46.12 391 ASP A CA 1
ATOM 2955 C C . ASP A 1 391 ? -2.269 -44.791 20.462 1.00 46.12 391 ASP A C 1
ATOM 2957 O O . ASP A 1 391 ? -1.649 -45.681 21.037 1.00 46.12 391 ASP A O 1
ATOM 2961 N N . THR A 1 392 ? -3.007 -43.926 21.165 1.00 43.94 392 THR A N 1
ATOM 2962 C CA . THR A 1 392 ? -4.169 -44.316 21.996 1.00 43.94 392 THR A CA 1
ATOM 2963 C C . THR A 1 392 ? -4.571 -43.236 23.018 1.00 43.94 392 THR A C 1
ATOM 2965 O O . THR A 1 392 ? -3.777 -42.465 23.541 1.00 43.94 392 THR A O 1
ATOM 2968 N N . VAL A 1 393 ? -5.861 -43.288 23.373 1.00 38.62 393 VAL A N 1
ATOM 2969 C CA . VAL A 1 393 ? -6.511 -42.737 24.579 1.00 38.62 393 VAL A CA 1
ATOM 2970 C C . VAL A 1 393 ? -7.050 -41.304 24.492 1.00 38.62 393 VAL A C 1
ATOM 2972 O O . VAL A 1 393 ? -6.498 -40.329 24.993 1.00 38.62 393 VAL A O 1
ATOM 2975 N N . ARG A 1 394 ? -8.282 -41.227 23.979 1.00 38.47 394 ARG A N 1
ATOM 2976 C CA . ARG A 1 394 ? -9.246 -40.155 24.247 1.00 38.47 394 ARG A CA 1
ATOM 2977 C C . ARG A 1 394 ? -10.180 -40.616 25.377 1.00 38.47 394 ARG A C 1
ATOM 2979 O O . ARG A 1 394 ? -10.946 -41.550 25.137 1.00 38.47 394 ARG A O 1
ATOM 2986 N N . PRO A 1 395 ? -10.178 -40.014 26.580 1.00 52.22 395 PRO A N 1
ATOM 2987 C CA . PRO A 1 395 ? -11.199 -40.330 27.562 1.00 52.22 395 PRO A CA 1
ATOM 2988 C C . PRO A 1 395 ? -12.472 -39.530 27.276 1.00 52.22 395 PRO A C 1
ATOM 2990 O O . PRO A 1 395 ? -12.462 -38.317 27.053 1.00 52.22 395 PRO A O 1
ATOM 2993 N N . ALA A 1 396 ? -13.574 -40.271 27.272 1.00 43.09 396 ALA A N 1
ATOM 2994 C CA . ALA A 1 396 ? -14.930 -39.770 27.312 1.00 43.09 396 ALA A CA 1
ATOM 2995 C C . ALA A 1 396 ? -15.158 -38.961 28.595 1.00 43.09 396 ALA A C 1
ATOM 2997 O O . ALA A 1 396 ? -14.773 -39.396 29.678 1.00 43.09 396 ALA A O 1
ATOM 2998 N N . ASN A 1 397 ? -15.838 -37.823 28.469 1.00 40.81 397 ASN A N 1
ATOM 2999 C CA . ASN A 1 397 ? -16.446 -37.146 29.604 1.00 40.81 397 ASN A CA 1
ATOM 3000 C C . ASN A 1 397 ? -17.954 -37.094 29.356 1.00 40.81 397 ASN A C 1
ATOM 3002 O O . ASN A 1 397 ? -18.429 -36.383 28.471 1.00 40.81 397 ASN A O 1
ATOM 3006 N N . ALA A 1 398 ? -18.670 -37.922 30.111 1.00 40.81 398 ALA A N 1
ATOM 3007 C CA . ALA A 1 398 ? -20.117 -37.992 30.181 1.00 40.81 398 ALA A CA 1
ATOM 3008 C C . ALA A 1 398 ? -20.538 -37.649 31.617 1.00 40.81 398 ALA A C 1
ATOM 3010 O O . ALA A 1 398 ? -20.131 -38.327 32.556 1.00 40.81 398 ALA A O 1
ATOM 3011 N N . ALA A 1 399 ? -21.351 -36.606 31.759 1.00 39.62 399 ALA A N 1
ATOM 3012 C CA . ALA A 1 399 ? -22.221 -36.304 32.900 1.00 39.62 399 ALA A CA 1
ATOM 3013 C C . ALA A 1 399 ? -23.313 -35.362 32.343 1.00 39.62 399 ALA A C 1
ATOM 3015 O O . ALA A 1 399 ? -22.973 -34.347 31.742 1.00 39.62 399 ALA A O 1
ATOM 3016 N N . ALA A 1 400 ? -24.562 -35.824 32.188 1.00 38.44 400 ALA A N 1
ATOM 3017 C CA . ALA A 1 400 ? -25.649 -35.766 33.186 1.00 38.44 400 ALA A CA 1
ATOM 3018 C C . ALA A 1 400 ? -26.059 -34.307 33.470 1.00 38.44 400 ALA A C 1
ATOM 3020 O O . ALA A 1 400 ? -25.266 -33.552 34.023 1.00 38.44 400 ALA A O 1
ATOM 3021 N N . SER A 1 401 ? -27.174 -33.813 32.915 1.00 36.28 401 SER A N 1
ATOM 3022 C CA . SER A 1 401 ? -28.510 -33.658 33.557 1.00 36.28 401 SER A CA 1
ATOM 3023 C C . SER A 1 401 ? -28.990 -32.238 33.176 1.00 36.28 401 SER A C 1
ATOM 3025 O O . SER A 1 401 ? -28.135 -31.389 32.944 1.00 36.28 401 SER A O 1
ATOM 3027 N N . ASP A 1 402 ? -30.242 -31.801 33.083 1.00 35.09 402 ASP A N 1
ATOM 3028 C CA . ASP A 1 402 ? -31.607 -32.321 33.195 1.00 35.09 402 ASP A CA 1
ATOM 3029 C C . ASP A 1 402 ? -32.527 -31.207 32.616 1.00 35.09 402 ASP A C 1
ATOM 3031 O O . ASP A 1 402 ? -32.105 -30.058 32.480 1.00 35.09 402 ASP A O 1
ATOM 3035 N N . ASP A 1 403 ? -33.781 -31.560 32.319 1.00 39.56 403 ASP A N 1
ATOM 3036 C CA . ASP A 1 403 ? -34.982 -30.703 32.311 1.00 39.56 403 ASP A CA 1
ATOM 3037 C C . ASP A 1 403 ? -35.090 -29.449 31.415 1.00 39.56 403 ASP A C 1
ATOM 3039 O O . ASP A 1 403 ? -34.669 -28.342 31.753 1.00 39.56 403 ASP A O 1
ATOM 3043 N N . GLN A 1 404 ? -35.905 -29.570 30.356 1.00 39.41 404 GLN A N 1
ATOM 3044 C CA . GLN A 1 404 ? -36.750 -28.465 29.885 1.00 39.41 404 GLN A CA 1
ATOM 3045 C C . GLN A 1 404 ? -38.074 -28.999 29.298 1.00 39.41 404 GLN A C 1
ATOM 3047 O O . GLN A 1 404 ? -38.037 -29.867 28.421 1.00 39.41 404 GLN A O 1
ATOM 3052 N N . PRO A 1 405 ? -39.249 -28.531 29.769 1.00 54.44 405 PRO A N 1
ATOM 3053 C CA . PRO A 1 405 ? -40.530 -29.094 29.365 1.00 54.44 405 PRO A CA 1
ATOM 3054 C C . PRO A 1 405 ? -41.014 -28.549 28.018 1.00 54.44 405 PRO A C 1
ATOM 3056 O O . PRO A 1 405 ? -40.772 -27.402 27.641 1.00 54.44 405 PRO A O 1
ATOM 3059 N N . ALA A 1 406 ? -41.743 -29.422 27.325 1.00 42.06 406 ALA A N 1
ATOM 3060 C CA . ALA A 1 406 ? -42.431 -29.189 26.069 1.00 42.06 406 ALA A CA 1
ATOM 3061 C C . ALA A 1 406 ? -43.472 -28.063 26.175 1.00 42.06 406 ALA A C 1
ATOM 3063 O O . ALA A 1 406 ? -44.329 -28.081 27.057 1.00 42.06 406 ALA A O 1
ATOM 3064 N N . ALA A 1 407 ? -43.421 -27.125 25.229 1.00 40.69 407 ALA A N 1
ATOM 3065 C CA . ALA A 1 407 ? -44.498 -26.183 24.960 1.00 40.69 407 ALA A CA 1
ATOM 3066 C C . ALA A 1 407 ? -45.379 -26.732 23.827 1.00 40.69 407 ALA A C 1
ATOM 3068 O O . ALA A 1 407 ? -44.888 -27.094 22.756 1.00 40.69 407 ALA A O 1
ATOM 3069 N N . GLU A 1 408 ? -46.675 -26.818 24.110 1.00 47.09 408 GLU A N 1
ATOM 3070 C CA . GLU A 1 408 ? -47.747 -27.227 23.204 1.00 47.09 408 GLU A CA 1
ATOM 3071 C C . GLU A 1 408 ? -47.887 -26.270 22.002 1.00 47.09 408 GLU A C 1
ATOM 3073 O O . GLU A 1 408 ? -47.691 -25.060 22.154 1.00 47.09 408 GLU A O 1
ATOM 3078 N N . PRO A 1 409 ? -48.272 -26.762 20.810 1.00 52.22 409 PRO A N 1
ATOM 3079 C CA . PRO A 1 409 ? -48.628 -25.901 19.694 1.00 52.22 409 PRO A CA 1
ATOM 3080 C C . PRO A 1 409 ? -50.084 -25.444 19.846 1.00 52.22 409 PRO A C 1
ATOM 3082 O O . PRO A 1 409 ? -51.008 -26.254 19.786 1.00 52.22 409 PRO A O 1
ATOM 3085 N N . THR A 1 410 ? -50.289 -24.141 20.036 1.00 44.19 410 THR A N 1
ATOM 3086 C CA . THR A 1 410 ? -51.615 -23.526 19.932 1.00 44.19 410 THR A CA 1
ATOM 3087 C C . THR A 1 410 ? -51.933 -23.225 18.471 1.00 44.19 410 THR A C 1
ATOM 3089 O O . THR A 1 410 ? -51.157 -22.598 17.748 1.00 44.19 410 THR A O 1
ATOM 3092 N N . ASP A 1 411 ? -53.077 -23.768 18.080 1.00 44.03 411 ASP A N 1
ATOM 3093 C CA . ASP A 1 411 ? -53.821 -23.596 16.841 1.00 44.03 411 ASP A CA 1
ATOM 3094 C C . ASP A 1 411 ? -54.431 -22.179 16.750 1.00 44.03 411 ASP A C 1
ATOM 3096 O O . ASP A 1 411 ? -54.413 -21.421 17.720 1.00 44.03 411 ASP A O 1
ATOM 3100 N N . ASP A 1 412 ? -55.019 -21.871 15.595 1.00 41.66 412 ASP A N 1
ATOM 3101 C CA . ASP A 1 412 ? -55.867 -20.708 15.287 1.00 41.66 412 ASP A CA 1
ATOM 3102 C C . ASP A 1 412 ? -55.188 -19.392 14.865 1.00 41.66 412 ASP A C 1
ATOM 3104 O O . ASP A 1 412 ? -54.983 -18.446 15.622 1.00 41.66 412 ASP A O 1
ATOM 3108 N N . THR A 1 413 ? -55.015 -19.243 13.550 1.00 42.16 413 THR A N 1
ATOM 3109 C CA . THR A 1 413 ? -55.342 -17.972 12.877 1.00 42.16 413 THR A CA 1
ATOM 3110 C C . THR A 1 413 ? -55.866 -18.245 11.467 1.00 42.16 413 THR A C 1
ATOM 3112 O O . THR A 1 413 ? -55.123 -18.346 10.491 1.00 42.16 413 THR A O 1
ATOM 3115 N N . GLN A 1 414 ? -57.191 -18.371 11.363 1.00 42.00 414 GLN A N 1
ATOM 3116 C CA . GLN A 1 414 ? -57.915 -18.331 10.095 1.00 42.00 414 GLN A CA 1
ATOM 3117 C C . GLN A 1 414 ? -57.831 -16.913 9.512 1.00 42.00 414 GLN A C 1
ATOM 3119 O O . GLN A 1 414 ? -58.490 -15.991 9.990 1.00 42.00 414 GLN A O 1
ATOM 3124 N N . PHE A 1 415 ? -57.029 -16.731 8.462 1.00 40.69 415 PHE A N 1
ATOM 3125 C CA . PHE A 1 415 ? -57.081 -15.527 7.634 1.00 40.69 415 PHE A CA 1
ATOM 3126 C C . PHE A 1 415 ? -58.166 -15.683 6.564 1.00 40.69 415 PHE A C 1
ATOM 3128 O O . PHE A 1 415 ? -58.043 -16.471 5.627 1.00 40.69 415 PHE A O 1
ATOM 3135 N N . VAL A 1 416 ? -59.235 -14.905 6.723 1.00 43.62 416 VAL A N 1
ATOM 3136 C CA . VAL A 1 416 ? -60.304 -14.700 5.740 1.00 43.62 416 VAL A CA 1
ATOM 3137 C C . VAL A 1 416 ? -59.731 -13.946 4.533 1.00 43.62 416 VAL A C 1
ATOM 3139 O O . VAL A 1 416 ? -59.245 -12.826 4.676 1.00 43.62 416 VAL A O 1
ATOM 3142 N N . GLN A 1 417 ? -59.781 -14.552 3.343 1.00 50.56 417 GLN A N 1
ATOM 3143 C CA . GLN A 1 417 ? -59.488 -13.865 2.079 1.00 50.56 417 GLN A CA 1
ATOM 3144 C C . GLN A 1 417 ? -60.690 -12.999 1.661 1.00 50.56 417 GLN A C 1
ATOM 3146 O O . GLN A 1 417 ? -61.814 -13.507 1.660 1.00 50.56 417 GLN A O 1
ATOM 3151 N N . PRO A 1 418 ? -60.498 -11.723 1.278 1.00 53.78 418 PRO A N 1
ATOM 3152 C CA . PRO A 1 418 ? -61.535 -10.958 0.593 1.00 53.78 418 PRO A CA 1
ATOM 3153 C C . PRO A 1 418 ? -61.692 -11.416 -0.874 1.00 53.78 418 PRO A C 1
ATOM 3155 O O . PRO A 1 418 ? -60.748 -11.965 -1.451 1.00 53.78 418 PRO A O 1
ATOM 3158 N N . PRO A 1 419 ? -62.879 -11.219 -1.480 1.00 51.22 419 PRO A N 1
ATOM 3159 C CA . PRO A 1 419 ? -63.202 -11.735 -2.805 1.00 51.22 419 PRO A CA 1
ATOM 3160 C C . PRO A 1 419 ? -62.463 -10.978 -3.917 1.00 51.22 419 PRO A C 1
ATOM 3162 O O . PRO A 1 419 ? -62.281 -9.765 -3.855 1.00 51.22 419 PRO A O 1
ATOM 3165 N N . MET A 1 420 ? -62.057 -11.733 -4.937 1.00 46.41 420 MET A N 1
ATOM 3166 C CA . MET A 1 420 ? -61.431 -11.254 -6.169 1.00 46.41 420 MET A CA 1
ATOM 3167 C C . MET A 1 420 ? -62.435 -10.456 -7.012 1.00 46.41 420 MET A C 1
ATOM 3169 O O . MET A 1 420 ? -63.523 -10.954 -7.297 1.00 46.41 420 MET A O 1
ATOM 3173 N N . GLU A 1 421 ? -62.051 -9.253 -7.435 1.00 48.28 421 GLU A N 1
ATOM 3174 C CA . GLU A 1 421 ? -62.745 -8.491 -8.477 1.00 48.28 421 GLU A CA 1
ATOM 3175 C C . GLU A 1 421 ? -62.225 -8.903 -9.868 1.00 48.28 421 GLU A C 1
ATOM 3177 O O . GLU A 1 421 ? -61.021 -9.081 -10.072 1.00 48.28 421 GLU A O 1
ATOM 3182 N N . ASP A 1 422 ? -63.157 -9.081 -10.807 1.00 52.00 422 ASP A N 1
ATOM 3183 C CA . ASP A 1 422 ? -62.924 -9.465 -12.204 1.00 52.00 422 ASP A CA 1
ATOM 3184 C C . ASP A 1 422 ? -62.125 -8.408 -13.001 1.00 52.00 422 ASP A C 1
ATOM 3186 O O . ASP A 1 422 ? -62.268 -7.202 -12.771 1.00 52.00 422 ASP A O 1
ATOM 3190 N N . PRO A 1 423 ? -61.323 -8.820 -14.003 1.00 55.88 423 PRO A N 1
ATOM 3191 C CA . PRO A 1 423 ? -60.552 -7.893 -14.823 1.00 55.88 423 PRO A CA 1
ATOM 3192 C C . PRO A 1 423 ? -61.433 -7.142 -15.837 1.00 55.88 423 PRO A C 1
ATOM 3194 O O . PRO A 1 423 ? -62.150 -7.729 -16.647 1.00 55.88 423 PRO A O 1
ATOM 3197 N N . THR A 1 424 ? -61.321 -5.813 -15.818 1.00 53.69 424 THR A N 1
ATOM 3198 C CA . THR A 1 424 ? -61.871 -4.890 -16.829 1.00 53.69 424 THR A CA 1
ATOM 3199 C C . THR A 1 424 ? -61.076 -5.001 -18.147 1.00 53.69 424 THR A C 1
ATOM 3201 O O . THR A 1 424 ? -59.855 -5.166 -18.087 1.00 53.69 424 THR A O 1
ATOM 3204 N N . PRO A 1 425 ? -61.721 -4.923 -19.332 1.00 57.16 425 PRO A N 1
ATOM 3205 C CA . PRO A 1 425 ? -61.086 -5.229 -20.615 1.00 57.16 425 PRO A CA 1
ATOM 3206 C C . PRO A 1 425 ? -60.196 -4.103 -21.168 1.00 57.16 425 PRO A C 1
ATOM 3208 O O . PRO A 1 425 ? -60.369 -2.924 -20.862 1.00 57.16 425 PRO A O 1
ATOM 3211 N N . GLU A 1 426 ? -59.257 -4.526 -22.020 1.00 52.06 426 GLU A N 1
ATOM 3212 C CA . GLU A 1 426 ? -58.267 -3.742 -22.770 1.00 52.06 426 GLU A CA 1
ATOM 3213 C C . GLU A 1 426 ? -58.842 -2.538 -23.540 1.00 52.06 426 GLU A C 1
ATOM 3215 O O . GLU A 1 426 ? -59.897 -2.653 -24.173 1.00 52.06 426 GLU A O 1
ATOM 3220 N N . PRO A 1 427 ? -58.095 -1.421 -23.637 1.00 56.09 427 PRO A N 1
ATOM 3221 C CA . PRO A 1 427 ? -58.292 -0.452 -24.694 1.00 56.09 427 PRO A CA 1
ATOM 3222 C C . PRO A 1 427 ? -57.426 -0.782 -25.918 1.00 56.09 427 PRO A C 1
ATOM 3224 O O . PRO A 1 427 ? -56.197 -0.762 -25.897 1.00 56.09 427 PRO A O 1
ATOM 3227 N N . VAL A 1 428 ? -58.171 -1.056 -26.981 1.00 52.06 428 VAL A N 1
ATOM 3228 C CA . VAL A 1 428 ? -57.888 -1.011 -28.416 1.00 52.06 428 VAL A CA 1
ATOM 3229 C C . VAL A 1 428 ? -56.766 -0.045 -28.839 1.00 52.06 428 VAL A C 1
ATOM 3231 O O . VAL A 1 428 ? -56.783 1.147 -28.536 1.00 52.06 428 VAL A O 1
ATOM 3234 N N . ASP A 1 429 ? -55.860 -0.606 -29.638 1.00 54.22 429 ASP A N 1
ATOM 3235 C CA . ASP A 1 429 ? -54.848 0.021 -30.493 1.00 54.22 429 ASP A CA 1
ATOM 3236 C C . ASP A 1 429 ? -55.470 0.958 -31.549 1.00 54.22 429 ASP A C 1
ATOM 3238 O O . ASP A 1 429 ? -56.437 0.580 -32.223 1.00 54.22 429 ASP A O 1
ATOM 3242 N N . PRO A 1 430 ? -54.898 2.154 -31.770 1.00 51.88 430 PRO A N 1
ATOM 3243 C CA . PRO A 1 430 ? -54.820 2.609 -33.146 1.00 51.88 430 PRO A CA 1
ATOM 3244 C C . PRO A 1 430 ? -53.475 3.262 -33.467 1.00 51.88 430 PRO A C 1
ATOM 3246 O O . PRO A 1 430 ? -53.105 4.291 -32.901 1.00 51.88 430 PRO A O 1
ATOM 3249 N N . GLY A 1 431 ? -52.851 2.787 -34.539 1.00 36.97 431 GLY A N 1
ATOM 3250 C CA . GLY A 1 431 ? -52.184 3.709 -35.452 1.00 36.97 431 GLY A CA 1
ATOM 3251 C C . GLY A 1 431 ? -50.899 3.193 -36.059 1.00 36.97 431 GLY A C 1
ATOM 3252 O O . GLY A 1 431 ? -49.805 3.586 -35.670 1.00 36.97 431 GLY A O 1
ATOM 3253 N N . ALA A 1 432 ? -51.055 2.406 -37.118 1.00 46.47 432 ALA A N 1
ATOM 3254 C CA . ALA A 1 432 ? -50.070 2.323 -38.179 1.00 46.47 432 ALA A CA 1
ATOM 3255 C C . ALA A 1 432 ? -49.762 3.723 -38.744 1.00 46.47 432 ALA A C 1
ATOM 3257 O O . ALA A 1 432 ? -50.691 4.436 -39.112 1.00 46.47 432 ALA A O 1
ATOM 3258 N N . SER A 1 433 ? -48.480 4.068 -38.908 1.00 39.75 433 SER A N 1
ATOM 3259 C CA . SER A 1 433 ? -47.993 4.668 -40.158 1.00 39.75 433 SER A CA 1
ATOM 3260 C C . SER A 1 433 ? -46.460 4.720 -40.234 1.00 39.75 433 SER A C 1
ATOM 3262 O O . SER A 1 433 ? -45.796 5.303 -39.383 1.00 39.75 433 SER A O 1
ATOM 3264 N N . SER A 1 434 ? -45.959 4.190 -41.356 1.00 40.22 434 SER A N 1
ATOM 3265 C CA . SER A 1 434 ? -44.801 4.646 -42.149 1.00 40.22 434 SER A CA 1
ATOM 3266 C C . SER A 1 434 ? -43.382 4.642 -41.550 1.00 40.22 434 SER A C 1
ATOM 3268 O O . SER A 1 434 ? -42.918 5.609 -40.954 1.00 40.22 434 SER A O 1
ATOM 3270 N N . ASP A 1 435 ? -42.673 3.569 -41.903 1.00 45.94 435 ASP A N 1
ATOM 3271 C CA . ASP A 1 435 ? -41.261 3.480 -42.339 1.00 45.94 435 ASP A CA 1
ATOM 3272 C C . ASP A 1 435 ? -40.925 4.494 -43.480 1.00 45.94 435 ASP A C 1
ATOM 3274 O O . ASP A 1 435 ? -41.865 5.088 -44.024 1.00 45.94 435 ASP A O 1
ATOM 3278 N N . PRO A 1 436 ? -39.697 4.601 -44.050 1.00 60.09 436 PRO A N 1
ATOM 3279 C CA . PRO A 1 436 ? -38.322 4.359 -43.562 1.00 60.09 436 PRO A CA 1
ATOM 3280 C C . PRO A 1 436 ? -37.352 5.527 -43.907 1.00 60.09 436 PRO A C 1
ATOM 3282 O O . PRO A 1 436 ? -37.544 6.237 -44.890 1.00 60.09 436 PRO A O 1
ATOM 3285 N N . THR A 1 437 ? -36.199 5.667 -43.238 1.00 39.03 437 THR A N 1
ATOM 3286 C CA . THR A 1 437 ? -34.979 6.229 -43.879 1.00 39.03 437 THR A CA 1
ATOM 3287 C C . THR A 1 437 ? -33.725 5.714 -43.171 1.00 39.03 437 THR A C 1
ATOM 3289 O O . THR A 1 437 ? -33.305 6.247 -42.148 1.00 39.03 437 THR A O 1
ATOM 3292 N N . ALA A 1 438 ? -33.104 4.680 -43.739 1.00 51.03 438 ALA A N 1
ATOM 3293 C CA . ALA A 1 438 ? -31.749 4.262 -43.389 1.00 51.03 438 ALA A CA 1
ATOM 3294 C C . ALA A 1 438 ? -30.758 4.820 -44.432 1.00 51.03 438 ALA A C 1
ATOM 3296 O O . ALA A 1 438 ? -31.020 4.703 -45.635 1.00 51.03 438 ALA A O 1
ATOM 3297 N N . PRO A 1 439 ? -29.623 5.416 -44.024 1.00 55.69 439 PRO A N 1
ATOM 3298 C CA . PRO A 1 439 ? -28.627 5.916 -44.959 1.00 55.69 439 PRO A CA 1
ATOM 3299 C C . PRO A 1 439 ? -27.798 4.773 -45.561 1.00 55.69 439 PRO A C 1
ATOM 3301 O O . PRO A 1 439 ? -27.294 3.883 -44.877 1.00 55.69 439 PRO A O 1
ATOM 3304 N N . ARG A 1 440 ? -27.671 4.832 -46.886 1.00 55.91 440 ARG A N 1
ATOM 3305 C CA . ARG A 1 440 ? -26.929 3.917 -47.758 1.00 55.91 440 ARG A CA 1
ATOM 3306 C C . ARG A 1 440 ? -25.409 4.093 -47.558 1.00 55.91 440 ARG A C 1
ATOM 3308 O O . ARG A 1 440 ? -24.954 5.237 -47.541 1.00 55.91 440 ARG A O 1
ATOM 3315 N N . PRO A 1 441 ? -24.606 3.019 -47.454 1.00 62.62 441 PRO A N 1
ATOM 3316 C CA . PRO A 1 441 ? -23.149 3.132 -47.386 1.00 62.62 441 PRO A CA 1
ATOM 3317 C C . PRO A 1 441 ? -22.535 3.494 -48.756 1.00 62.62 441 PRO A C 1
ATOM 3319 O O . PRO A 1 441 ? -23.098 3.124 -49.793 1.00 62.62 441 PRO A O 1
ATOM 3322 N N . PRO A 1 442 ? -21.391 4.206 -48.784 1.00 62.59 442 PRO A N 1
ATOM 3323 C CA . PRO A 1 442 ? -20.717 4.595 -50.019 1.00 62.59 442 PRO A CA 1
ATOM 3324 C C . PRO A 1 442 ? -20.026 3.408 -50.710 1.00 62.59 442 PRO A C 1
ATOM 3326 O O . PRO A 1 442 ? -19.511 2.495 -50.066 1.00 62.59 442 PRO A O 1
ATOM 3329 N N . ALA A 1 443 ? -20.038 3.443 -52.043 1.00 61.16 443 ALA A N 1
ATOM 3330 C CA . ALA A 1 443 ? -19.467 2.434 -52.930 1.00 61.16 443 ALA A CA 1
ATOM 3331 C C . ALA A 1 443 ? -17.921 2.442 -52.926 1.00 61.16 443 ALA A C 1
ATOM 3333 O O . ALA A 1 443 ? -17.320 3.496 -52.713 1.00 61.16 443 ALA A O 1
ATOM 3334 N N . PRO A 1 444 ? -17.269 1.295 -53.200 1.00 61.97 444 PRO A N 1
ATOM 33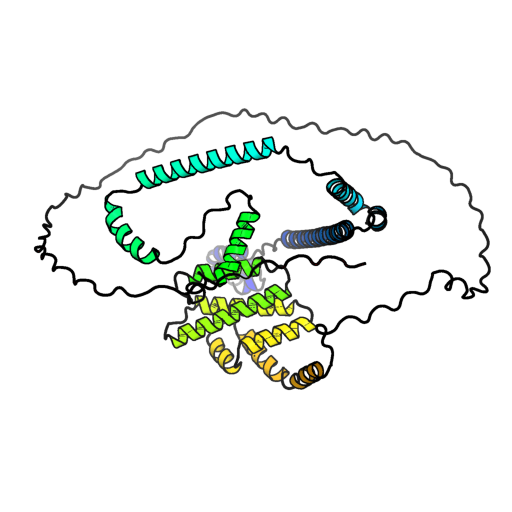35 C CA . PRO A 1 444 ? -15.816 1.206 -53.292 1.00 61.97 444 PRO A CA 1
ATOM 3336 C C . PRO A 1 444 ? -15.281 1.825 -54.592 1.00 61.97 444 PRO A C 1
ATOM 3338 O O . PRO A 1 444 ? -15.781 1.558 -55.686 1.00 61.97 444 PRO A O 1
ATOM 3341 N N . SER A 1 445 ? -14.236 2.637 -54.446 1.00 59.78 445 SER A N 1
ATOM 3342 C CA . SER A 1 445 ? -13.475 3.274 -55.521 1.00 59.78 445 SER A CA 1
ATOM 3343 C C . SER A 1 445 ? -12.822 2.245 -56.450 1.00 59.78 445 SER A C 1
ATOM 3345 O O . SER A 1 445 ? -12.166 1.311 -55.988 1.00 59.78 445 SER A O 1
ATOM 3347 N N . GLN A 1 446 ? -12.981 2.436 -57.761 1.00 61.78 446 GLN A N 1
ATOM 3348 C CA . GLN A 1 446 ? -12.265 1.685 -58.794 1.00 61.78 446 GLN A CA 1
ATOM 3349 C C . GLN A 1 446 ? -10.763 2.039 -58.809 1.00 61.78 446 GLN A C 1
ATOM 3351 O O . GLN A 1 446 ? -10.412 3.195 -58.553 1.00 61.78 446 GLN A O 1
ATOM 3356 N N . PRO A 1 447 ? -9.878 1.080 -59.136 1.00 64.44 447 PRO A N 1
ATOM 3357 C CA . PRO A 1 447 ? -8.463 1.336 -59.371 1.00 64.44 447 PRO A CA 1
ATOM 3358 C C . PRO A 1 447 ? -8.263 1.961 -60.760 1.00 64.44 447 PRO A C 1
ATOM 3360 O O . PRO A 1 447 ? -8.824 1.488 -61.745 1.00 64.44 447 PRO A O 1
ATOM 3363 N N . GLY A 1 448 ? -7.484 3.042 -60.818 1.00 61.22 448 GLY A N 1
ATOM 3364 C CA . GLY A 1 448 ? -7.139 3.726 -62.061 1.00 61.22 448 GLY A CA 1
ATOM 3365 C C . GLY A 1 448 ? -6.187 2.907 -62.932 1.00 61.22 448 GLY A C 1
ATOM 3366 O O . GLY A 1 448 ? -5.218 2.334 -62.433 1.00 61.22 448 GLY A O 1
ATOM 3367 N N . ASP A 1 449 ? -6.475 2.897 -64.231 1.00 52.91 449 ASP A N 1
ATOM 3368 C CA . ASP A 1 449 ? -5.579 2.413 -65.278 1.00 52.91 449 ASP A CA 1
ATOM 3369 C C . ASP A 1 449 ? -4.326 3.302 -65.403 1.00 52.91 449 ASP A C 1
ATOM 3371 O O . ASP A 1 449 ? -4.416 4.529 -65.264 1.00 52.91 449 ASP A O 1
ATOM 3375 N N . PRO A 1 450 ? -3.157 2.716 -65.718 1.00 73.50 450 PRO A N 1
ATOM 3376 C CA . PRO A 1 450 ? -1.960 3.454 -66.081 1.00 73.50 450 PRO A CA 1
ATOM 3377 C C . PRO A 1 450 ? -1.998 3.798 -67.576 1.00 73.50 450 PRO A C 1
ATOM 3379 O O . PRO A 1 450 ? -2.262 2.933 -68.411 1.00 73.50 450 PRO A O 1
ATOM 3382 N N . ASN A 1 451 ? -1.695 5.047 -67.926 1.00 56.19 451 ASN A N 1
ATOM 3383 C CA . ASN A 1 451 ? -1.431 5.436 -69.314 1.00 56.19 451 ASN A CA 1
ATOM 3384 C C . ASN A 1 451 ? 0.085 5.683 -69.507 1.00 56.19 451 ASN A C 1
ATOM 3386 O O . ASN A 1 451 ? 0.743 6.055 -68.530 1.00 56.19 451 ASN A O 1
ATOM 3390 N N . PRO A 1 452 ? 0.623 5.430 -70.717 1.00 63.78 452 PRO A N 1
ATOM 3391 C CA . PRO A 1 452 ? 2.042 5.203 -71.003 1.00 63.78 452 PRO A CA 1
ATOM 3392 C C . PRO A 1 452 ? 2.894 6.462 -71.177 1.00 63.78 452 PRO A C 1
ATOM 3394 O O . PRO A 1 452 ? 2.333 7.541 -71.483 1.00 63.78 452 PRO A O 1
#

Mean predicted aligned error: 21.8 Å

pLDDT: mean 71.39, std 20.04, range [35.09, 97.62]